Protein AF-0000000078045927 (afdb_homodimer)

Solvent-accessible surface area (backbone atoms only — not comparable to full-atom values): 31262 Å² total; per-residue (Å²): 107,65,64,59,51,49,50,52,53,60,64,44,26,64,60,21,37,66,56,42,66,52,75,86,30,68,62,50,56,26,46,53,54,46,50,53,52,40,49,77,38,45,27,32,46,50,64,66,86,56,64,80,40,42,83,54,37,43,76,54,88,94,39,67,27,42,44,60,66,47,24,52,45,35,38,50,48,52,22,22,35,54,62,57,42,87,56,40,56,23,29,37,33,38,30,35,46,70,49,44,28,41,15,46,46,44,38,17,61,74,67,44,32,33,60,45,66,45,52,77,77,48,89,67,52,59,64,55,50,38,60,78,35,92,42,40,64,63,34,40,37,35,53,35,44,67,76,34,38,66,47,45,54,49,28,55,33,82,30,52,45,33,51,25,36,30,34,28,30,29,76,35,68,65,79,77,47,40,39,64,26,56,33,19,56,86,38,43,55,16,42,6,43,52,39,40,53,35,44,50,49,29,36,32,75,71,63,76,41,69,82,64,70,70,55,88,90,62,61,55,69,69,17,31,45,65,76,83,69,60,80,69,74,74,69,75,66,75,67,69,73,70,67,73,68,68,70,74,73,77,63,65,77,70,75,71,60,73,85,67,86,80,86,84,80,78,84,72,79,72,96,71,70,92,75,75,71,95,67,93,120,108,65,64,59,51,49,50,53,52,59,64,44,26,65,59,22,38,65,58,42,63,56,78,85,32,70,62,50,54,24,48,53,54,47,50,52,50,39,49,76,37,44,27,32,48,49,64,66,85,55,66,80,40,42,82,53,37,44,76,54,88,93,39,65,27,41,44,61,67,48,24,51,44,35,36,50,48,50,24,21,36,56,62,58,43,87,57,41,56,23,28,37,32,39,30,35,47,71,51,44,28,41,15,45,45,43,36,18,62,74,68,45,31,34,59,46,66,45,51,78,79,47,89,67,51,59,63,54,50,38,59,77,35,92,43,38,66,63,34,38,36,34,53,34,44,68,77,34,38,65,48,46,53,49,27,56,33,81,30,52,46,33,51,25,36,28,34,30,30,28,77,36,67,64,78,76,48,40,38,64,25,55,34,19,57,85,39,44,54,17,42,6,44,51,40,42,53,36,42,50,49,30,36,32,75,70,62,77,42,69,83,62,71,69,55,89,89,60,60,56,69,69,17,32,45,65,75,84,68,59,80,70,76,76,70,76,65,76,67,72,74,70,65,74,66,68,69,73,74,77,65,67,76,68,75,71,59,72,87,65,86,78,86,85,79,81,86,71,79,70,94,72,69,88,72,72,70,96,72,86,124

pLDDT: mean 74.89, std 25.14, range [18.47, 98.38]

Organism: NCBI:txid267555

Structure (mmCIF, N/CA/C/O backbone):
data_AF-0000000078045927-model_v1
#
loop_
_entity.id
_entity.type
_entity.pdbx_description
1 polymer '40S ribosomal protein SA'
#
loop_
_atom_site.group_PDB
_atom_site.id
_atom_site.type_symbol
_atom_site.label_atom_id
_atom_site.label_alt_id
_atom_site.label_comp_id
_atom_site.label_asym_id
_atom_site.label_entity_id
_atom_site.label_seq_id
_atom_site.pdbx_PDB_ins_code
_atom_site.Cartn_x
_atom_site.Cartn_y
_atom_site.Cartn_z
_atom_site.occupancy
_atom_site.B_iso_or_equiv
_atom_site.auth_seq_id
_atom_site.auth_comp_id
_atom_site.auth_asym_id
_atom_site.auth_atom_id
_atom_site.pdbx_PDB_model_num
ATOM 1 N N . MET A 1 1 ? -1.939 -31.422 10.383 1 62.78 1 MET A N 1
ATOM 2 C CA . MET A 1 1 ? -1.007 -30.328 10.633 1 62.78 1 MET A CA 1
ATOM 3 C C . MET A 1 1 ? -1.599 -29 10.188 1 62.78 1 MET A C 1
ATOM 5 O O . MET A 1 1 ? -1.574 -28.016 10.938 1 62.78 1 MET A O 1
ATOM 9 N N . ALA A 1 2 ? -2.318 -29.141 9.047 1 69.94 2 ALA A N 1
ATOM 10 C CA . ALA A 1 2 ? -2.945 -27.906 8.562 1 69.94 2 ALA A CA 1
ATOM 11 C C . ALA A 1 2 ? -4.035 -27.438 9.523 1 69.94 2 ALA A C 1
ATOM 13 O O . ALA A 1 2 ? -4.086 -26.266 9.875 1 69.94 2 ALA A O 1
ATOM 14 N N . ASP A 1 3 ? -4.773 -28.344 9.992 1 70.81 3 ASP A N 1
ATOM 15 C CA . ASP A 1 3 ? -5.918 -27.984 10.828 1 70.81 3 ASP A CA 1
ATOM 16 C C . ASP A 1 3 ? -5.461 -27.422 12.172 1 70.81 3 ASP A C 1
ATOM 18 O O . ASP A 1 3 ? -6.066 -26.484 12.703 1 70.81 3 ASP A O 1
ATOM 22 N N . THR A 1 4 ? -4.391 -27.953 12.641 1 73.25 4 THR A N 1
ATOM 23 C CA . THR A 1 4 ? -3.861 -27.469 13.914 1 73.25 4 THR A CA 1
ATOM 24 C C . THR A 1 4 ? -3.332 -26.047 13.773 1 73.25 4 THR A C 1
ATOM 26 O O . THR A 1 4 ? -3.561 -25.203 14.648 1 73.25 4 THR A O 1
ATOM 29 N N . MET A 1 5 ? -2.734 -25.828 12.695 1 75.69 5 MET A N 1
ATOM 30 C CA . MET A 1 5 ? -2.191 -24.484 12.477 1 75.69 5 MET A CA 1
ATOM 31 C C . MET A 1 5 ? -3.312 -23.469 12.312 1 75.69 5 MET A C 1
ATOM 33 O O . MET A 1 5 ? -3.26 -22.375 12.891 1 75.69 5 MET A O 1
ATOM 37 N N . ILE A 1 6 ? -4.277 -23.906 11.602 1 76.12 6 ILE A N 1
ATOM 38 C CA . ILE A 1 6 ? -5.387 -23.016 11.312 1 76.12 6 ILE A CA 1
ATOM 39 C C . ILE A 1 6 ? -6.148 -22.703 12.602 1 76.12 6 ILE A C 1
ATOM 41 O O . ILE A 1 6 ? -6.535 -21.562 12.836 1 76.12 6 ILE A O 1
ATOM 45 N N . LEU A 1 7 ? -6.254 -23.703 13.367 1 73.94 7 LEU A N 1
ATOM 46 C CA . LEU A 1 7 ? -6.945 -23.516 14.641 1 73.94 7 LEU A CA 1
ATOM 47 C C . LEU A 1 7 ? -6.172 -22.562 15.547 1 73.94 7 LEU A C 1
ATOM 49 O O . LEU A 1 7 ? -6.766 -21.719 16.219 1 73.94 7 LEU A O 1
ATOM 53 N N . ARG A 1 8 ? -4.91 -22.703 15.508 1 76.38 8 ARG A N 1
ATOM 54 C CA . ARG A 1 8 ? -4.078 -21.828 16.328 1 76.38 8 ARG A CA 1
ATOM 55 C C . ARG A 1 8 ? -4.164 -20.391 15.836 1 76.38 8 ARG A C 1
ATOM 57 O O . ARG A 1 8 ? -4.246 -19.453 16.641 1 76.38 8 ARG A O 1
ATOM 64 N N . ILE A 1 9 ? -4.184 -20.281 14.586 1 76.69 9 ILE A N 1
ATOM 65 C CA . ILE A 1 9 ? -4.242 -18.953 13.984 1 76.69 9 ILE A CA 1
ATOM 66 C C . ILE A 1 9 ? -5.582 -18.297 14.312 1 76.69 9 ILE A C 1
ATOM 68 O O . ILE A 1 9 ? -5.625 -17.156 14.773 1 76.69 9 ILE A O 1
ATOM 72 N N . LEU A 1 10 ? -6.57 -19.047 14.102 1 75.75 10 LEU A N 1
ATOM 73 C CA . LEU A 1 10 ? -7.902 -18.5 14.328 1 75.75 10 LEU A CA 1
ATOM 74 C C . LEU A 1 10 ? -8.125 -18.219 15.805 1 75.75 10 LEU A C 1
ATOM 76 O O . LEU A 1 10 ? -8.789 -17.234 16.156 1 75.75 10 LEU A O 1
ATOM 80 N N . GLY A 1 11 ? -7.547 -19.047 16.609 1 74.12 11 GLY A N 1
ATOM 81 C CA . GLY A 1 11 ? -7.652 -18.828 18.047 1 74.12 11 GLY A CA 1
ATOM 82 C C . GLY A 1 11 ? -6.941 -17.578 18.516 1 74.12 11 GLY A C 1
ATOM 83 O O . GLY A 1 11 ? -7.301 -17 19.547 1 74.12 11 GLY A O 1
ATOM 84 N N . SER A 1 12 ? -5.988 -17.109 17.734 1 73.75 12 SER A N 1
ATOM 85 C CA . SER A 1 12 ? -5.215 -15.93 18.109 1 73.75 12 SER A CA 1
ATOM 86 C C . SER A 1 12 ? -5.922 -14.648 17.672 1 73.75 12 SER A C 1
ATOM 88 O O . SER A 1 12 ? -5.605 -13.57 18.172 1 73.75 12 SER A O 1
ATOM 90 N N . LEU A 1 13 ? -6.875 -14.766 16.812 1 71.38 13 LEU A N 1
ATOM 91 C CA . LEU A 1 13 ? -7.559 -13.594 16.281 1 71.38 13 LEU A CA 1
ATOM 92 C C . LEU A 1 13 ? -8.664 -13.125 17.219 1 71.38 13 LEU A C 1
ATOM 94 O O . LEU A 1 13 ? -9.75 -12.75 16.766 1 71.38 13 LEU A O 1
ATOM 98 N N . THR A 1 14 ? -8.43 -13.094 18.5 1 66.94 14 THR A N 1
ATOM 99 C CA . THR A 1 14 ? -9.477 -12.852 19.484 1 66.94 14 THR A CA 1
ATOM 100 C C . THR A 1 14 ? -9.625 -11.359 19.766 1 66.94 14 THR A C 1
ATOM 102 O O . THR A 1 14 ? -10.656 -10.914 20.281 1 66.94 14 THR A O 1
ATOM 105 N N . ARG A 1 15 ? -8.734 -10.578 19.359 1 68.88 15 ARG A N 1
ATOM 106 C CA . ARG A 1 15 ? -8.797 -9.172 19.766 1 68.88 15 ARG A CA 1
ATOM 107 C C . ARG A 1 15 ? -9.281 -8.297 18.625 1 68.88 15 ARG A C 1
ATOM 109 O O . ARG A 1 15 ? -9.609 -7.125 18.828 1 68.88 15 ARG A O 1
ATOM 116 N N . ASN A 1 16 ? -9.32 -8.812 17.516 1 69.5 16 ASN A N 1
ATOM 117 C CA . ASN A 1 16 ? -9.883 -8.078 16.391 1 69.5 16 ASN A CA 1
ATOM 118 C C . ASN A 1 16 ? -11.375 -8.352 16.234 1 69.5 16 ASN A C 1
ATOM 120 O O . ASN A 1 16 ? -11.773 -9.453 15.852 1 69.5 16 ASN A O 1
ATOM 124 N N . PRO A 1 17 ? -12.094 -7.324 16.547 1 72.62 17 PRO A N 1
ATOM 125 C CA . PRO A 1 17 ? -13.547 -7.523 16.484 1 72.62 17 PRO A CA 1
ATOM 126 C C . PRO A 1 17 ? -14.016 -7.957 15.094 1 72.62 17 PRO A C 1
ATOM 128 O O . PRO A 1 17 ? -15.102 -8.523 14.953 1 72.62 17 PRO A O 1
ATOM 131 N N . LYS A 1 18 ? -13.188 -7.676 14.164 1 72.38 18 LYS A N 1
ATOM 132 C CA . LYS A 1 18 ? -13.508 -8.117 12.812 1 72.38 18 LYS A CA 1
ATOM 133 C C . LYS A 1 18 ? -13.719 -9.633 12.758 1 72.38 18 LYS A C 1
ATOM 135 O O . LYS A 1 18 ? -14.531 -10.125 11.977 1 72.38 18 LYS A O 1
ATOM 140 N N . TYR A 1 19 ? -13.023 -10.297 13.68 1 69.62 19 TYR A N 1
ATOM 141 C CA . TYR A 1 19 ? -13.039 -11.758 13.617 1 69.62 19 TYR A CA 1
ATOM 142 C C . TYR A 1 19 ? -13.805 -12.344 14.797 1 69.62 19 TYR A C 1
ATOM 144 O O . TYR A 1 19 ? -14.055 -13.555 14.844 1 69.62 19 TYR A O 1
ATOM 152 N N . THR A 1 20 ? -14.008 -11.547 15.898 1 62.56 20 THR A N 1
ATOM 153 C CA . THR A 1 20 ? -14.633 -12.086 17.109 1 62.56 20 THR A CA 1
ATOM 154 C C . THR A 1 20 ? -16.156 -11.883 17.062 1 62.56 20 THR A C 1
ATOM 156 O O . THR A 1 20 ? -16.906 -12.703 17.578 1 62.56 20 THR A O 1
ATOM 159 N N . VAL A 1 21 ? -16.375 -10.656 16.984 1 51.62 21 VAL A N 1
ATOM 160 C CA . VAL A 1 21 ? -17.812 -10.414 17.156 1 51.62 21 VAL A CA 1
ATOM 161 C C . VAL A 1 21 ? -18.609 -11.391 16.297 1 51.62 21 VAL A C 1
ATOM 163 O O . VAL A 1 21 ? -19.609 -11.938 16.75 1 51.62 21 VAL A O 1
ATOM 166 N N . MET A 1 22 ? -18.656 -11.359 14.93 1 45.38 22 MET A N 1
ATOM 167 C CA . MET A 1 22 ? -19.734 -12.102 14.273 1 45.38 22 MET A CA 1
ATOM 168 C C . MET A 1 22 ? -19.312 -13.547 14.023 1 45.38 22 MET A C 1
ATOM 170 O O . MET A 1 22 ? -18.688 -13.852 13.008 1 45.38 22 MET A O 1
ATOM 174 N N . ALA A 1 23 ? -19.016 -14.359 15.031 1 44.5 23 ALA A N 1
ATOM 175 C CA . ALA A 1 23 ? -18.828 -15.812 14.984 1 44.5 23 ALA A CA 1
ATOM 176 C C . ALA A 1 23 ? -19.344 -16.391 13.672 1 44.5 23 ALA A C 1
ATOM 178 O O . ALA A 1 23 ? -18.734 -17.297 13.102 1 44.5 23 ALA A O 1
ATOM 179 N N . ASN A 1 24 ? -20.578 -16.016 13.344 1 49.47 24 ASN A N 1
ATOM 180 C CA . ASN A 1 24 ? -21.281 -16.609 12.219 1 49.47 24 ASN A CA 1
ATOM 181 C C . ASN A 1 24 ? -21.219 -15.719 10.977 1 49.47 24 ASN A C 1
ATOM 183 O O . ASN A 1 24 ? -22.156 -15.688 10.18 1 49.47 24 ASN A O 1
ATOM 187 N N . THR A 1 25 ? -19.984 -14.758 10.969 1 63.97 25 THR A N 1
ATOM 188 C CA . THR A 1 25 ? -20.062 -13.82 9.859 1 63.97 25 THR A CA 1
ATOM 189 C C . THR A 1 25 ? -19.422 -14.406 8.602 1 63.97 25 THR A C 1
ATOM 191 O O . THR A 1 25 ? -18.547 -15.273 8.695 1 63.97 25 THR A O 1
ATOM 194 N N . ARG A 1 26 ? -20.031 -14.305 7.602 1 73.88 26 ARG A N 1
ATOM 195 C CA . ARG A 1 26 ? -19.625 -14.719 6.266 1 73.88 26 ARG A CA 1
ATOM 196 C C . ARG A 1 26 ? -18.141 -14.469 6.051 1 73.88 26 ARG A C 1
ATOM 198 O O . ARG A 1 26 ? -17.453 -15.281 5.43 1 73.88 26 ARG A O 1
ATOM 205 N N . ILE A 1 27 ? -17.531 -13.531 6.809 1 76.19 27 ILE A N 1
ATOM 206 C CA . ILE A 1 27 ? -16.125 -13.188 6.605 1 76.19 27 ILE A CA 1
ATOM 207 C C . ILE A 1 27 ? -15.242 -14.219 7.293 1 76.19 27 ILE A C 1
ATOM 209 O O . ILE A 1 27 ? -14.219 -14.633 6.738 1 76.19 27 ILE A O 1
ATOM 213 N N . LEU A 1 28 ? -15.602 -14.625 8.477 1 79.19 28 LEU A N 1
ATOM 214 C CA . LEU A 1 28 ? -14.812 -15.602 9.219 1 79.19 28 LEU A CA 1
ATOM 215 C C . LEU A 1 28 ? -14.82 -16.953 8.523 1 79.19 28 LEU A C 1
ATOM 217 O O . LEU A 1 28 ? -13.805 -17.656 8.5 1 79.19 28 LEU A O 1
ATOM 221 N N . GLN A 1 29 ? -15.977 -17.281 7.992 1 81.19 29 GLN A N 1
ATOM 222 C CA . GLN A 1 29 ? -16.062 -18.547 7.27 1 81.19 29 GLN A CA 1
ATOM 223 C C . GLN A 1 29 ? -15.195 -18.531 6.016 1 81.19 29 GLN A C 1
ATOM 225 O O . GLN A 1 29 ? -14.531 -19.516 5.707 1 81.19 29 GLN A O 1
ATOM 230 N N . THR A 1 30 ? -15.258 -17.453 5.336 1 86.75 30 THR A N 1
ATOM 231 C CA . THR A 1 30 ? -14.445 -17.312 4.133 1 86.75 30 THR A CA 1
ATOM 232 C C . THR A 1 30 ? -12.961 -17.344 4.477 1 86.75 30 THR A C 1
ATOM 234 O O . THR A 1 30 ? -12.172 -18 3.793 1 86.75 30 THR A O 1
ATOM 237 N N . LEU A 1 31 ? -12.625 -16.672 5.508 1 87.38 31 LEU A N 1
ATOM 238 C CA . LEU A 1 31 ? -11.227 -16.625 5.941 1 87.38 31 LEU A CA 1
ATOM 239 C C . LEU A 1 31 ? -10.727 -18.016 6.32 1 87.38 31 LEU A C 1
ATOM 241 O O . LEU A 1 31 ? -9.633 -18.422 5.922 1 87.38 31 LEU A O 1
ATOM 245 N N . ARG A 1 32 ? -11.516 -18.75 7.043 1 85.31 32 ARG A N 1
ATOM 246 C CA . ARG A 1 32 ? -11.141 -20.094 7.457 1 85.31 32 ARG A CA 1
ATOM 247 C C . ARG A 1 32 ? -10.898 -20.984 6.246 1 85.31 32 ARG A C 1
ATOM 249 O O . ARG A 1 32 ? -9.914 -21.719 6.203 1 85.31 32 ARG A O 1
ATOM 256 N N . ALA A 1 33 ? -11.812 -20.906 5.32 1 88.94 33 ALA A N 1
ATOM 257 C CA . ALA A 1 33 ? -11.68 -21.719 4.113 1 88.94 33 ALA A CA 1
ATOM 258 C C . ALA A 1 33 ? -10.453 -21.312 3.311 1 88.94 33 ALA A C 1
ATOM 260 O O . ALA A 1 33 ? -9.727 -22.172 2.799 1 88.94 33 ALA A O 1
ATOM 261 N N . ASP A 1 34 ? -10.203 -20.047 3.219 1 92.38 34 ASP A N 1
ATOM 262 C CA . ASP A 1 34 ? -9.047 -19.547 2.488 1 92.38 34 ASP A CA 1
ATOM 263 C C . ASP A 1 34 ? -7.746 -19.953 3.178 1 92.38 34 ASP A C 1
ATOM 265 O O . ASP A 1 34 ? -6.781 -20.344 2.518 1 92.38 34 ASP A O 1
ATOM 269 N N . LEU A 1 35 ? -7.746 -19.859 4.48 1 91 35 LEU A N 1
ATOM 270 C CA . LEU A 1 35 ? -6.543 -20.203 5.234 1 91 35 LEU A CA 1
ATOM 271 C C . LEU A 1 35 ? -6.18 -21.672 5.039 1 91 35 LEU A C 1
ATOM 273 O O . LEU A 1 35 ? -5 -22 4.906 1 91 35 LEU A O 1
ATOM 277 N N . ARG A 1 36 ? -7.172 -22.484 5.059 1 89.25 36 ARG A N 1
ATOM 278 C CA . ARG A 1 36 ? -6.941 -23.906 4.832 1 89.25 36 ARG A CA 1
ATOM 279 C C . ARG A 1 36 ? -6.309 -24.141 3.463 1 89.25 36 ARG A C 1
ATOM 281 O O . ARG A 1 36 ? -5.32 -24.875 3.35 1 89.25 36 ARG A O 1
ATOM 288 N N . ARG A 1 37 ? -6.844 -23.5 2.471 1 92.12 37 ARG A N 1
ATOM 289 C CA . ARG A 1 37 ? -6.316 -23.672 1.119 1 92.12 37 ARG A CA 1
ATOM 290 C C . ARG A 1 37 ? -4.922 -23.062 0.995 1 92.12 37 ARG A C 1
ATOM 292 O O . ARG A 1 37 ? -4.066 -23.609 0.293 1 92.12 37 ARG A O 1
ATOM 299 N N . MET A 1 38 ? -4.719 -21.984 1.655 1 94.31 38 MET A N 1
ATOM 300 C CA . MET A 1 38 ? -3.404 -21.359 1.647 1 94.31 38 MET A CA 1
ATOM 301 C C . MET A 1 38 ? -2.352 -22.281 2.246 1 94.31 38 MET A C 1
ATOM 303 O O . MET A 1 38 ? -1.245 -22.406 1.716 1 94.31 38 MET A O 1
ATOM 307 N N . TYR A 1 39 ? -2.756 -22.891 3.291 1 91.06 39 TYR A N 1
ATOM 308 C CA . TYR A 1 39 ? -1.843 -23.828 3.939 1 91.06 39 TYR A CA 1
ATOM 309 C C . TYR A 1 39 ? -1.556 -25.016 3.037 1 91.06 39 TYR A C 1
ATOM 311 O O . TYR A 1 39 ? -0.402 -25.438 2.891 1 91.06 39 TYR A O 1
ATOM 319 N N . LEU A 1 40 ? -2.576 -25.562 2.418 1 91.69 40 LEU A N 1
ATOM 320 C CA . LEU A 1 40 ? -2.443 -26.734 1.558 1 91.69 40 LEU A CA 1
ATOM 321 C C . LEU A 1 40 ? -1.569 -26.422 0.348 1 91.69 40 LEU A C 1
ATOM 323 O O . LEU A 1 40 ? -0.875 -27.297 -0.166 1 91.69 40 LEU A O 1
ATOM 327 N N . ASN A 1 41 ? -1.556 -25.125 -0.064 1 93.69 41 ASN A N 1
ATOM 328 C CA . ASN A 1 41 ? -0.739 -24.719 -1.199 1 93.69 41 ASN A CA 1
ATOM 329 C C . ASN A 1 41 ? 0.622 -24.188 -0.749 1 93.69 41 ASN A C 1
ATOM 331 O O . ASN A 1 41 ? 1.35 -23.578 -1.536 1 93.69 41 ASN A O 1
ATOM 335 N N . LYS A 1 42 ? 0.972 -24.25 0.532 1 92.25 42 LYS A N 1
ATOM 336 C CA . LYS A 1 42 ? 2.297 -24.047 1.109 1 92.25 42 LYS A CA 1
ATOM 337 C C . LYS A 1 42 ? 2.686 -22.562 1.092 1 92.25 42 LYS A C 1
ATOM 339 O O . LYS A 1 42 ? 3.857 -22.234 0.913 1 92.25 42 LYS A O 1
ATOM 344 N N . LEU A 1 43 ? 1.769 -21.734 1.218 1 93.56 43 LEU A N 1
ATOM 345 C CA . LEU A 1 43 ? 2.055 -20.297 1.242 1 93.56 43 LEU A CA 1
ATOM 346 C C . LEU A 1 43 ? 2.867 -19.922 2.479 1 93.56 43 LEU A C 1
ATOM 348 O O . LEU A 1 43 ? 3.58 -18.922 2.479 1 93.56 43 LEU A O 1
ATOM 352 N N . HIS A 1 44 ? 2.789 -20.734 3.523 1 89.56 44 HIS A N 1
ATOM 353 C CA . HIS A 1 44 ? 3.381 -20.422 4.816 1 89.56 44 HIS A CA 1
ATOM 354 C C . HIS A 1 44 ? 4.875 -20.719 4.828 1 89.56 44 HIS A C 1
ATOM 356 O O . HIS A 1 44 ? 5.594 -20.297 5.738 1 89.56 44 HIS A O 1
ATOM 362 N N . LEU A 1 45 ? 5.352 -21.375 3.836 1 89.19 45 LEU A N 1
ATOM 363 C CA . LEU A 1 45 ? 6.738 -21.812 3.863 1 89.19 45 LEU A CA 1
ATOM 364 C C . LEU A 1 45 ? 7.688 -20.656 3.562 1 89.19 45 LEU A C 1
ATOM 366 O O . LEU A 1 45 ? 7.41 -19.828 2.691 1 89.19 45 LEU A O 1
ATOM 370 N N . VAL A 1 46 ? 8.664 -20.594 4.379 1 86.38 46 VAL A N 1
ATOM 371 C CA . VAL A 1 46 ? 9.695 -19.578 4.211 1 86.38 46 VAL A CA 1
ATOM 372 C C . VAL A 1 46 ? 10.945 -20.219 3.602 1 86.38 46 VAL A C 1
ATOM 374 O O . VAL A 1 46 ? 11.227 -21.391 3.83 1 86.38 46 VAL A O 1
ATOM 377 N N . ASN A 1 47 ? 11.453 -19.625 2.643 1 73.5 47 ASN A N 1
ATOM 378 C CA . ASN A 1 47 ? 12.688 -20.141 2.066 1 73.5 47 ASN A CA 1
ATOM 379 C C . ASN A 1 47 ? 13.852 -20.047 3.047 1 73.5 47 ASN A C 1
ATOM 381 O O . ASN A 1 47 ? 13.688 -19.531 4.16 1 73.5 47 ASN A O 1
ATOM 385 N N . ASN A 1 48 ? 15.094 -19.578 2.729 1 61.5 48 ASN A N 1
ATOM 386 C CA . ASN A 1 48 ? 16.328 -19.594 3.496 1 61.5 48 ASN A CA 1
ATOM 387 C C . ASN A 1 48 ? 16.234 -18.688 4.723 1 61.5 48 ASN A C 1
ATOM 389 O O . ASN A 1 48 ? 15.359 -17.828 4.805 1 61.5 48 ASN A O 1
ATOM 393 N N . GLU A 1 49 ? 17.094 -18.906 5.781 1 53.34 49 GLU A N 1
ATOM 394 C CA . GLU A 1 49 ? 17.375 -18.344 7.102 1 53.34 49 GLU A CA 1
ATOM 395 C C . GLU A 1 49 ? 17.484 -16.812 7.043 1 53.34 49 GLU A C 1
ATOM 397 O O . GLU A 1 49 ? 17.844 -16.188 8.031 1 53.34 49 GLU A O 1
ATOM 402 N N . ASP A 1 50 ? 17.531 -16.234 5.906 1 52.38 50 ASP A N 1
ATOM 403 C CA . ASP A 1 50 ? 17.922 -14.852 6.113 1 52.38 50 ASP A CA 1
ATOM 404 C C . ASP A 1 50 ? 16.75 -14.039 6.676 1 52.38 50 ASP A C 1
ATOM 406 O O . ASP A 1 50 ? 15.625 -14.148 6.195 1 52.38 50 ASP A O 1
ATOM 410 N N . ASP A 1 51 ? 16.703 -13.805 7.887 1 54.5 51 ASP A N 1
ATOM 411 C CA . ASP A 1 51 ? 15.789 -13.234 8.867 1 54.5 51 ASP A CA 1
ATOM 412 C C . ASP A 1 51 ? 15.281 -11.859 8.422 1 54.5 51 ASP A C 1
ATOM 414 O O . ASP A 1 51 ? 14.695 -11.125 9.219 1 54.5 51 ASP A O 1
ATOM 418 N N . ARG A 1 52 ? 15.555 -11.453 7.094 1 53.06 52 ARG A N 1
ATOM 419 C CA . ARG A 1 52 ? 15.273 -10.039 6.844 1 53.06 52 ARG A CA 1
ATOM 420 C C . ARG A 1 52 ? 13.781 -9.758 6.949 1 53.06 52 ARG A C 1
ATOM 422 O O . ARG A 1 52 ? 13.375 -8.703 7.453 1 53.06 52 ARG A O 1
ATOM 429 N N . ASN A 1 53 ? 13 -10.734 6.348 1 59 53 ASN A N 1
ATOM 430 C CA . ASN A 1 53 ? 11.578 -10.445 6.277 1 59 53 ASN A CA 1
ATOM 431 C C . ASN A 1 53 ? 10.789 -11.234 7.32 1 59 53 ASN A C 1
ATOM 433 O O . ASN A 1 53 ? 9.641 -11.609 7.09 1 59 53 ASN A O 1
ATOM 437 N N . LEU A 1 54 ? 11.5 -11.398 8.344 1 60.31 54 LEU A N 1
ATOM 438 C CA . LEU A 1 54 ? 10.906 -12.188 9.422 1 60.31 54 LEU A CA 1
ATOM 439 C C . LEU A 1 54 ? 9.859 -11.375 10.18 1 60.31 54 LEU A C 1
ATOM 441 O O . LEU A 1 54 ? 9.172 -11.906 11.055 1 60.31 54 LEU A O 1
ATOM 445 N N . ARG A 1 55 ? 9.75 -10.18 9.523 1 67.44 55 ARG A N 1
ATOM 446 C CA . ARG A 1 55 ? 8.734 -9.383 10.203 1 67.44 55 ARG A CA 1
ATOM 447 C C . ARG A 1 55 ? 7.348 -9.969 9.984 1 67.44 55 ARG A C 1
ATOM 449 O O . ARG A 1 55 ? 6.441 -9.75 10.797 1 67.44 55 ARG A O 1
ATOM 456 N N . TYR A 1 56 ? 7.254 -10.766 8.938 1 75 56 TYR A N 1
ATOM 457 C CA . TYR A 1 56 ? 5.953 -11.375 8.68 1 75 56 TYR A CA 1
ATOM 458 C C . TYR A 1 56 ? 5.945 -12.844 9.094 1 75 56 TYR A C 1
ATOM 460 O O . TYR A 1 56 ? 4.992 -13.57 8.805 1 75 56 TYR A O 1
ATOM 468 N N . ALA A 1 57 ? 7.055 -13.188 9.664 1 74.12 57 ALA A N 1
ATOM 469 C CA . ALA A 1 57 ? 7.172 -14.594 10.031 1 74.12 57 ALA A CA 1
ATOM 470 C C . ALA A 1 57 ? 6.961 -14.781 11.531 1 74.12 57 ALA A C 1
ATOM 472 O O . ALA A 1 57 ? 7.086 -13.836 12.312 1 74.12 57 ALA A O 1
ATOM 473 N N . PHE A 1 58 ? 6.418 -15.859 11.844 1 72.62 58 PHE A N 1
ATOM 474 C CA . PHE A 1 58 ? 6.344 -16.234 13.25 1 72.62 58 PHE A CA 1
ATOM 475 C C . PHE A 1 58 ? 6.812 -17.672 13.453 1 72.62 58 PHE A C 1
ATOM 477 O O . PHE A 1 58 ? 6.957 -18.422 12.492 1 72.62 58 PHE A O 1
ATOM 484 N N . TYR A 1 59 ? 7.098 -17.953 14.617 1 69.69 59 TYR A N 1
ATOM 485 C CA . TYR A 1 59 ? 7.578 -19.281 14.977 1 69.69 59 TYR A CA 1
ATOM 486 C C . TYR A 1 59 ? 6.414 -20.234 15.211 1 69.69 59 TYR A C 1
ATOM 488 O O . TYR A 1 59 ? 5.461 -19.906 15.914 1 69.69 59 TYR A O 1
ATOM 496 N N . PHE A 1 60 ? 6.434 -21.281 14.469 1 74.62 60 PHE A N 1
ATOM 497 C CA . PHE A 1 60 ? 5.512 -22.391 14.695 1 74.62 60 PHE A CA 1
ATOM 498 C C . PHE A 1 60 ? 6.27 -23.656 15.07 1 74.62 60 PHE A C 1
ATOM 500 O O . PHE A 1 60 ? 6.809 -24.344 14.195 1 74.62 60 PHE A O 1
ATOM 507 N N . GLY A 1 61 ? 6.184 -23.938 16.391 1 74.31 61 GLY A N 1
ATOM 508 C CA . GLY A 1 61 ? 7.09 -24.969 16.844 1 74.31 61 GLY A CA 1
ATOM 509 C C . GLY A 1 61 ? 8.547 -24.641 16.578 1 74.31 61 GLY A C 1
ATOM 510 O O . GLY A 1 61 ? 9.055 -23.609 17.031 1 74.31 61 GLY A O 1
ATOM 511 N N . ASP A 1 62 ? 9.219 -25.422 15.828 1 76.38 62 ASP A N 1
ATOM 512 C CA . ASP A 1 62 ? 10.617 -25.234 15.484 1 76.38 62 ASP A CA 1
ATOM 513 C C . ASP A 1 62 ? 10.758 -24.594 14.102 1 76.38 62 ASP A C 1
ATOM 515 O O . ASP A 1 62 ? 11.867 -24.25 13.68 1 76.38 62 ASP A O 1
ATOM 519 N N . ASP A 1 63 ? 9.562 -24.391 13.578 1 77.88 63 ASP A N 1
ATOM 520 C CA . ASP A 1 63 ? 9.602 -23.875 12.211 1 77.88 63 ASP A CA 1
ATOM 521 C C . ASP A 1 63 ? 9.203 -22.406 12.164 1 77.88 63 ASP A C 1
ATOM 523 O O . ASP A 1 63 ? 8.422 -21.938 13 1 77.88 63 ASP A O 1
ATOM 527 N N . VAL A 1 64 ? 9.891 -21.703 11.297 1 82.31 64 VAL A N 1
ATOM 528 C CA . VAL A 1 64 ? 9.5 -20.328 11 1 82.31 64 VAL A CA 1
ATOM 529 C C . VAL A 1 64 ? 8.578 -20.312 9.781 1 82.31 64 VAL A C 1
ATOM 531 O O . VAL A 1 64 ? 8.93 -20.844 8.719 1 82.31 64 VAL A O 1
ATOM 534 N N . VAL A 1 65 ? 7.359 -19.781 9.969 1 85.94 65 VAL A N 1
ATOM 535 C CA . VAL A 1 65 ? 6.383 -19.75 8.883 1 85.94 65 VAL A CA 1
ATOM 536 C C . VAL A 1 65 ? 5.805 -18.344 8.734 1 85.94 65 VAL A C 1
ATOM 538 O O . VAL A 1 65 ? 5.848 -17.547 9.672 1 85.94 65 VAL A O 1
ATOM 541 N N . PHE A 1 66 ? 5.344 -18.062 7.543 1 88.25 66 PHE A N 1
ATOM 542 C CA . PHE A 1 66 ? 4.625 -16.812 7.336 1 88.25 66 PHE A CA 1
ATOM 543 C C . PHE A 1 66 ? 3.27 -16.844 8.031 1 88.25 66 PHE A C 1
ATOM 545 O O . PHE A 1 66 ? 2.594 -17.875 8.039 1 88.25 66 PHE A O 1
ATOM 552 N N . ASN A 1 67 ? 2.896 -15.719 8.578 1 87.06 67 ASN A N 1
ATOM 553 C CA . ASN A 1 67 ? 1.535 -15.539 9.07 1 87.06 67 ASN A CA 1
ATOM 554 C C . ASN A 1 67 ? 0.532 -15.438 7.926 1 87.06 67 ASN A C 1
ATOM 556 O O . ASN A 1 67 ? 0.481 -14.422 7.23 1 87.06 67 ASN A O 1
ATOM 560 N N . LEU A 1 68 ? -0.267 -16.453 7.801 1 90.88 68 LEU A N 1
ATOM 561 C CA . LEU A 1 68 ? -1.174 -16.531 6.66 1 90.88 68 LEU A CA 1
ATOM 562 C C . LEU A 1 68 ? -2.275 -15.484 6.766 1 90.88 68 LEU A C 1
ATOM 564 O O . LEU A 1 68 ? -2.82 -15.047 5.75 1 90.88 68 LEU A O 1
ATOM 568 N N . VAL A 1 69 ? -2.643 -15.094 7.953 1 89.19 69 VAL A N 1
ATOM 569 C CA . VAL A 1 69 ? -3.648 -14.047 8.102 1 89.19 69 VAL A CA 1
ATOM 570 C C . VAL A 1 69 ? -3.104 -12.727 7.566 1 89.19 69 VAL A C 1
ATOM 572 O O . VAL A 1 69 ? -3.828 -11.969 6.91 1 89.19 69 VAL A O 1
ATOM 575 N N . ARG A 1 70 ? -1.877 -12.508 7.844 1 90.44 70 ARG A N 1
ATOM 576 C CA . ARG A 1 70 ? -1.24 -11.305 7.316 1 90.44 70 ARG A CA 1
ATOM 577 C C . ARG A 1 70 ? -1.183 -11.336 5.793 1 90.44 70 ARG A C 1
ATOM 579 O O . ARG A 1 70 ? -1.405 -10.312 5.137 1 90.44 70 ARG A O 1
ATOM 586 N N . THR A 1 71 ? -0.823 -12.477 5.301 1 93.88 71 THR A N 1
ATOM 587 C CA . THR A 1 71 ? -0.833 -12.633 3.852 1 93.88 71 THR A CA 1
ATOM 588 C C . THR A 1 71 ? -2.211 -12.305 3.283 1 93.88 71 THR A C 1
ATOM 590 O O . THR A 1 71 ? -2.324 -11.57 2.301 1 93.88 71 THR A O 1
ATOM 593 N N . TRP A 1 72 ? -3.217 -12.836 3.947 1 94.31 72 TRP A N 1
ATOM 594 C CA . TRP A 1 72 ? -4.594 -12.625 3.518 1 94.31 72 TRP A CA 1
ATOM 595 C C . TRP A 1 72 ? -4.961 -11.148 3.578 1 94.31 72 TRP A C 1
ATOM 597 O O . TRP A 1 72 ? -5.512 -10.594 2.621 1 94.31 72 TRP A O 1
ATOM 607 N N . GLU A 1 73 ? -4.633 -10.461 4.586 1 93 73 GLU A N 1
ATOM 608 C CA . GLU A 1 73 ? -4.965 -9.055 4.785 1 93 73 GLU A CA 1
ATOM 609 C C . GLU A 1 73 ? -4.211 -8.164 3.799 1 93 73 GLU A C 1
ATOM 611 O O . GLU A 1 73 ? -4.773 -7.207 3.266 1 93 73 GLU A O 1
ATOM 616 N N . LYS A 1 74 ? -2.98 -8.445 3.605 1 96 74 LYS A N 1
ATOM 617 C CA . LYS A 1 74 ? -2.178 -7.652 2.682 1 96 74 LYS A CA 1
ATOM 618 C C . LYS A 1 74 ? -2.635 -7.859 1.24 1 96 74 LYS A C 1
ATOM 620 O O . LYS A 1 74 ? -2.576 -6.938 0.425 1 96 74 LYS A O 1
ATOM 625 N N . THR A 1 75 ? -3.023 -9.086 0.944 1 97.75 75 THR A N 1
ATOM 626 C CA . THR A 1 75 ? -3.605 -9.328 -0.371 1 97.75 75 THR A CA 1
ATOM 627 C C . THR A 1 75 ? -4.895 -8.531 -0.547 1 97.75 75 THR A C 1
ATOM 629 O O . THR A 1 75 ? -5.141 -7.969 -1.615 1 97.75 75 THR A O 1
ATOM 632 N N . LEU A 1 76 ? -5.684 -8.508 0.505 1 96.12 76 LEU A N 1
ATOM 633 C CA . LEU A 1 76 ? -6.91 -7.715 0.486 1 96.12 76 LEU A CA 1
ATOM 634 C C . LEU A 1 76 ? -6.598 -6.234 0.303 1 96.12 76 LEU A C 1
ATOM 636 O O . LEU A 1 76 ? -7.258 -5.551 -0.485 1 96.12 76 LEU A O 1
ATOM 640 N N . LEU A 1 77 ? -5.625 -5.758 0.986 1 97.25 77 LEU A N 1
ATOM 641 C CA . LEU A 1 77 ? -5.191 -4.371 0.848 1 97.25 77 LEU A CA 1
ATOM 642 C C . LEU A 1 77 ? -4.773 -4.074 -0.588 1 97.25 77 LEU A C 1
ATOM 644 O O . LEU A 1 77 ? -5.16 -3.049 -1.151 1 97.25 77 LEU A O 1
ATOM 648 N N . ALA A 1 78 ? -4.023 -4.945 -1.144 1 98.38 78 ALA A N 1
ATOM 649 C CA . ALA A 1 78 ? -3.588 -4.805 -2.531 1 98.38 78 ALA A CA 1
ATOM 650 C C . ALA A 1 78 ? -4.781 -4.793 -3.48 1 98.38 78 ALA A C 1
ATOM 652 O O . ALA A 1 78 ? -4.836 -3.98 -4.41 1 98.38 78 ALA A O 1
ATOM 653 N N . ALA A 1 79 ? -5.703 -5.656 -3.242 1 98.25 79 ALA A N 1
ATOM 654 C CA . ALA A 1 79 ? -6.895 -5.727 -4.082 1 98.25 79 ALA A CA 1
ATOM 655 C C . ALA A 1 79 ? -7.676 -4.418 -4.039 1 98.25 79 ALA A C 1
ATOM 657 O O . ALA A 1 79 ? -8.18 -3.951 -5.062 1 98.25 79 ALA A O 1
ATOM 658 N N . ARG A 1 80 ? -7.734 -3.869 -2.904 1 96.69 80 ARG A N 1
ATOM 659 C CA . ARG A 1 80 ? -8.438 -2.6 -2.754 1 96.69 80 ARG A CA 1
ATOM 660 C C . ARG A 1 80 ? -7.77 -1.5 -3.57 1 96.69 80 ARG A C 1
ATOM 662 O O . ARG A 1 80 ? -8.445 -0.668 -4.176 1 96.69 80 ARG A O 1
ATOM 669 N N . ALA A 1 81 ? -6.484 -1.479 -3.574 1 96.94 81 ALA A N 1
ATOM 670 C CA . ALA A 1 81 ? -5.738 -0.493 -4.355 1 96.94 81 ALA A CA 1
ATOM 671 C C . ALA A 1 81 ? -5.977 -0.685 -5.852 1 96.94 81 ALA A C 1
ATOM 673 O O . ALA A 1 81 ? -6.023 0.288 -6.609 1 96.94 81 ALA A O 1
ATOM 674 N N . VAL A 1 82 ? -6.141 -1.878 -6.246 1 97.38 82 VAL A N 1
ATOM 675 C CA . VAL A 1 82 ? -6.289 -2.227 -7.656 1 97.38 82 VAL A CA 1
ATOM 676 C C . VAL A 1 82 ? -7.676 -1.824 -8.141 1 97.38 82 VAL A C 1
ATOM 678 O O . VAL A 1 82 ? -7.82 -1.253 -9.227 1 97.38 82 VAL A O 1
ATOM 681 N N . VAL A 1 83 ? -8.719 -2.082 -7.395 1 96.06 83 VAL A N 1
ATOM 682 C CA . VAL A 1 83 ? -10.102 -1.909 -7.812 1 96.06 83 VAL A CA 1
ATOM 683 C C . VAL A 1 83 ? -10.391 -0.428 -8.039 1 96.06 83 VAL A C 1
ATOM 685 O O . VAL A 1 83 ? -11.211 -0.074 -8.891 1 96.06 83 VAL A O 1
ATOM 688 N N . ALA A 1 84 ? -9.664 0.404 -7.34 1 93.69 84 ALA A N 1
ATOM 689 C CA . ALA A 1 84 ? -9.953 1.836 -7.375 1 93.69 84 ALA A CA 1
ATOM 690 C C . ALA A 1 84 ? -9.344 2.484 -8.617 1 93.69 84 ALA A C 1
ATOM 692 O O . ALA A 1 84 ? -9.57 3.668 -8.883 1 93.69 84 ALA A O 1
ATOM 693 N N . ILE A 1 85 ? -8.594 1.738 -9.375 1 93 85 ILE A N 1
ATOM 694 C CA . ILE A 1 85 ? -8.039 2.258 -10.617 1 93 85 ILE A CA 1
ATOM 695 C C . ILE A 1 85 ? -9.102 2.219 -11.711 1 93 85 ILE A C 1
ATOM 697 O O . ILE A 1 85 ? -9.719 1.175 -11.961 1 93 85 ILE A O 1
ATOM 701 N N . ASP A 1 86 ? -9.297 3.299 -12.352 1 88.81 86 ASP A N 1
ATOM 702 C CA . ASP A 1 86 ? -10.391 3.471 -13.305 1 88.81 86 ASP A CA 1
ATOM 703 C C . ASP A 1 86 ? -10.219 2.539 -14.5 1 88.81 86 ASP A C 1
ATOM 705 O O . ASP A 1 86 ? -11.156 1.842 -14.891 1 88.81 86 ASP A O 1
ATOM 709 N N . ASP A 1 87 ? -9.094 2.568 -15.117 1 91.5 87 ASP A N 1
ATOM 710 C CA . ASP A 1 87 ? -8.805 1.71 -16.266 1 91.5 87 ASP A CA 1
ATOM 711 C C . ASP A 1 87 ? -7.828 0.597 -15.883 1 91.5 87 ASP A C 1
ATOM 713 O O . ASP A 1 87 ? -6.637 0.846 -15.703 1 91.5 87 ASP A O 1
ATOM 717 N N . PRO A 1 88 ? -8.328 -0.614 -15.766 1 94.25 88 PRO A N 1
ATOM 718 C CA . PRO A 1 88 ? -7.457 -1.722 -15.359 1 94.25 88 PRO A CA 1
ATOM 719 C C . PRO A 1 88 ? -6.281 -1.932 -16.312 1 94.25 88 PRO A C 1
ATOM 721 O O . PRO A 1 88 ? -5.281 -2.543 -15.938 1 94.25 88 PRO A O 1
ATOM 724 N N . LYS A 1 89 ? -6.348 -1.438 -17.531 1 92.94 89 LYS A N 1
ATOM 725 C CA . LYS A 1 89 ? -5.254 -1.579 -18.484 1 92.94 89 LYS A CA 1
ATOM 726 C C . LYS A 1 89 ? -4.023 -0.801 -18.031 1 92.94 89 LYS A C 1
ATOM 728 O O . LYS A 1 89 ? -2.912 -1.051 -18.516 1 92.94 89 LYS A O 1
ATOM 733 N N . ASP A 1 90 ? -4.277 0.156 -17.188 1 91.94 90 ASP A N 1
ATOM 734 C CA . ASP A 1 90 ? -3.184 0.979 -16.672 1 91.94 90 ASP A CA 1
ATOM 735 C C . ASP A 1 90 ? -2.41 0.249 -15.578 1 91.94 90 ASP A C 1
ATOM 737 O O . ASP A 1 90 ? -1.408 0.761 -15.07 1 91.94 90 ASP A O 1
ATOM 741 N N . ILE A 1 91 ? -2.854 -0.961 -15.227 1 95.81 91 ILE A N 1
ATOM 742 C CA . ILE A 1 91 ? -2.143 -1.82 -14.289 1 95.81 91 ILE A CA 1
ATOM 743 C C . ILE A 1 91 ? -1.246 -2.791 -15.055 1 95.81 91 ILE A C 1
ATOM 745 O O . ILE A 1 91 ? -1.695 -3.451 -15.992 1 95.81 91 ILE A O 1
ATOM 749 N N . VAL A 1 92 ? 0.003 -2.818 -14.68 1 95.69 92 VAL A N 1
ATOM 750 C CA . VAL A 1 92 ? 0.938 -3.725 -15.336 1 95.69 92 VAL A CA 1
ATOM 751 C C . VAL A 1 92 ? 1.349 -4.836 -14.375 1 95.69 92 VAL A C 1
ATOM 753 O O . VAL A 1 92 ? 1.762 -4.562 -13.242 1 95.69 92 VAL A O 1
ATOM 756 N N . VAL A 1 93 ? 1.161 -6.016 -14.789 1 97.19 93 VAL A N 1
ATOM 757 C CA . VAL A 1 93 ? 1.587 -7.184 -14.031 1 97.19 93 VAL A CA 1
ATOM 758 C C . VAL A 1 93 ? 2.773 -7.848 -14.719 1 97.19 93 VAL A C 1
ATOM 760 O O . VAL A 1 93 ? 2.715 -8.148 -15.914 1 97.19 93 VAL A O 1
ATOM 763 N N . LEU A 1 94 ? 3.844 -8.047 -13.922 1 94.94 94 LEU A N 1
ATOM 764 C CA . LEU A 1 94 ? 5.094 -8.477 -14.531 1 94.94 94 LEU A CA 1
ATOM 765 C C . LEU A 1 94 ? 5.738 -9.602 -13.734 1 94.94 94 LEU A C 1
ATOM 767 O O . LEU A 1 94 ? 5.73 -9.578 -12.5 1 94.94 94 LEU A O 1
ATOM 771 N N . SER A 1 95 ? 6.277 -10.609 -14.453 1 94.31 95 SER A N 1
ATOM 772 C CA . SER A 1 95 ? 7.145 -11.617 -13.844 1 94.31 95 SER A CA 1
ATOM 773 C C . SER A 1 95 ? 8.211 -12.094 -14.82 1 94.31 95 SER A C 1
ATOM 775 O O . SER A 1 95 ? 7.918 -12.344 -15.992 1 94.31 95 SER A O 1
ATOM 777 N N . ALA A 1 96 ? 9.406 -12.141 -14.336 1 90.75 96 ALA A N 1
ATOM 778 C CA . ALA A 1 96 ? 10.5 -12.703 -15.133 1 90.75 96 ALA A CA 1
ATOM 779 C C . ALA A 1 96 ? 10.68 -14.188 -14.844 1 90.75 96 ALA A C 1
ATOM 781 O O . ALA A 1 96 ? 11.398 -14.883 -15.562 1 90.75 96 ALA A O 1
ATOM 782 N N . ARG A 1 97 ? 10.016 -14.664 -13.836 1 88.69 97 ARG A N 1
ATOM 783 C CA . ARG A 1 97 ? 10.117 -16.078 -13.469 1 88.69 97 ARG A CA 1
ATOM 784 C C . ARG A 1 97 ? 9.188 -16.922 -14.328 1 88.69 97 ARG A C 1
ATOM 786 O O . ARG A 1 97 ? 7.969 -16.734 -14.32 1 88.69 97 ARG A O 1
ATOM 793 N N . PRO A 1 98 ? 9.711 -17.953 -14.93 1 89.06 98 PRO A N 1
ATOM 794 C CA . PRO A 1 98 ? 8.906 -18.719 -15.875 1 89.06 98 PRO A CA 1
ATOM 795 C C . PRO A 1 98 ? 7.707 -19.406 -15.211 1 89.06 98 PRO A C 1
ATOM 797 O O . PRO A 1 98 ? 6.605 -19.406 -15.773 1 89.06 98 PRO A O 1
ATOM 800 N N . PHE A 1 99 ? 7.891 -19.969 -14.062 1 89.94 99 PHE A N 1
ATOM 801 C CA . PHE A 1 99 ? 6.789 -20.719 -13.484 1 89.94 99 PHE A CA 1
ATOM 802 C C . PHE A 1 99 ? 5.727 -19.781 -12.922 1 89.94 99 PHE A C 1
ATOM 804 O O . PHE A 1 99 ? 4.672 -20.234 -12.469 1 89.94 99 PHE A O 1
ATOM 811 N N . ALA A 1 100 ? 5.977 -18.484 -12.969 1 94.06 100 ALA A N 1
ATOM 812 C CA . ALA A 1 100 ? 4.977 -17.516 -12.539 1 94.06 100 ALA A CA 1
ATOM 813 C C . ALA A 1 100 ? 4.242 -16.922 -13.734 1 94.06 100 ALA A C 1
ATOM 815 O O . ALA A 1 100 ? 3.268 -16.188 -13.57 1 94.06 100 ALA A O 1
ATOM 816 N N . HIS A 1 101 ? 4.617 -17.219 -14.93 1 93.44 101 HIS A N 1
ATOM 817 C CA . HIS A 1 101 ? 4.055 -16.609 -16.141 1 93.44 101 HIS A CA 1
ATOM 818 C C . HIS A 1 101 ? 2.564 -16.906 -16.25 1 93.44 101 HIS A C 1
ATOM 820 O O . HIS A 1 101 ? 1.769 -16.016 -16.562 1 93.44 101 HIS A O 1
ATOM 826 N N . LYS A 1 102 ? 2.293 -18.125 -16.031 1 94.94 102 LYS A N 1
ATOM 827 C CA . LYS A 1 102 ? 0.889 -18.5 -16.156 1 94.94 102 LYS A CA 1
ATOM 828 C C . LYS A 1 102 ? 0.028 -17.766 -15.125 1 94.94 102 LYS A C 1
ATOM 830 O O . LYS A 1 102 ? -1.061 -17.297 -15.453 1 94.94 102 LYS A O 1
ATOM 835 N N . ALA A 1 103 ? 0.497 -17.688 -13.938 1 97.06 103 ALA A N 1
ATOM 836 C CA . ALA A 1 103 ? -0.238 -17.031 -12.859 1 97.06 103 ALA A CA 1
ATOM 837 C C . ALA A 1 103 ? -0.466 -15.555 -13.18 1 97.06 103 ALA A C 1
ATOM 839 O O . ALA A 1 103 ? -1.594 -15.062 -13.102 1 97.06 103 ALA A O 1
ATOM 840 N N . VAL A 1 104 ? 0.55 -14.852 -13.594 1 96.94 104 VAL A N 1
ATOM 841 C CA . VAL A 1 104 ? 0.466 -13.422 -13.867 1 96.94 104 VAL A CA 1
ATOM 842 C C . VAL A 1 104 ? -0.382 -13.172 -15.109 1 96.94 104 VAL A C 1
ATOM 844 O O . VAL A 1 104 ? -1.152 -12.211 -15.164 1 96.94 104 VAL A O 1
ATOM 847 N N . SER A 1 105 ? -0.265 -14.016 -16.094 1 96.31 105 SER A N 1
ATOM 848 C CA . SER A 1 105 ? -1.048 -13.867 -17.312 1 96.31 105 SER A CA 1
ATOM 849 C C . SER A 1 105 ? -2.535 -14.078 -17.047 1 96.31 105 SER A C 1
ATOM 851 O O . SER A 1 105 ? -3.369 -13.297 -17.516 1 96.31 105 SER A O 1
ATOM 853 N N . LYS A 1 106 ? -2.82 -15.102 -16.328 1 96.94 106 LYS A N 1
ATOM 854 C CA . LYS A 1 106 ? -4.223 -15.359 -16 1 96.94 106 LYS A CA 1
ATOM 855 C C . LYS A 1 106 ? -4.805 -14.25 -15.141 1 96.94 106 LYS A C 1
ATOM 857 O O . LYS A 1 106 ? -5.953 -13.844 -15.344 1 96.94 106 LYS A O 1
ATOM 862 N N . PHE A 1 107 ? -4.082 -13.797 -14.18 1 97.75 107 PHE A N 1
ATOM 863 C CA . PHE A 1 107 ? -4.504 -12.68 -13.344 1 97.75 107 PHE A CA 1
ATOM 864 C C . PHE A 1 107 ? -4.84 -11.461 -14.195 1 97.75 107 PHE A C 1
ATOM 866 O O . PHE A 1 107 ? -5.906 -10.867 -14.039 1 97.75 107 PHE A O 1
ATOM 873 N N . ALA A 1 108 ? -3.938 -11.109 -15.07 1 97.62 108 ALA A N 1
ATOM 874 C CA . ALA A 1 108 ? -4.129 -9.961 -15.953 1 97.62 108 ALA A CA 1
ATOM 875 C C . ALA A 1 108 ? -5.363 -10.141 -16.828 1 97.62 108 ALA A C 1
ATOM 877 O O . ALA A 1 108 ? -6.125 -9.195 -17.047 1 97.62 108 ALA A O 1
ATOM 878 N N . GLU A 1 109 ? -5.5 -11.289 -17.281 1 96.88 109 GLU A N 1
ATOM 879 C CA . GLU A 1 109 ? -6.656 -11.602 -18.125 1 96.88 109 GLU A CA 1
ATOM 880 C C . GLU A 1 109 ? -7.961 -11.414 -17.359 1 96.88 109 GLU A C 1
ATOM 882 O O . GLU A 1 109 ? -8.906 -10.82 -17.875 1 96.88 109 GLU A O 1
ATOM 887 N N . VAL A 1 110 ? -8.016 -11.883 -16.188 1 95.81 110 VAL A N 1
ATOM 888 C CA . VAL A 1 110 ? -9.234 -11.906 -15.391 1 95.81 110 VAL A CA 1
ATOM 889 C C . VAL A 1 110 ? -9.602 -10.484 -14.977 1 95.81 110 VAL A C 1
ATOM 891 O O . VAL A 1 110 ? -10.773 -10.102 -15.008 1 95.81 110 VAL A O 1
ATOM 894 N N . ILE A 1 111 ? -8.648 -9.664 -14.617 1 96.12 111 ILE A N 1
ATOM 895 C CA . ILE A 1 111 ? -8.961 -8.336 -14.086 1 96.12 111 ILE A CA 1
ATOM 896 C C . ILE A 1 111 ? -8.898 -7.305 -15.203 1 96.12 111 ILE A C 1
ATOM 898 O O . ILE A 1 111 ? -9.336 -6.164 -15.039 1 96.12 111 ILE A O 1
ATOM 902 N N . GLY A 1 112 ? -8.289 -7.656 -16.344 1 95.94 112 GLY A N 1
ATOM 903 C CA . GLY A 1 112 ? -8.188 -6.75 -17.484 1 95.94 112 GLY A CA 1
ATOM 904 C C . GLY A 1 112 ? -6.922 -5.914 -17.469 1 95.94 112 GLY A C 1
ATOM 905 O O . GLY A 1 112 ? -6.895 -4.812 -18.031 1 95.94 112 GLY A O 1
ATOM 906 N N . ALA A 1 113 ? -5.941 -6.355 -16.797 1 96.75 113 ALA A N 1
ATOM 907 C CA . ALA A 1 113 ? -4.684 -5.621 -16.703 1 96.75 113 ALA A CA 1
ATOM 908 C C . ALA A 1 113 ? -3.748 -5.961 -17.859 1 96.75 113 ALA A C 1
ATOM 910 O O . ALA A 1 113 ? -4.051 -6.84 -18.672 1 96.75 113 ALA A O 1
ATOM 911 N N . THR A 1 114 ? -2.689 -5.203 -17.984 1 94.5 114 THR A N 1
ATOM 912 C CA . THR A 1 114 ? -1.64 -5.469 -18.969 1 94.5 114 THR A CA 1
ATOM 913 C C . THR A 1 114 ? -0.572 -6.387 -18.375 1 94.5 114 THR A C 1
ATOM 915 O O . THR A 1 114 ? -0.15 -6.203 -17.234 1 94.5 114 THR A O 1
ATOM 918 N N . VAL A 1 115 ? -0.172 -7.383 -19.141 1 94.69 115 VAL A N 1
ATOM 919 C CA . VAL A 1 115 ? 0.768 -8.367 -18.625 1 94.69 115 VAL A CA 1
ATOM 920 C C . VAL A 1 115 ? 2.082 -8.297 -19.391 1 94.69 115 VAL A C 1
ATOM 922 O O . VAL A 1 115 ? 2.082 -8.07 -20.609 1 94.69 115 VAL A O 1
ATOM 925 N N . ILE A 1 116 ? 3.137 -8.383 -18.688 1 90.81 116 ILE A N 1
ATOM 926 C CA . ILE A 1 116 ? 4.477 -8.57 -19.219 1 90.81 116 ILE A CA 1
ATOM 927 C C . ILE A 1 116 ? 5.098 -9.844 -18.641 1 90.81 116 ILE A C 1
ATOM 929 O O . ILE A 1 116 ? 5.656 -9.812 -17.547 1 90.81 116 ILE A O 1
ATOM 933 N N . ALA A 1 117 ? 4.879 -10.898 -19.266 1 86.88 117 ALA A N 1
ATOM 934 C CA . ALA A 1 117 ? 5.387 -12.188 -18.828 1 86.88 117 ALA A CA 1
ATOM 935 C C . ALA A 1 117 ? 6.504 -12.688 -19.75 1 86.88 117 ALA A C 1
ATOM 937 O O . ALA A 1 117 ? 6.293 -13.594 -20.547 1 86.88 117 ALA A O 1
ATOM 938 N N . ASP A 1 118 ? 7.562 -11.891 -19.734 1 77 118 ASP A N 1
ATOM 939 C CA . ASP A 1 118 ? 8.68 -12.328 -20.578 1 77 118 ASP A CA 1
ATOM 940 C C . ASP A 1 118 ? 9.867 -12.758 -19.719 1 77 118 ASP A C 1
ATOM 942 O O . ASP A 1 118 ? 10.031 -12.297 -18.594 1 77 118 ASP A O 1
ATOM 946 N N . GLY A 1 119 ? 10.406 -13.883 -20.062 1 67.12 119 GLY A N 1
ATOM 947 C CA . GLY A 1 119 ? 11.57 -14.406 -19.359 1 67.12 119 GLY A CA 1
ATOM 948 C C . GLY A 1 119 ? 12.688 -13.383 -19.219 1 67.12 119 GLY A C 1
ATOM 949 O O . GLY A 1 119 ? 12.562 -12.25 -19.688 1 67.12 119 GLY A O 1
ATOM 950 N N . ARG A 1 120 ? 13.641 -13.633 -18.516 1 63.16 120 ARG A N 1
ATOM 951 C CA . ARG A 1 120 ? 14.812 -12.805 -18.266 1 63.16 120 ARG A CA 1
ATOM 952 C C . ARG A 1 120 ? 15.5 -12.406 -19.562 1 63.16 120 ARG A C 1
ATOM 954 O O . ARG A 1 120 ? 16.188 -11.383 -19.625 1 63.16 120 ARG A O 1
ATOM 961 N N . ARG A 1 121 ? 15.172 -13.164 -20.516 1 65.88 121 ARG A N 1
ATOM 962 C CA . ARG A 1 121 ? 15.93 -12.984 -21.75 1 65.88 121 ARG A CA 1
ATOM 963 C C . ARG A 1 121 ? 15.266 -11.938 -22.641 1 65.88 121 ARG A C 1
ATOM 965 O O . ARG A 1 121 ? 15.711 -11.711 -23.766 1 65.88 121 ARG A O 1
ATOM 972 N N . SER A 1 122 ? 14.336 -11.352 -22.016 1 66.81 122 SER A N 1
ATOM 973 C CA . SER A 1 122 ? 13.68 -10.352 -22.844 1 66.81 122 SER A CA 1
ATOM 974 C C . SER A 1 122 ? 14.602 -9.172 -23.141 1 66.81 122 SER A C 1
ATOM 976 O O . SER A 1 122 ? 15.258 -8.656 -22.219 1 66.81 122 SER A O 1
ATOM 978 N N . PRO A 1 123 ? 14.695 -8.797 -24.297 1 68.81 123 PRO A N 1
ATOM 979 C CA . PRO A 1 123 ? 15.594 -7.707 -24.688 1 68.81 123 PRO A CA 1
ATOM 980 C C . PRO A 1 123 ? 15.125 -6.348 -24.188 1 68.81 123 PRO A C 1
ATOM 982 O O . PRO A 1 123 ? 15.938 -5.426 -24.047 1 68.81 123 PRO A O 1
ATOM 985 N N . LYS A 1 124 ? 13.789 -6.203 -23.906 1 78 124 LYS A N 1
ATOM 986 C CA . LYS A 1 124 ? 13.328 -4.879 -23.5 1 78 124 LYS A CA 1
ATOM 987 C C . LYS A 1 124 ? 13.078 -4.824 -22 1 78 124 LYS A C 1
ATOM 989 O O . LYS A 1 124 ? 12.508 -5.754 -21.422 1 78 124 LYS A O 1
ATOM 994 N N . THR A 1 125 ? 13.477 -3.723 -21.453 1 80.31 125 THR A N 1
ATOM 995 C CA . THR A 1 125 ? 13.25 -3.469 -20.031 1 80.31 125 THR A CA 1
ATOM 996 C C . THR A 1 125 ? 11.836 -2.947 -19.797 1 80.31 125 THR A C 1
ATOM 998 O O . THR A 1 125 ? 11.109 -2.645 -20.75 1 80.31 125 THR A O 1
ATOM 1001 N N . PHE A 1 126 ? 11.43 -2.914 -18.641 1 86.56 126 PHE A N 1
ATOM 1002 C CA . PHE A 1 126 ? 10.117 -2.412 -18.25 1 86.56 126 PHE A CA 1
ATOM 1003 C C . PHE A 1 126 ? 9.922 -0.976 -18.719 1 86.56 126 PHE A C 1
ATOM 1005 O O . PHE A 1 126 ? 8.906 -0.653 -19.344 1 86.56 126 PHE A O 1
ATOM 1012 N N . ALA A 1 127 ? 10.891 -0.188 -18.469 1 83.62 127 ALA A N 1
ATOM 1013 C CA . ALA A 1 127 ? 10.797 1.222 -18.844 1 83.62 127 ALA A CA 1
ATOM 1014 C C . ALA A 1 127 ? 10.711 1.381 -20.359 1 83.62 127 ALA A C 1
ATOM 1016 O O . ALA A 1 127 ? 9.953 2.219 -20.844 1 83.62 127 ALA A O 1
ATOM 1017 N N . GLN A 1 128 ? 11.453 0.552 -21.047 1 82.56 128 GLN A N 1
ATOM 1018 C CA . GLN A 1 128 ? 11.445 0.609 -22.516 1 82.56 128 GLN A CA 1
ATOM 1019 C C . GLN A 1 128 ? 10.086 0.192 -23.062 1 82.56 128 GLN A C 1
ATOM 1021 O O . GLN A 1 128 ? 9.594 0.784 -24.031 1 82.56 128 GLN A O 1
ATOM 1026 N N . ARG A 1 129 ? 9.508 -0.734 -22.438 1 82.75 129 ARG A N 1
ATOM 1027 C CA . ARG A 1 129 ? 8.195 -1.205 -22.875 1 82.75 129 ARG A CA 1
ATOM 1028 C C . ARG A 1 129 ? 7.133 -0.133 -22.656 1 82.75 129 ARG A C 1
ATOM 1030 O O . ARG A 1 129 ? 6.23 0.026 -23.484 1 82.75 129 ARG A O 1
ATOM 1037 N N . LEU A 1 130 ? 7.227 0.569 -21.578 1 82.19 130 LEU A N 1
ATOM 1038 C CA . LEU A 1 130 ? 6.281 1.645 -21.297 1 82.19 130 LEU A CA 1
ATOM 1039 C C . LEU A 1 130 ? 6.422 2.77 -22.312 1 82.19 130 LEU A C 1
ATOM 1041 O O . LEU A 1 130 ? 5.422 3.342 -22.75 1 82.19 130 LEU A O 1
ATOM 1045 N N . HIS A 1 131 ? 7.605 3.016 -22.625 1 77.38 131 HIS A N 1
ATOM 1046 C CA . HIS A 1 131 ? 7.871 4.086 -23.578 1 77.38 131 HIS A CA 1
ATOM 1047 C C . HIS A 1 131 ? 7.301 3.756 -24.953 1 77.38 131 HIS A C 1
ATOM 1049 O O . HIS A 1 131 ? 6.801 4.641 -25.656 1 77.38 131 HIS A O 1
ATOM 1055 N N . ASP A 1 132 ? 7.371 2.477 -25.297 1 77 132 ASP A N 1
ATOM 1056 C CA . ASP A 1 132 ? 6.93 2.035 -26.609 1 77 132 ASP A CA 1
ATOM 1057 C C . ASP A 1 132 ? 5.41 1.896 -26.672 1 77 132 ASP A C 1
ATOM 1059 O O . ASP A 1 132 ? 4.828 1.76 -27.75 1 77 132 ASP A O 1
ATOM 1063 N N . SER A 1 133 ? 4.891 2.021 -25.406 1 75.75 133 SER A N 1
ATOM 1064 C CA . SER A 1 133 ? 3.449 1.803 -25.344 1 75.75 133 SER A CA 1
ATOM 1065 C C . SER A 1 133 ? 2.715 3.074 -24.938 1 75.75 133 SER A C 1
ATOM 1067 O O . SER A 1 133 ? 3.342 4.059 -24.531 1 75.75 133 SER A O 1
ATOM 1069 N N . SER A 1 134 ? 1.495 3.166 -25.312 1 75.62 134 SER A N 1
ATOM 1070 C CA . SER A 1 134 ? 0.636 4.266 -24.875 1 75.62 134 SER A CA 1
ATOM 1071 C C . SER A 1 134 ? -0.001 3.967 -23.516 1 75.62 134 SER A C 1
ATOM 1073 O O . SER A 1 134 ? -1.046 4.527 -23.188 1 75.62 134 SER A O 1
ATOM 1075 N N . LEU A 1 135 ? 0.757 3.096 -22.875 1 76.94 135 LEU A N 1
ATOM 1076 C CA . LEU A 1 135 ? 0.22 2.703 -21.578 1 76.94 135 LEU A CA 1
ATOM 1077 C C . LEU A 1 135 ? 0.508 3.77 -20.531 1 76.94 135 LEU A C 1
ATOM 1079 O O . LEU A 1 135 ? 1.59 4.363 -20.516 1 76.94 135 LEU A O 1
ATOM 1083 N N . LYS A 1 136 ? -0.507 4.117 -19.734 1 79.88 136 LYS A N 1
ATOM 1084 C CA . LYS A 1 136 ? -0.367 5.008 -18.578 1 79.88 136 LYS A CA 1
ATOM 1085 C C . LYS A 1 136 ? -0.27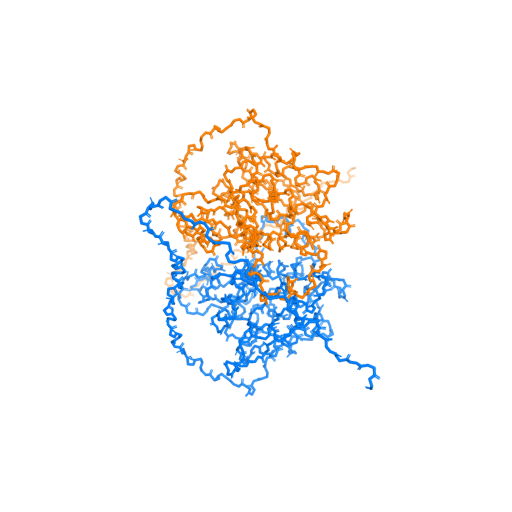6 4.215 -17.281 1 79.88 136 LYS A C 1
ATOM 1087 O O . LYS A 1 136 ? -1.25 4.129 -16.531 1 79.88 136 LYS A O 1
ATOM 1092 N N . PRO A 1 137 ? 0.888 3.689 -17.078 1 86.25 137 PRO A N 1
ATOM 1093 C CA . PRO A 1 137 ? 0.951 2.795 -15.922 1 86.25 137 PRO A CA 1
ATOM 1094 C C . PRO A 1 137 ? 0.734 3.523 -14.602 1 86.25 137 PRO A C 1
ATOM 1096 O O . PRO A 1 137 ? 1.363 4.555 -14.352 1 86.25 137 PRO A O 1
ATOM 1099 N N . CYS A 1 138 ? -0.152 3.021 -13.836 1 89.19 138 CYS A N 1
ATOM 1100 C CA . CYS A 1 138 ? -0.451 3.613 -12.539 1 89.19 138 CYS A CA 1
ATOM 1101 C C . CYS A 1 138 ? -0.049 2.676 -11.406 1 89.19 138 CYS A C 1
ATOM 1103 O O . CYS A 1 138 ? 0.034 3.092 -10.25 1 89.19 138 CYS A O 1
ATOM 1105 N N . LEU A 1 139 ? 0.221 1.441 -11.773 1 96.19 139 LEU A N 1
ATOM 1106 C CA . LEU A 1 139 ? 0.532 0.451 -10.75 1 96.19 139 LEU A CA 1
ATOM 1107 C C . LEU A 1 139 ? 1.288 -0.731 -11.352 1 96.19 139 LEU A C 1
ATOM 1109 O O . LEU A 1 139 ? 0.944 -1.208 -12.43 1 96.19 139 LEU A O 1
ATOM 1113 N N . LEU A 1 140 ? 2.354 -1.13 -10.711 1 97.06 140 LEU A N 1
ATOM 1114 C CA . LEU A 1 140 ? 3.131 -2.295 -11.117 1 97.06 140 LEU A CA 1
ATOM 1115 C C . LEU A 1 140 ? 2.994 -3.422 -10.102 1 97.06 140 LEU A C 1
ATOM 1117 O O . LEU A 1 140 ? 3.176 -3.203 -8.898 1 97.06 140 LEU A O 1
ATOM 1121 N N . ILE A 1 141 ? 2.582 -4.594 -10.539 1 98.25 141 ILE A N 1
ATOM 1122 C CA . ILE A 1 141 ? 2.479 -5.781 -9.695 1 98.25 141 ILE A CA 1
ATOM 1123 C C . ILE A 1 141 ? 3.508 -6.82 -10.141 1 98.25 141 ILE A C 1
ATOM 1125 O O . ILE A 1 141 ? 3.553 -7.195 -11.312 1 98.25 141 ILE A O 1
ATOM 1129 N N . VAL A 1 142 ? 4.363 -7.301 -9.219 1 97 142 VAL A N 1
ATOM 1130 C CA . VAL A 1 142 ? 5.414 -8.25 -9.578 1 97 142 VAL A CA 1
ATOM 1131 C C . VAL A 1 142 ? 5.277 -9.508 -8.727 1 97 142 VAL A C 1
ATOM 1133 O O . VAL A 1 142 ? 4.84 -9.445 -7.574 1 97 142 VAL A O 1
ATOM 1136 N N . ALA A 1 143 ? 5.699 -10.688 -9.234 1 95.38 143 ALA A N 1
ATOM 1137 C CA . ALA A 1 143 ? 5.566 -11.969 -8.555 1 95.38 143 ALA A CA 1
ATOM 1138 C C . ALA A 1 143 ? 6.785 -12.258 -7.684 1 95.38 143 ALA A C 1
ATOM 1140 O O . ALA A 1 143 ? 6.703 -13.031 -6.73 1 95.38 143 ALA A O 1
ATOM 1141 N N . ASP A 1 144 ? 7.867 -11.648 -8.008 1 92.69 144 ASP A N 1
ATOM 1142 C CA . ASP A 1 144 ? 9.094 -11.883 -7.258 1 92.69 144 ASP A CA 1
ATOM 1143 C C . ASP A 1 144 ? 10.023 -10.672 -7.336 1 92.69 144 ASP A C 1
ATOM 1145 O O . ASP A 1 144 ? 10.641 -10.422 -8.375 1 92.69 144 ASP A O 1
ATOM 1149 N N . PRO A 1 145 ? 10.227 -10.039 -6.227 1 93.12 145 PRO A N 1
ATOM 1150 C CA . PRO A 1 145 ? 11.07 -8.844 -6.238 1 93.12 145 PRO A CA 1
ATOM 1151 C C . PRO A 1 145 ? 12.523 -9.148 -6.582 1 93.12 145 PRO A C 1
ATOM 1153 O O . PRO A 1 145 ? 13.234 -8.281 -7.09 1 93.12 145 PRO A O 1
ATOM 1156 N N . THR A 1 146 ? 12.945 -10.328 -6.301 1 90.38 146 THR A N 1
ATOM 1157 C CA . THR A 1 146 ? 14.344 -10.656 -6.555 1 90.38 146 THR A CA 1
ATOM 1158 C C . THR A 1 146 ? 14.602 -10.812 -8.047 1 90.38 146 THR A C 1
ATOM 1160 O O . THR A 1 146 ? 15.516 -10.203 -8.594 1 90.38 146 THR A O 1
ATOM 1163 N N . THR A 1 147 ? 13.812 -11.586 -8.711 1 90.44 147 THR A N 1
ATOM 1164 C CA . THR A 1 147 ? 13.984 -11.828 -10.141 1 90.44 147 THR A CA 1
ATOM 1165 C C . THR A 1 147 ? 13.562 -10.602 -10.945 1 90.44 147 THR A C 1
ATOM 1167 O O . THR A 1 147 ? 14.117 -10.336 -12.016 1 90.44 147 THR A O 1
ATOM 1170 N N . ASP A 1 148 ? 12.664 -9.82 -10.391 1 92.62 148 ASP A N 1
ATOM 1171 C CA . ASP A 1 148 ? 12.109 -8.664 -11.102 1 92.62 148 ASP A CA 1
ATOM 1172 C C . ASP A 1 148 ? 12.68 -7.359 -10.555 1 92.62 148 ASP A C 1
ATOM 1174 O O . ASP A 1 148 ? 12.031 -6.316 -10.617 1 92.62 148 ASP A O 1
ATOM 1178 N N . ARG A 1 149 ? 13.797 -7.359 -10.016 1 91.94 149 ARG A N 1
ATOM 1179 C CA . ARG A 1 149 ? 14.414 -6.23 -9.328 1 91.94 149 ARG A CA 1
ATOM 1180 C C . ARG A 1 149 ? 14.562 -5.035 -10.266 1 91.94 149 ARG A C 1
ATOM 1182 O O . ARG A 1 149 ? 14.336 -3.893 -9.859 1 91.94 149 ARG A O 1
ATOM 1189 N N . LEU A 1 150 ? 14.93 -5.262 -11.477 1 90.19 150 LEU A N 1
ATOM 1190 C CA . LEU A 1 150 ? 15.156 -4.18 -12.43 1 90.19 150 LEU A CA 1
ATOM 1191 C C . LEU A 1 150 ? 13.875 -3.402 -12.688 1 90.19 150 LEU A C 1
ATOM 1193 O O . LEU A 1 150 ? 13.883 -2.17 -12.711 1 90.19 150 LEU A O 1
ATOM 1197 N N . ALA A 1 151 ? 12.844 -4.109 -12.883 1 92.81 151 ALA A N 1
ATOM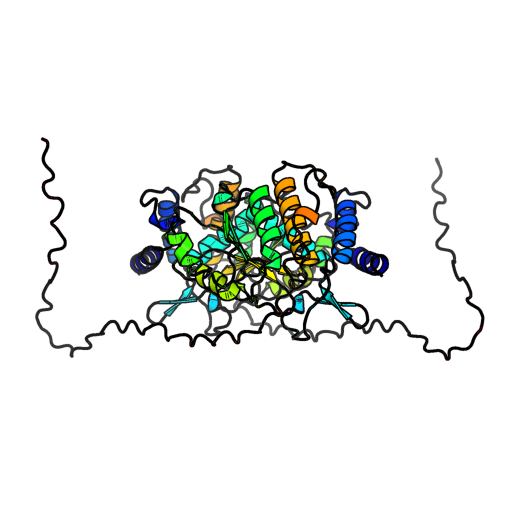 1198 C CA . ALA A 1 151 ? 11.562 -3.459 -13.125 1 92.81 151 ALA A CA 1
ATOM 1199 C C . ALA A 1 151 ? 11.148 -2.598 -11.93 1 92.81 151 ALA A C 1
ATOM 1201 O O . ALA A 1 151 ? 10.633 -1.49 -12.109 1 92.81 151 ALA A O 1
ATOM 1202 N N . ILE A 1 152 ? 11.367 -3.061 -10.742 1 94.25 152 ILE A N 1
ATOM 1203 C CA . ILE A 1 152 ? 11.039 -2.328 -9.531 1 94.25 152 ILE A CA 1
ATOM 1204 C C . ILE A 1 152 ? 11.883 -1.059 -9.438 1 94.25 152 ILE A C 1
ATOM 1206 O O . ILE A 1 152 ? 11.367 0.016 -9.117 1 94.25 152 ILE A O 1
ATOM 1210 N N . GLN A 1 153 ? 13.102 -1.192 -9.773 1 92.38 153 GLN A N 1
ATOM 1211 C CA . GLN A 1 153 ? 14 -0.042 -9.734 1 92.38 153 GLN A CA 1
ATOM 1212 C C . GLN A 1 153 ? 13.578 1.011 -10.758 1 92.38 153 GLN A C 1
ATOM 1214 O O . GLN A 1 153 ? 13.586 2.207 -10.461 1 92.38 153 GLN A O 1
ATOM 1219 N N . GLU A 1 154 ? 13.227 0.535 -11.875 1 90.38 154 GLU A N 1
ATOM 1220 C CA . GLU A 1 154 ? 12.781 1.449 -12.922 1 90.38 154 GLU A CA 1
ATOM 1221 C C . GLU A 1 154 ? 11.492 2.168 -12.516 1 90.38 154 GLU A C 1
ATOM 1223 O O . GLU A 1 154 ? 11.352 3.373 -12.734 1 90.38 154 GLU A O 1
ATOM 1228 N N . ALA A 1 155 ? 10.594 1.463 -11.922 1 92.06 155 ALA A N 1
ATOM 1229 C CA . ALA A 1 155 ? 9.32 2.039 -11.484 1 92.06 155 ALA A CA 1
ATOM 1230 C C . ALA A 1 155 ? 9.547 3.143 -10.461 1 92.06 155 ALA A C 1
ATOM 1232 O O . ALA A 1 155 ? 8.773 4.105 -10.391 1 92.06 155 ALA A O 1
ATOM 1233 N N . PHE A 1 156 ? 10.602 2.982 -9.727 1 88.62 156 PHE A N 1
ATOM 1234 C CA . PHE A 1 156 ? 10.891 3.904 -8.633 1 88.62 156 PHE A CA 1
ATOM 1235 C C . PHE A 1 156 ? 11.547 5.18 -9.156 1 88.62 156 PHE A C 1
ATOM 1237 O O . PHE A 1 156 ? 11.523 6.215 -8.484 1 88.62 156 PHE A O 1
ATOM 1244 N N . LEU A 1 157 ? 12.078 5.141 -10.266 1 83.88 157 LEU A N 1
ATOM 1245 C CA . LEU A 1 157 ? 12.797 6.297 -10.789 1 83.88 157 LEU A CA 1
ATOM 1246 C C . LEU A 1 157 ? 11.891 7.523 -10.836 1 83.88 157 LEU A C 1
ATOM 1248 O O . LEU A 1 157 ? 10.672 7.395 -11.023 1 83.88 157 LEU A O 1
ATOM 1252 N N . ALA A 1 158 ? 12.484 8.656 -10.742 1 75.62 158 ALA A N 1
ATOM 1253 C CA . ALA A 1 158 ? 11.789 9.938 -10.625 1 75.62 158 ALA A CA 1
ATOM 1254 C C . ALA A 1 158 ? 10.953 10.219 -11.875 1 75.62 158 ALA A C 1
ATOM 1256 O O . ALA A 1 158 ? 9.938 10.914 -11.805 1 75.62 158 ALA A O 1
ATOM 1257 N N . ASP A 1 159 ? 11.336 9.648 -12.914 1 81.19 159 ASP A N 1
ATOM 1258 C CA . ASP A 1 159 ? 10.625 9.945 -14.148 1 81.19 159 ASP A CA 1
ATOM 1259 C C . ASP A 1 159 ? 9.398 9.055 -14.312 1 81.19 159 ASP A C 1
ATOM 1261 O O . ASP A 1 159 ? 8.508 9.359 -15.109 1 81.19 159 ASP A O 1
ATOM 1265 N N . LEU A 1 160 ? 9.266 7.973 -13.602 1 85.38 160 LEU A N 1
ATOM 1266 C CA . LEU A 1 160 ? 8.102 7.098 -13.711 1 85.38 160 LEU A CA 1
ATOM 1267 C C . LEU A 1 160 ? 7.246 7.18 -12.453 1 85.38 160 LEU A C 1
ATOM 1269 O O . LEU A 1 160 ? 6.043 7.445 -12.531 1 85.38 160 LEU A O 1
ATOM 1273 N N . ASN A 1 161 ? 7.891 7.059 -11.25 1 87.94 161 ASN A N 1
ATOM 1274 C CA . ASN A 1 161 ? 7.215 7.184 -9.961 1 87.94 161 ASN A CA 1
ATOM 1275 C C . ASN A 1 161 ? 5.973 6.301 -9.891 1 87.94 161 ASN A C 1
ATOM 1277 O O . ASN A 1 161 ? 4.895 6.77 -9.516 1 87.94 161 ASN A O 1
ATOM 1281 N N . ILE A 1 162 ? 6.07 5.051 -10.211 1 92.56 162 ILE A N 1
ATOM 1282 C CA . ILE A 1 162 ? 4.961 4.098 -10.227 1 92.56 162 ILE A CA 1
ATOM 1283 C C . ILE A 1 162 ? 4.973 3.275 -8.938 1 92.56 162 ILE A C 1
ATOM 1285 O O . ILE A 1 162 ? 5.984 2.658 -8.602 1 92.56 162 ILE A O 1
ATOM 1289 N N . PRO A 1 163 ? 3.885 3.289 -8.234 1 95.5 163 PRO A N 1
ATOM 1290 C CA . PRO A 1 163 ? 3.824 2.422 -7.059 1 95.5 163 PRO A CA 1
ATOM 1291 C C . PRO A 1 163 ? 3.924 0.939 -7.41 1 95.5 163 PRO A C 1
ATOM 1293 O O . PRO A 1 163 ? 3.504 0.53 -8.5 1 95.5 163 PRO A O 1
ATOM 1296 N N . VAL A 1 164 ? 4.438 0.159 -6.441 1 97.19 164 VAL A N 1
ATOM 1297 C CA . VAL A 1 164 ? 4.727 -1.24 -6.738 1 97.19 164 VAL A CA 1
ATOM 1298 C C . VAL A 1 164 ? 4.094 -2.135 -5.676 1 97.19 164 VAL A C 1
ATOM 1300 O O . VAL A 1 164 ? 4.215 -1.866 -4.477 1 97.19 164 VAL A O 1
ATOM 1303 N N . ILE A 1 165 ? 3.348 -3.145 -6.07 1 98.12 165 ILE A N 1
ATOM 1304 C CA . ILE A 1 165 ? 2.891 -4.254 -5.242 1 98.12 165 ILE A CA 1
ATOM 1305 C C . ILE A 1 165 ? 3.688 -5.512 -5.578 1 98.12 165 ILE A C 1
ATOM 1307 O O . ILE A 1 165 ? 3.895 -5.828 -6.754 1 98.12 165 ILE A O 1
ATOM 1311 N N . ALA A 1 166 ? 4.184 -6.199 -4.574 1 97.25 166 ALA A N 1
ATOM 1312 C CA . ALA A 1 166 ? 5.016 -7.363 -4.867 1 97.25 166 ALA A CA 1
ATOM 1313 C C . ALA A 1 166 ? 4.703 -8.516 -3.916 1 97.25 166 ALA A C 1
ATOM 1315 O O . ALA A 1 166 ? 4.375 -8.289 -2.748 1 97.25 166 ALA A O 1
ATOM 1316 N N . LEU A 1 167 ? 4.746 -9.734 -4.465 1 96.19 167 LEU A N 1
ATOM 1317 C CA . LEU A 1 167 ? 4.785 -10.93 -3.635 1 96.19 167 LEU A CA 1
ATOM 1318 C C . LEU A 1 167 ? 6.176 -11.148 -3.055 1 96.19 167 LEU A C 1
ATOM 1320 O O . LEU A 1 167 ? 7.137 -11.375 -3.795 1 96.19 167 LEU A O 1
ATOM 1324 N N . CYS A 1 168 ? 6.266 -11.078 -1.746 1 93.19 168 CYS A N 1
ATOM 1325 C CA . CYS A 1 168 ? 7.578 -11.078 -1.108 1 93.19 168 CYS A CA 1
ATOM 1326 C C . CYS A 1 168 ? 7.781 -12.336 -0.275 1 93.19 168 CYS A C 1
ATOM 1328 O O . CYS A 1 168 ? 7.031 -12.594 0.668 1 93.19 168 CYS A O 1
ATOM 1330 N N . GLY A 1 169 ? 8.797 -13.102 -0.661 1 90.12 169 GLY A N 1
ATOM 1331 C CA . GLY A 1 169 ? 9.219 -14.227 0.16 1 90.12 169 GLY A CA 1
ATOM 1332 C C . GLY A 1 169 ? 10.141 -13.82 1.298 1 90.12 169 GLY A C 1
ATOM 1333 O O . GLY A 1 169 ? 10.305 -12.633 1.576 1 90.12 169 GLY A O 1
ATOM 1334 N N . SER A 1 170 ? 10.641 -14.742 1.993 1 85.62 170 SER A N 1
ATOM 1335 C CA . SER A 1 170 ? 11.477 -14.477 3.16 1 85.62 170 SER A CA 1
ATOM 1336 C C . SER A 1 170 ? 12.82 -13.883 2.756 1 85.62 170 SER A C 1
ATOM 1338 O O . SER A 1 170 ? 13.492 -13.25 3.568 1 85.62 170 SER A O 1
ATOM 1340 N N . ASP A 1 171 ? 13.219 -14.062 1.519 1 83.5 171 ASP A N 1
ATOM 1341 C CA . ASP A 1 171 ? 14.516 -13.562 1.061 1 83.5 171 ASP A CA 1
ATOM 1342 C C . ASP A 1 171 ? 14.344 -12.336 0.163 1 83.5 171 ASP A C 1
ATOM 1344 O O . ASP A 1 171 ? 15.32 -11.812 -0.373 1 83.5 171 ASP A O 1
ATOM 1348 N N . SER A 1 172 ? 13.156 -11.852 0.032 1 87.19 172 SER A N 1
ATOM 1349 C CA . SER A 1 172 ? 12.875 -10.742 -0.879 1 87.19 172 SER A CA 1
ATOM 1350 C C . SER A 1 172 ? 13.25 -9.406 -0.253 1 87.19 172 SER A C 1
ATOM 1352 O O . SER A 1 172 ? 13.164 -9.234 0.965 1 87.19 172 SER A O 1
ATOM 1354 N N . SER A 1 173 ? 13.703 -8.531 -1.078 1 85 173 SER A N 1
ATOM 1355 C CA . SER A 1 173 ? 13.914 -7.152 -0.652 1 85 173 SER A CA 1
ATOM 1356 C C . SER A 1 173 ? 12.609 -6.359 -0.674 1 85 173 SER A C 1
ATOM 1358 O O . SER A 1 173 ? 11.797 -6.516 -1.587 1 85 173 SER A O 1
ATOM 1360 N N . PHE A 1 174 ? 12.469 -5.477 0.293 1 84.69 174 PHE A N 1
ATOM 1361 C CA . PHE A 1 174 ? 11.305 -4.609 0.364 1 84.69 174 PHE A CA 1
ATOM 1362 C C . PHE A 1 174 ? 11.609 -3.234 -0.217 1 84.69 174 PHE A C 1
ATOM 1364 O O . PHE A 1 174 ? 10.758 -2.346 -0.21 1 84.69 174 PHE A O 1
ATOM 1371 N N . ARG A 1 175 ? 12.766 -3.176 -0.781 1 85 175 ARG A N 1
ATOM 1372 C CA . ARG A 1 175 ? 13.172 -1.867 -1.283 1 85 175 ARG A CA 1
ATOM 1373 C C . ARG A 1 175 ? 12.297 -1.431 -2.451 1 85 175 ARG A C 1
ATOM 1375 O O . ARG A 1 175 ? 12.117 -2.18 -3.416 1 85 175 ARG A O 1
ATOM 1382 N N . HIS A 1 176 ? 11.648 -0.296 -2.342 1 89.69 176 HIS A N 1
ATOM 1383 C CA . HIS A 1 176 ? 10.828 0.351 -3.363 1 89.69 176 HIS A CA 1
ATOM 1384 C C . HIS A 1 176 ? 9.516 -0.394 -3.572 1 89.69 176 HIS A C 1
ATOM 1386 O O . HIS A 1 176 ? 8.883 -0.258 -4.617 1 89.69 176 HIS A O 1
ATOM 1392 N N . VAL A 1 177 ? 9.203 -1.293 -2.605 1 92.81 177 VAL A N 1
ATOM 1393 C CA . VAL A 1 177 ? 7.902 -1.955 -2.631 1 92.81 177 VAL A CA 1
ATOM 1394 C C . VAL A 1 177 ? 6.918 -1.19 -1.752 1 92.81 177 VAL A C 1
ATOM 1396 O O . VAL A 1 177 ? 7.215 -0.882 -0.596 1 92.81 177 VAL A O 1
ATOM 1399 N N . ASP A 1 178 ? 5.832 -0.876 -2.297 1 94.69 178 ASP A N 1
ATOM 1400 C CA . ASP A 1 178 ? 4.863 -0.07 -1.563 1 94.69 178 ASP A CA 1
ATOM 1401 C C . ASP A 1 178 ? 3.877 -0.954 -0.802 1 94.69 178 ASP A C 1
ATOM 1403 O O . ASP A 1 178 ? 3.477 -0.625 0.317 1 94.69 178 ASP A O 1
ATOM 1407 N N . ILE A 1 179 ? 3.4 -1.997 -1.371 1 96.62 179 ILE A N 1
ATOM 1408 C CA . ILE A 1 179 ? 2.584 -3.006 -0.704 1 96.62 179 ILE A CA 1
ATOM 1409 C C . ILE A 1 179 ? 3.219 -4.383 -0.882 1 96.62 179 ILE A C 1
ATOM 1411 O O . ILE A 1 179 ? 3.299 -4.898 -2.002 1 96.62 179 ILE A O 1
ATOM 1415 N N . ALA A 1 180 ? 3.65 -4.898 0.152 1 95.12 180 ALA A N 1
ATOM 1416 C CA . ALA A 1 180 ? 4.258 -6.227 0.127 1 95.12 180 ALA A CA 1
ATOM 1417 C C . ALA A 1 180 ? 3.266 -7.293 0.581 1 95.12 180 ALA A C 1
ATOM 1419 O O . ALA A 1 180 ? 2.613 -7.141 1.616 1 95.12 180 ALA A O 1
ATOM 1420 N N . ILE A 1 181 ? 3.109 -8.266 -0.217 1 96.44 181 ILE A N 1
ATOM 1421 C CA . ILE A 1 181 ? 2.328 -9.438 0.154 1 96.44 181 ILE A CA 1
ATOM 1422 C C . ILE A 1 181 ? 3.266 -10.578 0.559 1 96.44 181 ILE A C 1
ATOM 1424 O O . ILE A 1 181 ? 3.928 -11.18 -0.292 1 96.44 181 ILE A O 1
ATOM 1428 N N . PRO A 1 182 ? 3.301 -10.875 1.793 1 93.56 182 PRO A N 1
ATOM 1429 C CA . PRO A 1 182 ? 4.219 -11.922 2.25 1 93.56 182 PRO A CA 1
ATOM 1430 C C . PRO A 1 182 ? 3.703 -13.328 1.948 1 93.56 182 PRO A C 1
ATOM 1432 O O . PRO A 1 182 ? 2.59 -13.68 2.348 1 93.56 182 PRO A O 1
ATOM 1435 N N . ALA A 1 183 ? 4.465 -14.148 1.272 1 93.75 183 ALA A N 1
ATOM 1436 C CA . ALA A 1 183 ? 4.129 -15.539 0.956 1 93.75 183 ALA A CA 1
ATOM 1437 C C . ALA A 1 183 ? 5.316 -16.266 0.333 1 93.75 183 ALA A C 1
ATOM 1439 O O . ALA A 1 183 ? 6.316 -15.633 -0.028 1 93.75 183 ALA A O 1
ATOM 1440 N N . ASN A 1 184 ? 5.152 -17.531 0.301 1 92.38 184 ASN A N 1
ATOM 1441 C CA . ASN A 1 184 ? 6.125 -18.359 -0.411 1 92.38 184 ASN A CA 1
ATOM 1442 C C . ASN A 1 184 ? 6.137 -18.047 -1.904 1 92.38 184 ASN A C 1
ATOM 1444 O O . ASN A 1 184 ? 5.148 -18.281 -2.602 1 92.38 184 ASN A O 1
ATOM 1448 N N . ASN A 1 185 ? 7.238 -17.469 -2.396 1 91.69 185 ASN A N 1
ATOM 1449 C CA . ASN A 1 185 ? 7.305 -17.109 -3.809 1 91.69 185 ASN A CA 1
ATOM 1450 C C . ASN A 1 185 ? 8.242 -18.031 -4.578 1 91.69 185 ASN A C 1
ATOM 1452 O O . ASN A 1 185 ? 8.703 -17.688 -5.668 1 91.69 185 ASN A O 1
ATOM 1456 N N . LYS A 1 186 ? 8.547 -19.188 -4.027 1 90.06 186 LYS A N 1
ATOM 1457 C CA . LYS A 1 186 ? 9.43 -20.141 -4.688 1 90.06 186 LYS A CA 1
ATOM 1458 C C . LYS A 1 186 ? 8.656 -21.375 -5.141 1 90.06 186 LYS A C 1
ATOM 1460 O O . LYS A 1 186 ? 9.227 -22.297 -5.734 1 90.06 186 LYS A O 1
ATOM 1465 N N . SER A 1 187 ? 7.461 -21.438 -4.84 1 92.06 187 SER A N 1
ATOM 1466 C CA . SER A 1 187 ? 6.609 -22.562 -5.223 1 92.06 187 SER A CA 1
ATOM 1467 C C . SER A 1 187 ? 5.578 -22.141 -6.266 1 92.06 187 SER A C 1
ATOM 1469 O O . SER A 1 187 ? 4.871 -21.141 -6.086 1 92.06 187 SER A O 1
ATOM 1471 N N . LYS A 1 188 ? 5.504 -22.891 -7.348 1 93.75 188 LYS A N 1
ATOM 1472 C CA . LYS A 1 188 ? 4.527 -22.609 -8.391 1 93.75 188 LYS A CA 1
ATOM 1473 C C . LYS A 1 188 ? 3.105 -22.641 -7.844 1 93.75 188 LYS A C 1
ATOM 1475 O O . LYS A 1 188 ? 2.252 -21.859 -8.258 1 93.75 188 LYS A O 1
ATOM 1480 N N . GLN A 1 189 ? 2.871 -23.609 -6.918 1 94.75 189 GLN A N 1
ATOM 1481 C CA . GLN A 1 189 ? 1.546 -23.734 -6.316 1 94.75 189 GLN A CA 1
ATOM 1482 C C . GLN A 1 189 ? 1.207 -22.5 -5.484 1 94.75 189 GLN A C 1
ATOM 1484 O O . GLN A 1 189 ? 0.089 -21.984 -5.555 1 94.75 189 GLN A O 1
ATOM 1489 N N . SER A 1 190 ? 2.172 -22.094 -4.727 1 96.06 190 SER A N 1
ATOM 1490 C CA . SER A 1 190 ? 1.973 -20.938 -3.867 1 96.06 190 SER A CA 1
ATOM 1491 C C . SER A 1 190 ? 1.727 -19.672 -4.691 1 96.06 190 SER A C 1
ATOM 1493 O O . SER A 1 190 ? 0.767 -18.938 -4.441 1 96.06 190 SER A O 1
ATOM 1495 N N . ILE A 1 191 ? 2.52 -19.438 -5.672 1 96.75 191 ILE A N 1
ATOM 1496 C CA . ILE A 1 191 ? 2.383 -18.25 -6.52 1 96.75 191 ILE A CA 1
ATOM 1497 C C . ILE A 1 191 ? 1.029 -18.281 -7.227 1 96.75 191 ILE A C 1
ATOM 1499 O O . ILE A 1 191 ? 0.309 -17.281 -7.242 1 96.75 191 ILE A O 1
ATOM 1503 N N . GLY A 1 192 ? 0.743 -19.422 -7.766 1 97.12 192 GLY A N 1
ATOM 1504 C CA . GLY A 1 192 ? -0.541 -19.562 -8.438 1 97.12 192 GLY A CA 1
ATOM 1505 C C . GLY A 1 192 ? -1.722 -19.281 -7.527 1 97.12 192 GLY A C 1
ATOM 1506 O O . GLY A 1 192 ? -2.646 -18.562 -7.918 1 97.12 192 GLY A O 1
ATOM 1507 N N . TYR A 1 193 ? -1.679 -19.797 -6.332 1 96.94 193 TYR A N 1
ATOM 1508 C CA . TYR A 1 193 ? -2.801 -19.594 -5.418 1 96.94 193 TYR A CA 1
ATOM 1509 C C . TYR A 1 193 ? -2.91 -18.141 -4.996 1 96.94 193 TYR A C 1
ATOM 1511 O O . TYR A 1 193 ? -4.016 -17.594 -4.879 1 96.94 193 TYR A O 1
ATOM 1519 N N . VAL A 1 194 ? -1.829 -17.484 -4.715 1 97.81 194 VAL A N 1
ATOM 1520 C CA . VAL A 1 194 ? -1.873 -16.094 -4.27 1 97.81 194 VAL A CA 1
ATOM 1521 C C . VAL A 1 194 ? -2.508 -15.227 -5.355 1 97.81 194 VAL A C 1
ATOM 1523 O O . VAL A 1 194 ? -3.377 -14.398 -5.066 1 97.81 194 VAL A O 1
ATOM 1526 N N . PHE A 1 195 ? -2.09 -15.391 -6.574 1 98.12 195 PHE A N 1
ATOM 1527 C CA . PHE A 1 195 ? -2.639 -14.586 -7.656 1 98.12 195 PHE A CA 1
ATOM 1528 C C . PHE A 1 195 ? -4.102 -14.93 -7.906 1 98.12 195 PHE A C 1
ATOM 1530 O O . PHE A 1 195 ? -4.895 -14.07 -8.281 1 98.12 195 PHE A O 1
ATOM 1537 N N . TRP A 1 196 ? -4.422 -16.188 -7.711 1 97.69 196 TRP A N 1
ATOM 1538 C CA . TRP A 1 196 ? -5.824 -16.594 -7.785 1 97.69 196 TRP A CA 1
ATOM 1539 C C . TRP A 1 196 ? -6.645 -15.883 -6.711 1 97.69 196 TRP A C 1
ATOM 1541 O O . TRP A 1 196 ? -7.684 -15.289 -7 1 97.69 196 TRP A O 1
ATOM 1551 N N . LEU A 1 197 ? -6.219 -15.984 -5.473 1 97.31 197 LEU A N 1
ATOM 1552 C CA . LEU A 1 197 ? -6.871 -15.32 -4.352 1 97.31 197 LEU A CA 1
ATOM 1553 C C . LEU A 1 197 ? -6.98 -13.82 -4.605 1 97.31 197 LEU A C 1
ATOM 1555 O O . LEU A 1 197 ? -8.031 -13.219 -4.359 1 97.31 197 LEU A O 1
ATOM 1559 N N . PHE A 1 198 ? -5.902 -13.234 -5.078 1 98.25 198 PHE A N 1
ATOM 1560 C CA . PHE A 1 198 ? -5.82 -11.812 -5.402 1 98.25 198 PHE A CA 1
ATOM 1561 C C . PHE A 1 198 ? -6.871 -11.43 -6.438 1 98.25 198 PHE A C 1
ATOM 1563 O O . PHE A 1 198 ? -7.637 -10.484 -6.234 1 98.25 198 PHE A O 1
ATOM 1570 N N . ALA A 1 199 ? -6.957 -12.18 -7.484 1 97.94 199 ALA A N 1
ATOM 1571 C CA . ALA A 1 199 ? -7.941 -11.938 -8.531 1 97.94 199 ALA A CA 1
ATOM 1572 C C . ALA A 1 199 ? -9.367 -12.078 -7.996 1 97.94 199 ALA A C 1
ATOM 1574 O O . ALA A 1 199 ? -10.234 -11.25 -8.297 1 97.94 199 ALA A O 1
ATOM 1575 N N . ARG A 1 200 ? -9.602 -13.07 -7.242 1 96.69 200 ARG A N 1
ATOM 1576 C CA . ARG A 1 200 ? -10.922 -13.281 -6.664 1 96.69 200 ARG A CA 1
ATOM 1577 C C . ARG A 1 200 ? -11.336 -12.086 -5.809 1 96.69 200 ARG A C 1
ATOM 1579 O O . ARG A 1 200 ? -12.469 -11.609 -5.91 1 96.69 200 ARG A O 1
ATOM 1586 N N . MET A 1 201 ? -10.445 -11.625 -4.992 1 96.31 201 MET A N 1
ATOM 1587 C CA . MET A 1 201 ? -10.734 -10.492 -4.117 1 96.31 201 MET A CA 1
ATOM 1588 C C . MET A 1 201 ? -11.039 -9.242 -4.934 1 96.31 201 MET A C 1
ATOM 1590 O O . MET A 1 201 ? -11.945 -8.477 -4.594 1 96.31 201 MET A O 1
ATOM 1594 N N . VAL A 1 202 ? -10.266 -9.031 -5.973 1 97.19 202 VAL A N 1
ATOM 1595 C CA . VAL A 1 202 ? -10.5 -7.883 -6.844 1 97.19 202 VAL A CA 1
ATOM 1596 C C . VAL A 1 202 ? -11.906 -7.961 -7.438 1 97.19 202 VAL A C 1
ATOM 1598 O O . VAL A 1 202 ? -12.672 -6.996 -7.375 1 97.19 202 VAL A O 1
ATOM 1601 N N . LEU A 1 203 ? -12.258 -9.109 -7.996 1 96.19 203 LEU A N 1
ATOM 1602 C CA . LEU A 1 203 ? -13.555 -9.281 -8.633 1 96.19 203 LEU A CA 1
ATOM 1603 C C . LEU A 1 203 ? -14.68 -9.172 -7.613 1 96.19 203 LEU A C 1
ATOM 1605 O O . LEU A 1 203 ? -15.766 -8.672 -7.93 1 96.19 203 LEU A O 1
ATOM 1609 N N . GLN A 1 204 ? -14.438 -9.641 -6.418 1 94.12 204 GLN A N 1
ATOM 1610 C CA . GLN A 1 204 ? -15.445 -9.562 -5.367 1 94.12 204 GLN A CA 1
ATOM 1611 C C . GLN A 1 204 ? -15.688 -8.109 -4.957 1 94.12 204 GLN A C 1
ATOM 1613 O O . GLN A 1 204 ? -16.844 -7.703 -4.77 1 94.12 204 GLN A O 1
ATOM 1618 N N . ILE A 1 205 ? -14.641 -7.344 -4.801 1 93.94 205 ILE A N 1
ATOM 1619 C CA . ILE A 1 205 ? -14.781 -5.941 -4.422 1 93.94 205 ILE A CA 1
ATOM 1620 C C . ILE A 1 205 ? -15.484 -5.176 -5.539 1 93.94 205 ILE A C 1
ATOM 1622 O O . ILE A 1 205 ? -16.281 -4.273 -5.277 1 93.94 205 ILE A O 1
ATOM 1626 N N . ARG A 1 206 ? -15.219 -5.59 -6.809 1 93.06 206 ARG A N 1
ATOM 1627 C CA . ARG A 1 206 ? -15.875 -4.965 -7.957 1 93.06 206 ARG A CA 1
ATOM 1628 C C . ARG A 1 206 ? -17.344 -5.371 -8.039 1 93.06 206 ARG A C 1
ATOM 1630 O O . ARG A 1 206 ? -18.109 -4.773 -8.797 1 93.06 206 ARG A O 1
ATOM 1637 N N . GLY A 1 207 ? -17.719 -6.402 -7.387 1 91.56 207 GLY A N 1
ATOM 1638 C CA . GLY A 1 207 ? -19.094 -6.887 -7.414 1 91.56 207 GLY A CA 1
ATOM 1639 C C . GLY A 1 207 ? -19.391 -7.789 -8.602 1 91.56 207 GLY A C 1
ATOM 1640 O O . GLY A 1 207 ? -20.547 -8.008 -8.945 1 91.56 207 GLY A O 1
ATOM 1641 N N . GLU A 1 208 ? -18.312 -8.258 -9.203 1 92.44 208 GLU A N 1
ATOM 1642 C CA . GLU A 1 208 ? -18.5 -9.109 -10.375 1 92.44 208 GLU A CA 1
ATOM 1643 C C . GLU A 1 208 ? -18.781 -10.555 -9.969 1 92.44 208 GLU A C 1
ATOM 1645 O O . GLU A 1 208 ? -19.391 -11.312 -10.734 1 92.44 208 GLU A O 1
ATOM 1650 N N . ILE A 1 209 ? -18.25 -10.992 -8.797 1 92.19 209 ILE A N 1
ATOM 1651 C CA . ILE A 1 209 ? -18.531 -12.312 -8.234 1 92.19 209 ILE A CA 1
ATOM 1652 C C . ILE A 1 209 ? -19 -12.164 -6.789 1 92.19 209 ILE A C 1
ATOM 1654 O O . ILE A 1 209 ? -18.672 -11.188 -6.117 1 92.19 209 ILE A O 1
ATOM 1658 N N . PRO A 1 210 ? -19.797 -13.078 -6.348 1 88.88 210 PRO A N 1
ATOM 1659 C CA . PRO A 1 210 ? -20.281 -12.992 -4.973 1 88.88 210 PRO A CA 1
ATOM 1660 C C . PRO A 1 210 ? -19.172 -13.172 -3.939 1 88.88 210 PRO A C 1
ATOM 1662 O O . PRO A 1 210 ? -18.156 -13.797 -4.23 1 88.88 210 PRO A O 1
ATOM 1665 N N . GLN A 1 211 ? -19.484 -12.586 -2.832 1 86.19 211 GLN A N 1
ATOM 1666 C CA . GLN A 1 211 ? -18.547 -12.766 -1.729 1 86.19 211 GLN A CA 1
ATOM 1667 C C . GLN A 1 211 ? -18.5 -14.219 -1.268 1 86.19 211 GLN A C 1
ATOM 1669 O O . GLN A 1 211 ? -19.469 -14.961 -1.439 1 86.19 211 GLN A O 1
ATOM 1674 N N . GLY A 1 212 ? -17.281 -14.641 -0.768 1 83.5 212 GLY A N 1
ATOM 1675 C CA . GLY A 1 212 ? -17.156 -16.016 -0.301 1 83.5 212 GLY A CA 1
ATOM 1676 C C . GLY A 1 212 ? -15.883 -16.688 -0.794 1 83.5 212 GLY A C 1
ATOM 1677 O O . GLY A 1 212 ? -15.078 -16.078 -1.495 1 83.5 212 GLY A O 1
ATOM 1678 N N . HIS A 1 213 ? -15.781 -17.953 -0.456 1 80.62 213 HIS A N 1
ATOM 1679 C CA . HIS A 1 213 ? -14.562 -18.688 -0.739 1 80.62 213 HIS A CA 1
ATOM 1680 C C . HIS A 1 213 ? -14.594 -19.297 -2.139 1 80.62 213 HIS A C 1
ATOM 1682 O O . HIS A 1 213 ? -13.555 -19.453 -2.777 1 80.62 213 HIS A O 1
ATOM 1688 N N . MET A 1 214 ? -15.742 -19.469 -2.621 1 76.69 214 MET A N 1
ATOM 1689 C CA . MET A 1 214 ? -15.852 -20.203 -3.879 1 76.69 214 MET A CA 1
ATOM 1690 C C . MET A 1 214 ? -15.828 -19.25 -5.07 1 76.69 214 MET A C 1
ATOM 1692 O O . MET A 1 214 ? -16.422 -18.156 -5.016 1 76.69 214 MET A O 1
ATOM 1696 N N . TRP A 1 215 ? -14.984 -19.609 -6.027 1 84.5 215 TRP A N 1
ATOM 1697 C CA . TRP A 1 215 ? -14.938 -18.969 -7.336 1 84.5 215 TRP A CA 1
ATOM 1698 C C . TRP A 1 215 ? -15.227 -19.969 -8.445 1 84.5 215 TRP A C 1
ATOM 1700 O O . TRP A 1 215 ? -14.305 -20.5 -9.07 1 84.5 215 TRP A O 1
ATOM 1710 N N . PRO A 1 216 ? -16.469 -20.281 -8.633 1 76.44 216 PRO A N 1
ATOM 1711 C CA . PRO A 1 216 ? -16.859 -21.438 -9.445 1 76.44 216 PRO A CA 1
ATOM 1712 C C . PRO A 1 216 ? -16.344 -21.344 -10.883 1 76.44 216 PRO A C 1
ATOM 1714 O O . PRO A 1 216 ? -15.992 -22.359 -11.484 1 76.44 216 PRO A O 1
ATOM 1717 N N . ASP A 1 217 ? -16.156 -20.312 -11.438 1 80.81 217 ASP A N 1
ATOM 1718 C CA . ASP A 1 217 ? -15.906 -20.188 -12.867 1 80.81 217 ASP A CA 1
ATOM 1719 C C . ASP A 1 217 ? -14.406 -20.297 -13.172 1 80.81 217 ASP A C 1
ATOM 1721 O O . ASP A 1 217 ? -14.023 -20.625 -14.289 1 80.81 217 ASP A O 1
ATOM 1725 N N . VAL A 1 218 ? -13.586 -20.047 -12.141 1 89.38 218 VAL A N 1
ATOM 1726 C CA . VAL A 1 218 ? -12.156 -20.047 -12.422 1 89.38 218 VAL A CA 1
ATOM 1727 C C . VAL A 1 218 ? -11.414 -20.828 -11.352 1 89.38 218 VAL A C 1
ATOM 1729 O O . VAL A 1 218 ? -11.102 -20.297 -10.281 1 89.38 218 VAL A O 1
ATOM 1732 N N . PRO A 1 219 ? -11.086 -22.047 -11.625 1 92.25 219 PRO A N 1
ATOM 1733 C CA . PRO A 1 219 ? -10.352 -22.859 -10.656 1 92.25 219 PRO A CA 1
ATOM 1734 C C . PRO A 1 219 ? -8.898 -22.422 -10.484 1 92.25 219 PRO A C 1
ATOM 1736 O O . PRO A 1 219 ? -8.336 -21.781 -11.383 1 92.25 219 PRO A O 1
ATOM 1739 N N . VAL A 1 220 ? -8.266 -22.719 -9.398 1 93.62 220 VAL A N 1
ATOM 1740 C CA . VAL A 1 220 ? -6.906 -22.328 -9.047 1 93.62 220 VAL A CA 1
ATOM 1741 C C . VAL A 1 220 ? -5.922 -22.922 -10.047 1 93.62 220 VAL A C 1
ATOM 1743 O O . VAL A 1 220 ? -4.879 -22.328 -10.336 1 93.62 220 VAL A O 1
ATOM 1746 N N . GL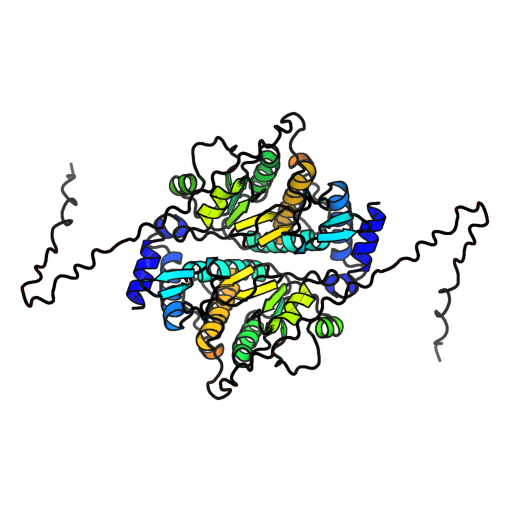U A 1 221 ? -6.18 -24.047 -10.633 1 92.94 221 GLU A N 1
ATOM 1747 C CA . GLU A 1 221 ? -5.305 -24.766 -11.555 1 92.94 221 GLU A CA 1
ATOM 1748 C C . GLU A 1 221 ? -4.992 -23.922 -12.789 1 92.94 221 GLU A C 1
ATOM 1750 O O . GLU A 1 221 ? -3.963 -24.125 -13.438 1 92.94 221 GLU A O 1
ATOM 1755 N N . GLN A 1 222 ? -5.867 -23.047 -13.133 1 94.94 222 GLN A N 1
ATOM 1756 C CA . GLN A 1 222 ? -5.656 -22.188 -14.289 1 94.94 222 GLN A CA 1
ATOM 1757 C C . GLN A 1 222 ? -4.551 -21.172 -14.023 1 94.94 222 GLN A C 1
ATOM 1759 O O . GLN A 1 222 ? -4.039 -20.547 -14.961 1 94.94 222 GLN A O 1
ATOM 1764 N N . PHE A 1 223 ? -4.223 -21.016 -12.75 1 96.56 223 PHE A N 1
ATOM 1765 C CA . PHE A 1 223 ? -3.182 -20.078 -12.367 1 96.56 223 PHE A CA 1
ATOM 1766 C C . PHE A 1 223 ? -1.854 -20.781 -12.156 1 96.56 223 PHE A C 1
ATOM 1768 O O . PHE A 1 223 ? -0.801 -20.141 -12.102 1 96.56 223 PHE A O 1
ATOM 1775 N N . VAL A 1 224 ? -1.847 -22.047 -12.008 1 94.88 224 VAL A N 1
ATOM 1776 C CA . VAL A 1 224 ? -0.655 -22.797 -11.617 1 94.88 224 VAL A CA 1
ATOM 1777 C C . VAL A 1 224 ? 0.045 -23.328 -12.867 1 94.88 224 VAL A C 1
ATOM 1779 O O . VAL A 1 224 ? -0.594 -23.938 -13.734 1 94.88 224 VAL A O 1
ATOM 1782 N N . CYS A 1 225 ? 1.317 -23.062 -12.93 1 88.5 225 CYS A N 1
ATOM 1783 C CA . CYS A 1 225 ? 2.139 -23.5 -14.055 1 88.5 225 CYS A CA 1
ATOM 1784 C C . CYS A 1 225 ? 2.141 -25.016 -14.164 1 88.5 225 CYS A C 1
ATOM 1786 O O . CYS A 1 225 ? 2.166 -25.719 -13.148 1 88.5 225 CYS A O 1
ATOM 1788 N N . ASP A 1 226 ? 1.974 -25.453 -15.5 1 79.62 226 ASP A N 1
ATOM 1789 C CA . ASP A 1 226 ? 1.984 -26.891 -15.758 1 79.62 226 ASP A CA 1
ATOM 1790 C C . ASP A 1 226 ? 3.377 -27.469 -15.539 1 79.62 226 ASP A C 1
ATOM 1792 O O . ASP A 1 226 ? 4.379 -26.766 -15.664 1 79.62 226 ASP A O 1
ATOM 1796 N N . ASP A 1 227 ? 3.533 -28.531 -14.836 1 63 227 ASP A N 1
ATOM 1797 C CA . ASP A 1 227 ? 4.727 -29.266 -14.422 1 63 227 ASP A CA 1
ATOM 1798 C C . ASP A 1 227 ? 5.77 -29.281 -15.539 1 63 227 ASP A C 1
ATOM 1800 O O . ASP A 1 227 ? 6.973 -29.375 -15.266 1 63 227 ASP A O 1
ATOM 1804 N N . ARG A 1 228 ? 5.516 -29.328 -16.891 1 56.25 228 ARG A N 1
ATOM 1805 C CA . ARG A 1 228 ? 6.535 -29.531 -17.906 1 56.25 228 ARG A CA 1
ATOM 1806 C C . ARG A 1 228 ? 7.523 -28.359 -17.938 1 56.25 228 ARG A C 1
ATOM 1808 O O . ARG A 1 228 ? 8.562 -28.438 -18.594 1 56.25 228 ARG A O 1
ATOM 1815 N N . LEU A 1 229 ? 7.168 -27.25 -17.719 1 53.19 229 LEU A N 1
ATOM 1816 C CA . LEU A 1 229 ? 8.07 -26.094 -17.75 1 53.19 229 LEU A CA 1
ATOM 1817 C C . LEU A 1 229 ? 8.93 -26.047 -16.484 1 53.19 229 LEU A C 1
ATOM 1819 O O . LEU A 1 229 ? 8.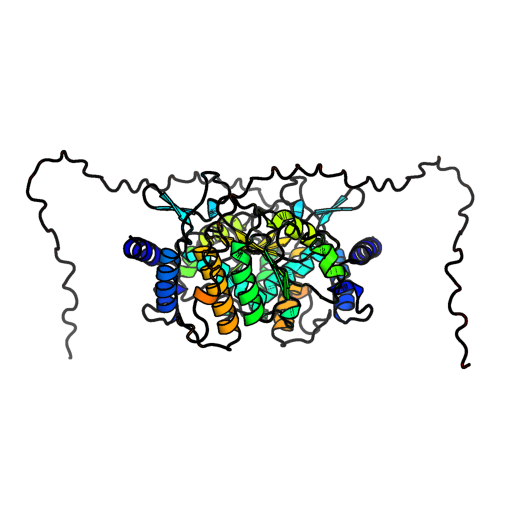469 -25.609 -15.438 1 53.19 229 LEU A O 1
ATOM 1823 N N . GLU A 1 230 ? 9.562 -27.203 -16.234 1 46.16 230 GLU A N 1
ATOM 1824 C CA . GLU A 1 230 ? 10.352 -27.547 -15.055 1 46.16 230 GLU A CA 1
ATOM 1825 C C . GLU A 1 230 ? 11.211 -26.359 -14.609 1 46.16 230 GLU A C 1
ATOM 1827 O O . GLU A 1 230 ? 11.469 -25.438 -15.398 1 46.16 230 GLU A O 1
ATOM 1832 N N . GLU A 1 231 ? 11.797 -26.484 -13.305 1 46.59 231 GLU A N 1
ATOM 1833 C CA . GLU A 1 231 ? 12.719 -25.844 -12.375 1 46.59 231 GLU A CA 1
ATOM 1834 C C . GLU A 1 231 ? 14.016 -25.438 -13.07 1 46.59 231 GLU A C 1
ATOM 1836 O O . GLU A 1 231 ? 14.875 -26.297 -13.344 1 46.59 231 GLU A O 1
ATOM 1841 N N . GLN A 1 232 ? 14.125 -24.875 -14.156 1 43.56 232 GLN A N 1
ATOM 1842 C CA . GLN A 1 232 ? 15.539 -24.562 -14.297 1 43.56 232 GLN A CA 1
ATOM 1843 C C . GLN A 1 232 ? 16.109 -23.969 -13 1 43.56 232 GLN A C 1
ATOM 1845 O O . GLN A 1 232 ? 15.523 -23.062 -12.422 1 43.56 232 GLN A O 1
ATOM 1850 N N . PRO A 1 233 ? 16.922 -24.703 -12.258 1 42.84 233 PRO A N 1
ATOM 1851 C CA . PRO A 1 233 ? 17.578 -24.172 -11.07 1 42.84 233 PRO A CA 1
ATOM 1852 C C . PRO A 1 233 ? 18 -22.703 -11.227 1 42.84 233 PRO A C 1
ATOM 1854 O O . PRO A 1 233 ? 18.438 -22.297 -12.305 1 42.84 233 PRO A O 1
ATOM 1857 N N . GLU A 1 234 ? 17.375 -21.797 -10.508 1 44.69 234 GLU A N 1
ATOM 1858 C CA . GLU A 1 234 ? 17.797 -20.406 -10.391 1 44.69 234 GLU A CA 1
ATOM 1859 C C . GLU A 1 234 ? 19.312 -20.281 -10.406 1 44.69 234 GLU A C 1
ATOM 1861 O O . GLU A 1 234 ? 19.984 -20.719 -9.469 1 44.69 234 GLU A O 1
ATOM 1866 N N . GLU A 1 235 ? 20.078 -20.516 -11.406 1 38.12 235 GLU A N 1
ATOM 1867 C CA . GLU A 1 235 ? 21.438 -19.984 -11.266 1 38.12 235 GLU A CA 1
ATOM 1868 C C . GLU A 1 235 ? 21.406 -18.609 -10.602 1 38.12 235 GLU A C 1
ATOM 1870 O O . GLU A 1 235 ? 20.703 -17.703 -11.047 1 38.12 235 GLU A O 1
ATOM 1875 N N . GLU A 1 236 ? 21.531 -18.516 -9.281 1 39.5 236 GLU A N 1
ATOM 1876 C CA . GLU A 1 236 ? 21.844 -17.266 -8.602 1 39.5 236 GLU A CA 1
ATOM 1877 C C . GLU A 1 236 ? 22.641 -16.328 -9.492 1 39.5 236 GLU A C 1
ATOM 1879 O O . GLU A 1 236 ? 23.859 -16.5 -9.641 1 39.5 236 GLU A O 1
ATOM 1884 N N . GLU A 1 237 ? 22.297 -16.078 -10.648 1 37.78 237 GLU A N 1
ATOM 1885 C CA . GLU A 1 237 ? 23.172 -15.086 -11.273 1 37.78 237 GLU A CA 1
ATOM 1886 C C . GLU A 1 237 ? 23.469 -13.93 -10.32 1 37.78 237 GLU A C 1
ATOM 1888 O O . GLU A 1 237 ? 22.547 -13.344 -9.75 1 37.78 237 GLU A O 1
ATOM 1893 N N . LYS A 1 238 ? 24.609 -13.93 -9.719 1 36.62 238 LYS A N 1
ATOM 1894 C CA . LYS A 1 238 ? 25.188 -12.766 -9.039 1 36.62 238 LYS A CA 1
ATOM 1895 C C . LYS A 1 238 ? 24.812 -11.477 -9.758 1 36.62 238 LYS A C 1
ATOM 1897 O O . LYS A 1 238 ? 25.188 -11.266 -10.914 1 36.62 238 LYS A O 1
ATOM 1902 N N . VAL A 1 239 ? 23.734 -10.984 -9.586 1 35.53 239 VAL A N 1
ATOM 1903 C CA . VAL A 1 239 ? 23.406 -9.648 -10.055 1 35.53 239 VAL A CA 1
ATOM 1904 C C . VAL A 1 239 ? 24.625 -8.734 -9.906 1 35.53 239 VAL A C 1
ATOM 1906 O O . VAL A 1 239 ? 25.188 -8.609 -8.812 1 35.53 239 VAL A O 1
ATOM 1909 N N . PRO A 1 240 ? 25.438 -8.547 -10.922 1 34.09 240 PRO A N 1
ATOM 1910 C CA . PRO A 1 240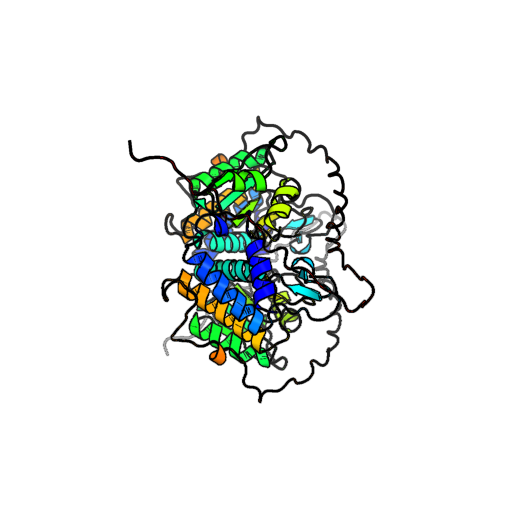 ? 26.484 -7.543 -10.727 1 34.09 240 PRO A CA 1
ATOM 1911 C C . PRO A 1 240 ? 26 -6.34 -9.914 1 34.09 240 PRO A C 1
ATOM 1913 O O . PRO A 1 240 ? 24.859 -5.906 -10.07 1 34.09 240 PRO A O 1
ATOM 1916 N N . GLU A 1 241 ? 26.438 -6.215 -8.688 1 32.16 241 GLU A N 1
ATOM 1917 C CA . GLU A 1 241 ? 26.25 -4.934 -8.008 1 32.16 241 GLU A CA 1
ATOM 1918 C C . GLU A 1 241 ? 26.25 -3.777 -9 1 32.16 241 GLU A C 1
ATOM 1920 O O . GLU A 1 241 ? 27.234 -3.529 -9.68 1 32.16 241 GLU A O 1
ATOM 1925 N N . LEU A 1 242 ? 25.312 -3.684 -9.789 1 32.12 242 LEU A N 1
ATOM 1926 C CA . LEU A 1 242 ? 25.406 -2.422 -10.523 1 32.12 242 LEU A CA 1
ATOM 1927 C C . LEU A 1 242 ? 26.031 -1.336 -9.656 1 32.12 242 LEU A C 1
ATOM 1929 O O . LEU A 1 242 ? 25.547 -1.046 -8.562 1 32.12 242 LEU A O 1
ATOM 1933 N N . GLU A 1 243 ? 27.297 -1.149 -9.734 1 30.22 243 GLU A N 1
ATOM 1934 C CA . GLU A 1 243 ? 27.906 0.079 -9.25 1 30.22 243 GLU A CA 1
ATOM 1935 C C . GLU A 1 243 ? 26.969 1.271 -9.406 1 30.22 243 GLU A C 1
ATOM 1937 O O . GLU A 1 243 ? 26.391 1.47 -10.477 1 30.22 243 GLU A O 1
ATOM 1942 N N . LEU A 1 244 ? 26.297 1.562 -8.43 1 29.27 244 LEU A N 1
ATOM 1943 C CA . LEU A 1 244 ? 25.672 2.875 -8.484 1 29.27 244 LEU A CA 1
ATOM 1944 C C . LEU A 1 244 ? 26.391 3.797 -9.453 1 29.27 244 LEU A C 1
ATOM 1946 O O . LEU A 1 244 ? 27.531 4.203 -9.195 1 29.27 244 LEU A O 1
ATOM 1950 N N . LEU A 1 245 ? 26.328 3.598 -10.711 1 29.58 245 LEU A N 1
ATOM 1951 C CA . LEU A 1 245 ? 26.938 4.695 -11.461 1 29.58 245 LEU A CA 1
ATOM 1952 C C . LEU A 1 245 ? 26.672 6.031 -10.781 1 29.58 245 LEU A C 1
ATOM 1954 O O . LEU A 1 245 ? 25.562 6.273 -10.289 1 29.58 245 LEU A O 1
ATOM 1958 N N . PRO A 1 246 ? 27.703 6.66 -10.266 1 28.98 246 PRO A N 1
ATOM 1959 C CA . PRO A 1 246 ? 27.5 8 -9.703 1 28.98 246 PRO A CA 1
ATOM 1960 C C . PRO A 1 246 ? 26.484 8.82 -10.492 1 28.98 246 PRO A C 1
ATOM 1962 O O . PRO A 1 246 ? 26.359 8.664 -11.711 1 28.98 246 PRO A O 1
ATOM 1965 N N . VAL A 1 247 ? 25.359 9.016 -9.977 1 29.44 247 VAL A N 1
ATOM 1966 C CA . VAL A 1 247 ? 24.531 10.031 -10.641 1 29.44 247 VAL A CA 1
ATOM 1967 C C . VAL A 1 247 ? 25.438 11.031 -11.352 1 29.44 247 VAL A C 1
ATOM 1969 O O . VAL A 1 247 ? 26.422 11.508 -10.781 1 29.44 247 VAL A O 1
ATOM 1972 N N . PRO A 1 248 ? 25.656 10.906 -12.57 1 29.91 248 PRO A N 1
ATOM 1973 C CA . PRO A 1 248 ? 26.469 11.977 -13.133 1 29.91 248 PRO A CA 1
ATOM 1974 C C . PRO A 1 248 ? 26.328 13.297 -12.375 1 29.91 248 PRO A C 1
ATOM 1976 O O . PRO A 1 248 ? 25.234 13.617 -11.891 1 29.91 248 PRO A O 1
ATOM 1979 N N . ASP A 1 249 ? 27.375 13.742 -11.727 1 27.12 249 ASP A N 1
ATOM 1980 C CA . ASP A 1 249 ? 27.562 15.109 -11.25 1 27.12 249 ASP A CA 1
ATOM 1981 C C . ASP A 1 249 ? 27.016 16.125 -12.258 1 27.12 249 ASP A C 1
ATOM 1983 O O . ASP A 1 249 ? 27.594 16.312 -13.328 1 27.12 249 ASP A O 1
ATOM 1987 N N . LEU A 1 250 ? 25.797 16.094 -12.656 1 28.27 250 LEU A N 1
ATOM 1988 C CA . LEU A 1 250 ? 25.484 17.297 -13.406 1 28.27 250 LEU A CA 1
ATOM 1989 C C . LEU A 1 250 ? 26.25 18.5 -12.844 1 28.27 250 LEU A C 1
ATOM 1991 O O . LEU A 1 250 ? 25.859 19.062 -11.82 1 28.27 250 LEU A O 1
ATOM 1995 N N . GLN A 1 251 ? 27.531 18.344 -12.898 1 26.89 251 GLN A N 1
ATOM 1996 C CA . GLN A 1 251 ? 28.391 19.531 -12.859 1 26.89 251 GLN A CA 1
ATOM 1997 C C . GLN A 1 251 ? 27.812 20.672 -13.695 1 26.89 251 GLN A C 1
ATOM 1999 O O . GLN A 1 251 ? 27.891 20.641 -14.922 1 26.89 251 GLN A O 1
ATOM 2004 N N . LEU A 1 252 ? 26.609 21.125 -13.375 1 28.09 252 LEU A N 1
ATOM 2005 C CA . LEU A 1 252 ? 26.453 22.438 -13.992 1 28.09 252 LEU A CA 1
ATOM 2006 C C . LEU A 1 252 ? 27.75 23.25 -13.875 1 28.09 252 LEU A C 1
ATOM 2008 O O . LEU A 1 252 ? 28.375 23.266 -12.812 1 28.09 252 LEU A O 1
ATOM 2012 N N . PRO A 1 253 ? 28.547 23.281 -14.922 1 29.61 253 PRO A N 1
ATOM 2013 C CA . PRO A 1 253 ? 29.703 24.188 -14.883 1 29.61 253 PRO A CA 1
ATOM 2014 C C . PRO A 1 253 ? 29.406 25.469 -14.094 1 29.61 253 PRO A C 1
ATOM 2016 O O . PRO A 1 253 ? 28.453 26.188 -14.406 1 29.61 253 PRO A O 1
ATOM 2019 N N . TRP A 1 254 ? 29.578 25.328 -12.867 1 26.81 254 TRP A N 1
ATOM 2020 C CA . TRP A 1 254 ? 29.641 26.594 -12.125 1 26.81 254 TRP A CA 1
ATOM 2021 C C . TRP A 1 254 ? 30.719 27.5 -12.68 1 26.81 254 TRP A C 1
ATOM 2023 O O . TRP A 1 254 ? 31.922 27.203 -12.555 1 26.81 254 TRP A O 1
ATOM 2033 N N . PRO A 1 255 ? 30.516 28.156 -13.961 1 30.16 255 PRO A N 1
ATOM 2034 C CA . PRO A 1 255 ? 31.562 29.141 -14.227 1 30.16 255 PRO A CA 1
ATOM 2035 C C . PRO A 1 255 ? 31.891 30 -13 1 30.16 255 PRO A C 1
ATOM 2037 O O . PRO A 1 255 ? 31.016 30.703 -12.477 1 30.16 255 PRO A O 1
ATOM 2040 N N . CYS A 1 256 ? 32.5 29.422 -12.125 1 27.8 256 CYS A N 1
ATOM 2041 C CA . CYS A 1 256 ? 33.062 30.281 -11.078 1 27.8 256 CYS A CA 1
ATOM 2042 C C . CYS A 1 256 ? 33.906 31.391 -11.672 1 27.8 256 CYS A C 1
ATOM 2044 O O . CYS A 1 256 ? 35.156 31.312 -11.594 1 27.8 256 CYS A O 1
ATOM 2046 N N . GLY A 1 257 ? 33.625 31.703 -13.039 1 27.22 257 GLY A N 1
ATOM 2047 C CA . GLY A 1 257 ? 34.562 32.781 -13.359 1 27.22 257 GLY A CA 1
ATOM 2048 C C . GLY A 1 257 ? 34.562 33.875 -12.32 1 27.22 257 GLY A C 1
ATOM 2049 O O . GLY A 1 257 ? 33.656 34 -11.5 1 27.22 257 GLY A O 1
ATOM 2050 N N . PRO A 1 258 ? 35.781 34.344 -12.023 1 29.27 258 PRO A N 1
ATOM 2051 C CA . PRO A 1 258 ? 35.875 35.594 -11.242 1 29.27 258 PRO A CA 1
ATOM 2052 C C . PRO A 1 258 ? 34.781 36.594 -11.578 1 29.27 258 PRO A C 1
ATOM 2054 O O . PRO A 1 258 ? 34.25 36.562 -12.68 1 29.27 258 PRO A O 1
ATOM 2057 N N . ARG A 1 259 ? 34.031 37 -10.648 1 27.64 259 ARG A N 1
ATOM 2058 C CA . ARG A 1 259 ? 33.031 38.062 -10.656 1 27.64 259 ARG A CA 1
ATOM 2059 C C . ARG A 1 259 ? 33.469 39.25 -11.539 1 27.64 259 ARG A C 1
ATOM 2061 O O . ARG A 1 259 ? 33.812 40.312 -11.023 1 27.64 259 ARG A O 1
ATOM 2068 N N . ASP A 1 260 ? 34.281 38.844 -12.633 1 24.48 260 ASP A N 1
ATOM 2069 C CA . ASP A 1 260 ? 34.438 40.125 -13.305 1 24.48 260 ASP A CA 1
ATOM 2070 C C . ASP A 1 260 ? 33.094 40.688 -13.781 1 24.48 260 ASP A C 1
ATOM 2072 O O . ASP A 1 260 ? 32.156 39.906 -14 1 24.48 260 ASP A O 1
ATOM 2076 N N . ASN A 1 261 ? 32.781 42 -13.828 1 23.52 261 ASN A N 1
ATOM 2077 C CA . ASN A 1 261 ? 31.703 42.938 -14.07 1 23.52 261 ASN A CA 1
ATOM 2078 C C . ASN A 1 261 ? 30.953 42.656 -15.367 1 23.52 261 ASN A C 1
ATOM 2080 O O . ASN A 1 261 ? 29.875 43.188 -15.602 1 23.52 261 ASN A O 1
ATOM 2084 N N . GLY A 1 262 ? 31.609 42.094 -16.547 1 21.17 262 GLY A N 1
ATOM 2085 C CA . GLY A 1 262 ? 31.094 42.656 -17.781 1 21.17 262 GLY A CA 1
ATOM 2086 C C . GLY A 1 262 ? 29.797 41.969 -18.25 1 21.17 262 GLY A C 1
ATOM 2087 O O . GLY A 1 262 ? 29.344 41.031 -17.625 1 21.17 262 GLY A O 1
ATOM 2088 N N . GLY A 1 263 ? 29.531 41.656 -19.688 1 19.67 263 GLY A N 1
ATOM 2089 C CA . GLY A 1 263 ? 28.469 41.75 -20.672 1 19.67 263 GLY A CA 1
ATOM 2090 C C . GLY A 1 263 ? 27.625 40.5 -20.75 1 19.67 263 GLY A C 1
ATOM 2091 O O . GLY A 1 263 ? 28.156 39.375 -20.797 1 19.67 263 GLY A O 1
ATOM 2092 N N . ILE A 1 264 ? 26.391 40.344 -20.203 1 23.34 264 ILE A N 1
ATOM 2093 C CA . ILE A 1 264 ? 25.234 39.469 -20.125 1 23.34 264 ILE A CA 1
ATOM 2094 C C . ILE A 1 264 ? 24.797 39.031 -21.531 1 23.34 264 ILE A C 1
ATOM 2096 O O . ILE A 1 264 ? 24.156 39.812 -22.234 1 23.34 264 ILE A O 1
ATOM 2100 N N . PHE A 1 265 ? 25.672 38.438 -22.516 1 18.88 265 PHE A N 1
ATOM 2101 C CA . PHE A 1 265 ? 25.156 38.25 -23.859 1 18.88 265 PHE A CA 1
ATOM 2102 C C . PHE A 1 265 ? 24.062 37.188 -23.891 1 18.88 265 PHE A C 1
ATOM 2104 O O . PHE A 1 265 ? 24.156 36.188 -23.188 1 18.88 265 PHE A O 1
ATOM 2111 N N . PHE A 1 266 ? 22.734 37.469 -24.438 1 20.7 266 PHE A N 1
ATOM 2112 C CA . PHE A 1 266 ? 21.359 37.094 -24.703 1 20.7 266 PHE A CA 1
ATOM 2113 C C . PHE A 1 266 ? 21.297 35.938 -25.688 1 20.7 266 PHE A C 1
ATOM 2115 O O . PHE A 1 266 ? 21.094 36.125 -26.891 1 20.7 266 PHE A O 1
ATOM 2122 N N . PHE A 1 267 ? 22.141 34.812 -25.703 1 18.47 267 PHE A N 1
ATOM 2123 C CA . PHE A 1 267 ? 21.938 34.062 -26.922 1 18.47 267 PHE A CA 1
ATOM 2124 C C . PHE A 1 267 ? 20.609 33.312 -26.875 1 18.47 267 PHE A C 1
ATOM 2126 O O . PHE A 1 267 ? 20.438 32.375 -26.109 1 18.47 267 PHE A O 1
ATOM 2133 N N . VAL A 1 268 ? 19.375 33.969 -27.141 1 21.22 268 VAL A N 1
ATOM 2134 C CA . VAL A 1 268 ? 18 33.531 -27.391 1 21.22 268 VAL A CA 1
ATOM 2135 C C . VAL A 1 268 ? 17.938 32.688 -28.641 1 21.22 268 VAL A C 1
ATOM 2137 O O . VAL A 1 268 ? 16.859 32.344 -29.125 1 21.22 268 VAL A O 1
ATOM 2140 N N . MET A 1 269 ? 18.984 32.031 -29.188 1 18.61 269 MET A N 1
ATOM 2141 C CA . MET A 1 269 ? 18.781 31.828 -30.609 1 18.61 269 MET A CA 1
ATOM 2142 C C . MET A 1 269 ? 17.484 31.047 -30.875 1 18.61 269 MET A C 1
ATOM 2144 O O . MET A 1 269 ? 16.891 30.516 -29.938 1 18.61 269 MET A O 1
ATOM 2148 N N . ALA A 1 270 ? 17.469 30.094 -32.062 1 19.14 270 ALA A N 1
ATOM 2149 C CA . ALA A 1 270 ? 16.859 29.828 -33.375 1 19.14 270 ALA A CA 1
ATOM 2150 C C . ALA A 1 270 ? 15.844 28.703 -33.281 1 19.14 270 ALA A C 1
ATOM 2152 O O . ALA A 1 270 ? 15.234 28.328 -34.281 1 19.14 270 ALA A O 1
ATOM 2153 N N . CYS A 1 271 ? 15.453 28.047 -32.219 1 20 271 CYS A N 1
ATOM 2154 C CA . CYS A 1 271 ? 14.742 26.828 -32.625 1 20 271 CY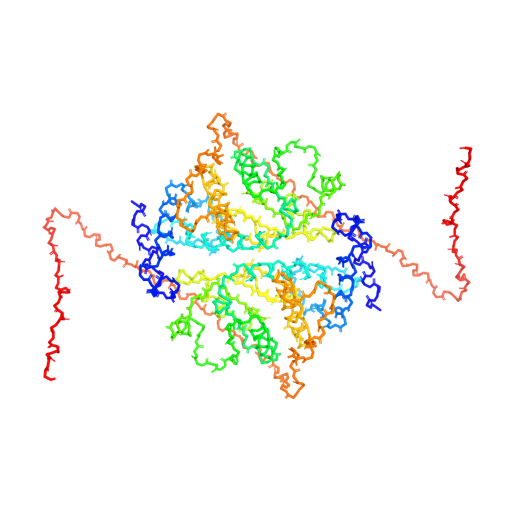S A CA 1
ATOM 2155 C C . CYS A 1 271 ? 13.445 27.156 -33.344 1 20 271 CYS A C 1
ATOM 2157 O O . CYS A 1 271 ? 12.398 27.312 -32.719 1 20 271 CYS A O 1
ATOM 2159 N N . VAL A 1 272 ? 13.359 28.266 -34.25 1 20.8 272 VAL A N 1
ATOM 2160 C CA . VAL A 1 272 ? 12.188 28.781 -34.969 1 20.8 272 VAL A CA 1
ATOM 2161 C C . VAL A 1 272 ? 11.578 27.672 -35.812 1 20.8 272 VAL A C 1
ATOM 2163 O O . VAL A 1 272 ? 10.367 27.438 -35.781 1 20.8 272 VAL A O 1
ATOM 2166 N N . ASP A 1 273 ? 12.109 27.188 -37 1 19.92 273 ASP A N 1
ATOM 2167 C CA . ASP A 1 273 ? 11.539 27.406 -38.312 1 19.92 273 ASP A CA 1
ATOM 2168 C C . ASP A 1 273 ? 10.664 26.234 -38.75 1 19.92 273 ASP A C 1
ATOM 2170 O O . ASP A 1 273 ? 9.836 26.375 -39.656 1 19.92 273 ASP A O 1
ATOM 2174 N N . TYR A 1 274 ? 10.852 24.859 -38.562 1 19.92 274 TYR A N 1
ATOM 2175 C CA . TYR A 1 274 ? 10.555 24.016 -39.719 1 19.92 274 TYR A CA 1
ATOM 2176 C C . TYR A 1 274 ? 9.055 23.812 -39.875 1 19.92 274 TYR A C 1
ATOM 2178 O O . TYR A 1 274 ? 8.469 22.922 -39.25 1 19.92 274 TYR A O 1
ATOM 2186 N N . PHE A 1 275 ? 8.133 24.828 -39.75 1 21.98 275 PHE A N 1
ATOM 2187 C CA . PHE A 1 275 ? 6.727 24.703 -40.094 1 21.98 275 PHE A CA 1
ATOM 2188 C C . PHE A 1 275 ? 6.562 24.438 -41.594 1 21.98 275 PHE A C 1
ATOM 2190 O O . PHE A 1 275 ? 5.449 24.5 -42.125 1 21.98 275 PHE A O 1
ATOM 2197 N N . GLN A 1 276 ? 7.602 24.312 -42.5 1 19.23 276 GLN A N 1
ATOM 2198 C CA . GLN A 1 276 ? 7.281 24.703 -43.875 1 19.23 276 GLN A CA 1
ATOM 2199 C C . GLN A 1 276 ? 6.211 23.797 -44.469 1 19.23 276 GLN A C 1
ATOM 2201 O O . GLN A 1 276 ? 5.207 24.266 -45 1 19.23 276 GLN A O 1
ATOM 2206 N N . SER A 1 277 ? 6.473 22.844 -45.5 1 20.56 277 SER A N 1
ATOM 2207 C CA . SER A 1 277 ? 6.215 22.906 -46.938 1 20.56 277 SER A CA 1
ATOM 2208 C C . SER A 1 277 ? 4.969 22.094 -47.312 1 20.56 277 SER A C 1
ATOM 2210 O O . SER A 1 277 ? 4.379 22.312 -48.375 1 20.56 277 SER A O 1
ATOM 2212 N N . PHE A 1 278 ? 4.578 20.906 -46.812 1 22.73 278 PHE A N 1
ATOM 2213 C CA . PHE A 1 278 ? 3.998 20 -47.781 1 22.73 278 PHE A CA 1
ATOM 2214 C C . PHE A 1 278 ? 2.633 20.5 -48.25 1 22.73 278 PHE A C 1
ATOM 2216 O O . PHE A 1 278 ? 1.751 20.75 -47.438 1 22.73 278 PHE A O 1
ATOM 2223 N N . SER A 1 279 ? 2.596 21.188 -49.531 1 19.78 279 SER A N 1
ATOM 2224 C CA . SER A 1 279 ? 1.624 21.688 -50.5 1 19.78 279 SER A CA 1
ATOM 2225 C C . SER A 1 279 ? 0.585 20.609 -50.812 1 19.78 279 SER A C 1
ATOM 2227 O O . SER A 1 279 ? 0.839 19.422 -50.656 1 19.78 279 SER A O 1
ATOM 2229 N N . CYS A 1 280 ? -0.705 21.094 -51.312 1 24.66 280 CYS A N 1
ATOM 2230 C CA . CYS A 1 280 ? -1.899 20.625 -52.031 1 24.66 280 CYS A CA 1
ATOM 2231 C C . CYS A 1 280 ? -1.528 19.844 -53.281 1 24.66 280 CYS A C 1
ATOM 2233 O O . CYS A 1 280 ? -2.4 19.281 -53.938 1 24.66 280 CYS A O 1
ATOM 2235 N N . ASN A 1 281 ? -0.201 19.703 -53.781 1 19.84 281 ASN A N 1
ATOM 2236 C CA . ASN A 1 281 ? -0.284 18.875 -55 1 19.84 281 ASN A CA 1
ATOM 2237 C C . ASN A 1 281 ? -0.533 17.422 -54.656 1 19.84 281 ASN A C 1
ATOM 2239 O O . ASN A 1 281 ? 0.081 16.875 -53.719 1 19.84 281 ASN A O 1
ATOM 2243 N N . MET B 1 1 ? 11.523 30.078 -6.363 1 62.81 1 MET B N 1
ATOM 2244 C CA . MET B 1 1 ? 12.156 28.812 -5.98 1 62.81 1 MET B CA 1
ATOM 2245 C C . MET B 1 1 ? 11.188 27.641 -6.168 1 62.81 1 MET B C 1
ATOM 2247 O O . MET B 1 1 ? 11.539 26.625 -6.766 1 62.81 1 MET B O 1
ATOM 2251 N N . ALA B 1 2 ? 9.922 28.016 -5.84 1 69.81 2 ALA B N 1
ATOM 2252 C CA . ALA B 1 2 ? 8.922 26.969 -6.02 1 69.81 2 ALA B CA 1
ATOM 2253 C C . ALA B 1 2 ? 8.734 26.625 -7.496 1 69.81 2 ALA B C 1
ATOM 2255 O O . ALA B 1 2 ? 8.734 25.453 -7.879 1 69.81 2 ALA B O 1
ATOM 2256 N N . ASP B 1 3 ? 8.719 27.609 -8.273 1 71.12 3 ASP B N 1
ATOM 2257 C CA . ASP B 1 3 ? 8.43 27.406 -9.695 1 71.12 3 ASP B CA 1
ATOM 2258 C C . ASP B 1 3 ? 9.578 26.672 -10.383 1 71.12 3 ASP B C 1
ATOM 2260 O O . ASP B 1 3 ? 9.344 25.828 -11.25 1 71.12 3 ASP B O 1
ATOM 2264 N N . THR B 1 4 ? 10.742 26.953 -9.945 1 73.31 4 THR B N 1
ATOM 2265 C CA . THR B 1 4 ? 11.898 26.297 -10.531 1 73.31 4 THR B CA 1
ATOM 2266 C C . THR B 1 4 ? 11.914 24.812 -10.172 1 73.31 4 THR B C 1
ATOM 2268 O O . THR B 1 4 ? 12.195 23.953 -11.016 1 73.31 4 THR B O 1
ATOM 2271 N N . MET B 1 5 ? 11.547 24.562 -9.008 1 75.88 5 MET B N 1
ATOM 2272 C CA . MET B 1 5 ? 11.523 23.172 -8.562 1 75.88 5 MET B CA 1
ATOM 2273 C C . MET B 1 5 ? 10.438 22.391 -9.297 1 75.88 5 MET B C 1
ATOM 2275 O O . MET B 1 5 ? 10.68 21.266 -9.758 1 75.88 5 MET B O 1
ATOM 2279 N N . ILE B 1 6 ? 9.359 23.047 -9.406 1 76.25 6 ILE B N 1
ATOM 2280 C CA . ILE B 1 6 ? 8.219 22.391 -10.039 1 76.25 6 ILE B CA 1
ATOM 2281 C C . ILE B 1 6 ? 8.516 22.141 -11.508 1 76.25 6 ILE B C 1
ATOM 2283 O O . ILE B 1 6 ? 8.203 21.062 -12.031 1 76.25 6 ILE B O 1
ATOM 2287 N N . LEU B 1 7 ? 9.156 23.078 -12.07 1 74.19 7 LEU B N 1
ATOM 2288 C CA . LEU B 1 7 ? 9.508 22.922 -13.477 1 74.19 7 LEU B CA 1
ATOM 2289 C C . LEU B 1 7 ? 10.5 21.781 -13.672 1 74.19 7 LEU B C 1
ATOM 2291 O O . LEU B 1 7 ? 10.383 21 -14.625 1 74.19 7 LEU B O 1
ATOM 2295 N N . ARG B 1 8 ? 11.375 21.703 -12.758 1 76.44 8 ARG B N 1
ATOM 2296 C CA . ARG B 1 8 ? 12.359 20.625 -12.836 1 76.44 8 ARG B CA 1
ATOM 2297 C C . ARG B 1 8 ? 11.695 19.266 -12.648 1 76.44 8 ARG B C 1
ATOM 2299 O O . ARG B 1 8 ? 12.023 18.312 -13.359 1 76.44 8 ARG B O 1
ATOM 2306 N N . ILE B 1 9 ? 10.812 19.266 -11.773 1 76.75 9 ILE B N 1
ATOM 2307 C CA . ILE B 1 9 ? 10.109 18.016 -11.477 1 76.75 9 ILE B CA 1
ATOM 2308 C C . ILE B 1 9 ? 9.273 17.594 -12.688 1 76.75 9 ILE B C 1
ATOM 2310 O O . ILE B 1 9 ? 9.352 16.453 -13.133 1 76.75 9 ILE B O 1
ATOM 2314 N N . LEU B 1 10 ? 8.578 18.531 -13.156 1 76.12 10 LEU B N 1
ATOM 2315 C CA . LEU B 1 10 ? 7.699 18.234 -14.281 1 76.12 10 LEU B CA 1
ATOM 2316 C C . LEU B 1 10 ? 8.508 17.875 -15.523 1 76.12 10 LEU B C 1
ATOM 2318 O O . LEU B 1 10 ? 8.109 17.016 -16.312 1 76.12 10 LEU B O 1
ATOM 2322 N N . GLY B 1 11 ? 9.609 18.516 -15.641 1 74.12 11 GLY B N 1
ATOM 2323 C CA . GLY B 1 11 ? 10.484 18.234 -16.766 1 74.12 11 GLY B CA 1
ATOM 2324 C C . GLY B 1 11 ? 11.078 16.844 -16.719 1 74.12 11 GLY B C 1
ATOM 2325 O O . GLY B 1 11 ? 11.43 16.266 -17.75 1 74.12 11 GLY B O 1
ATOM 2326 N N . SER B 1 12 ? 11.125 16.266 -15.531 1 74 12 SER B N 1
ATOM 2327 C CA . SER B 1 12 ? 11.703 14.938 -15.352 1 74 12 SER B CA 1
ATOM 2328 C C . SER B 1 12 ? 10.68 13.844 -15.633 1 74 12 SER B C 1
ATOM 2330 O O . SER B 1 12 ? 11.039 12.688 -15.859 1 74 12 SER B O 1
ATOM 2332 N N . LEU B 1 13 ? 9.445 14.203 -15.664 1 71.75 13 LEU B N 1
ATOM 2333 C CA . LEU B 1 13 ? 8.375 13.227 -15.844 1 71.75 13 LEU B CA 1
ATOM 2334 C C . LEU B 1 13 ? 8.164 12.906 -17.328 1 71.75 13 LEU B C 1
ATOM 2336 O O . LEU B 1 13 ? 7.031 12.867 -17.797 1 71.75 13 LEU B O 1
ATOM 2340 N N . THR B 1 14 ? 9.219 12.672 -18.062 1 66.75 14 THR B N 1
ATOM 2341 C CA . THR B 1 14 ? 9.133 12.555 -19.516 1 66.75 14 THR B CA 1
ATOM 2342 C C . THR B 1 14 ? 8.938 11.102 -19.938 1 66.75 14 THR B C 1
ATOM 2344 O O . THR B 1 14 ? 8.492 10.812 -21.047 1 66.75 14 THR B O 1
ATOM 2347 N N . ARG B 1 15 ? 9.117 10.203 -19.094 1 69.19 15 ARG B N 1
ATOM 2348 C CA . ARG B 1 15 ? 9.094 8.812 -19.531 1 69.19 15 ARG B CA 1
ATOM 2349 C C . ARG B 1 15 ? 7.793 8.125 -19.109 1 69.19 15 ARG B C 1
ATOM 2351 O O . ARG B 1 15 ? 7.484 7.031 -19.578 1 69.19 15 ARG B O 1
ATOM 2358 N N . ASN B 1 16 ? 7.113 8.719 -18.297 1 69.38 16 ASN B N 1
ATOM 2359 C CA . ASN B 1 16 ? 5.801 8.188 -17.938 1 69.38 16 ASN B CA 1
ATOM 2360 C C . ASN B 1 16 ? 4.703 8.758 -18.828 1 69.38 16 ASN B C 1
ATOM 2362 O O . ASN B 1 16 ? 4.371 9.938 -18.734 1 69.38 16 ASN B O 1
ATOM 2366 N N . PRO B 1 17 ? 4.223 7.871 -19.625 1 72.88 17 PRO B N 1
ATOM 2367 C CA . PRO B 1 17 ? 3.201 8.344 -20.562 1 72.88 17 PRO B CA 1
ATOM 2368 C C . PRO B 1 17 ? 1.995 8.961 -19.859 1 72.88 17 PRO B C 1
ATOM 2370 O O . PRO B 1 17 ? 1.248 9.734 -20.453 1 72.88 17 PRO B O 1
ATOM 2373 N N . LYS B 1 18 ? 1.887 8.594 -18.625 1 72.81 18 LYS B N 1
ATOM 2374 C CA . LYS B 1 18 ? 0.812 9.188 -17.844 1 72.81 18 LYS B CA 1
ATOM 2375 C C . LYS B 1 18 ? 0.917 10.711 -17.828 1 72.81 18 LYS B C 1
ATOM 2377 O O . LYS B 1 18 ? -0.098 11.414 -17.797 1 72.81 18 LYS B O 1
ATOM 2382 N N . TYR B 1 19 ? 2.154 11.164 -17.969 1 70 19 TYR B N 1
ATOM 2383 C CA . TYR B 1 19 ? 2.383 12.602 -17.812 1 70 19 TYR B CA 1
ATOM 2384 C C . TYR B 1 19 ? 2.766 13.234 -19.141 1 70 19 TYR B C 1
ATOM 2386 O O . TYR B 1 19 ? 2.838 14.453 -19.266 1 70 19 TYR B O 1
ATOM 2394 N N . THR B 1 20 ? 3.244 12.398 -20.156 1 63.06 20 THR B N 1
ATOM 2395 C CA . THR B 1 20 ? 3.729 12.945 -21.406 1 63.06 20 THR B CA 1
ATOM 2396 C C . THR B 1 20 ? 2.6 13.039 -22.438 1 63.06 20 THR B C 1
ATOM 2398 O O . THR B 1 20 ? 2.6 13.922 -23.297 1 63.06 20 THR B O 1
ATOM 2401 N N . VAL B 1 21 ? 2.135 11.883 -22.609 1 52.12 21 VAL B N 1
ATOM 2402 C CA . VAL B 1 21 ? 1.21 11.914 -23.734 1 52.12 21 VAL B CA 1
ATOM 2403 C C . VAL B 1 21 ? 0.299 13.133 -23.625 1 52.12 21 VAL B C 1
ATOM 2405 O O . VAL B 1 21 ? 0.114 13.867 -24.594 1 52.12 21 VAL B O 1
ATOM 2408 N N . MET B 1 22 ? -0.848 13.203 -22.859 1 45 22 MET B N 1
ATOM 2409 C CA . MET B 1 22 ? -1.848 14.219 -23.156 1 45 22 MET B CA 1
ATOM 2410 C C . MET B 1 22 ? -1.483 15.555 -22.516 1 45 22 MET B C 1
ATOM 2412 O O . MET B 1 22 ? -1.727 15.758 -21.328 1 45 22 MET B O 1
ATOM 2416 N N . ALA B 1 23 ? -0.4 16.266 -22.938 1 44.34 23 ALA B N 1
ATOM 2417 C CA . ALA B 1 23 ? -0.048 17.656 -22.625 1 44.34 23 ALA B CA 1
ATOM 2418 C C . ALA B 1 23 ? -1.205 18.375 -21.953 1 44.34 23 ALA B C 1
ATOM 2420 O O . ALA B 1 23 ? -0.994 19.172 -21.031 1 44.34 23 ALA B O 1
ATOM 2421 N N . ASN B 1 24 ? -2.363 18.281 -22.547 1 49.69 24 ASN B N 1
ATOM 2422 C CA . ASN B 1 24 ? -3.521 19.062 -22.141 1 49.69 24 ASN B CA 1
ATOM 2423 C C . ASN B 1 24 ? -4.465 18.266 -21.25 1 49.69 24 ASN B C 1
ATOM 2425 O O . ASN B 1 24 ? -5.684 18.438 -21.312 1 49.69 24 ASN B O 1
ATOM 2429 N N . THR B 1 25 ? -3.777 17.094 -20.5 1 64.06 25 THR B N 1
ATOM 2430 C CA . THR B 1 25 ? -4.754 16.25 -19.812 1 64.06 25 THR B CA 1
ATOM 2431 C C . THR B 1 25 ? -5.055 16.797 -18.422 1 64.06 25 THR B C 1
ATOM 2433 O O . THR B 1 25 ? -4.227 17.5 -17.828 1 64.06 25 THR B O 1
ATOM 2436 N N . ARG B 1 26 ? -6.199 16.875 -18.125 1 74.06 26 ARG B N 1
ATOM 2437 C CA . ARG B 1 26 ? -6.754 17.312 -16.844 1 74.06 26 ARG B CA 1
ATOM 2438 C C . ARG B 1 26 ? -5.902 16.812 -15.68 1 74.06 26 ARG B C 1
ATOM 2440 O O . ARG B 1 26 ? -5.703 17.516 -14.695 1 74.06 26 ARG B O 1
ATOM 2447 N N . ILE B 1 27 ? -5.133 15.711 -15.891 1 76.25 27 ILE B N 1
ATOM 2448 C CA . ILE B 1 27 ? -4.355 15.133 -14.805 1 76.25 27 ILE B CA 1
ATOM 2449 C C . ILE B 1 27 ? -3.064 15.922 -14.609 1 76.25 27 ILE B C 1
ATOM 2451 O O . ILE B 1 27 ? -2.654 16.188 -13.477 1 76.25 27 ILE B O 1
ATOM 2455 N N . LEU B 1 28 ? -2.434 16.312 -15.68 1 79.12 28 LEU B N 1
ATOM 2456 C CA . LEU B 1 28 ? -1.185 17.062 -15.586 1 79.12 28 LEU B CA 1
ATOM 2457 C C . LEU B 1 28 ? -1.421 18.438 -14.984 1 79.12 28 LEU B C 1
ATOM 2459 O O . LEU B 1 28 ? -0.592 18.938 -14.227 1 79.12 28 LEU B O 1
ATOM 2463 N N . GLN B 1 29 ? -2.535 19.016 -15.367 1 81.31 29 GLN B N 1
ATOM 2464 C CA . GLN B 1 29 ? -2.867 20.328 -14.812 1 81.31 29 GLN B CA 1
ATOM 2465 C C . GLN B 1 29 ? -3.121 20.234 -13.312 1 81.31 29 GLN B C 1
ATOM 2467 O O . GLN B 1 29 ? -2.686 21.109 -12.555 1 81.31 29 GLN B O 1
ATOM 2472 N N . THR B 1 30 ? -3.836 19.234 -12.953 1 86.75 30 THR B N 1
ATOM 2473 C CA . THR B 1 30 ? -4.121 19.031 -11.539 1 86.75 30 THR B CA 1
ATOM 2474 C C . THR B 1 30 ? -2.836 18.766 -10.758 1 86.75 30 THR B C 1
ATOM 2476 O O . THR B 1 30 ? -2.631 19.312 -9.672 1 86.75 30 THR B O 1
ATOM 2479 N N . LEU B 1 31 ? -2.012 17.969 -11.328 1 87.38 31 LEU B N 1
ATOM 2480 C CA . LEU B 1 31 ? -0.746 17.641 -10.68 1 87.38 31 LEU B CA 1
ATOM 2481 C C . LEU B 1 31 ? 0.122 18.875 -10.508 1 87.38 31 LEU B C 1
ATOM 2483 O O . LEU B 1 31 ? 0.69 19.094 -9.43 1 87.38 31 LEU B O 1
ATOM 2487 N N . ARG B 1 32 ? 0.2 19.688 -11.508 1 85.25 32 ARG B N 1
ATOM 2488 C CA . ARG B 1 32 ? 0.999 20.906 -11.438 1 85.25 32 ARG B CA 1
ATOM 2489 C C . ARG B 1 32 ? 0.5 21.828 -10.336 1 85.25 32 ARG B C 1
ATOM 2491 O O . ARG B 1 32 ? 1.296 22.359 -9.562 1 85.25 32 ARG B O 1
ATOM 2498 N N . ALA B 1 33 ? -0.79 21.984 -10.312 1 88.94 33 ALA B N 1
ATOM 2499 C CA . ALA B 1 33 ? -1.384 22.844 -9.289 1 88.94 33 ALA B CA 1
ATOM 2500 C C . ALA B 1 33 ? -1.148 22.281 -7.891 1 88.94 33 ALA B C 1
ATOM 2502 O O . ALA B 1 33 ? -0.833 23.016 -6.957 1 88.94 33 ALA B O 1
ATOM 2503 N N . ASP B 1 34 ? -1.27 21 -7.75 1 92.44 34 ASP B N 1
ATOM 2504 C CA . ASP B 1 34 ? -1.057 20.344 -6.461 1 92.44 34 ASP B CA 1
ATOM 2505 C C . ASP B 1 34 ? 0.406 20.438 -6.035 1 92.44 34 ASP B C 1
ATOM 2507 O O . ASP B 1 34 ? 0.699 20.688 -4.863 1 92.44 34 ASP B O 1
ATOM 2511 N N . LEU B 1 35 ? 1.281 20.25 -6.98 1 90.94 35 LEU B N 1
ATOM 2512 C CA . LEU B 1 35 ? 2.705 20.297 -6.668 1 90.94 35 LEU B CA 1
ATOM 2513 C C . LEU B 1 35 ? 3.102 21.688 -6.164 1 90.94 35 LEU B C 1
ATOM 2515 O O . LEU B 1 35 ? 3.9 21.812 -5.234 1 90.94 35 LEU B O 1
ATOM 2519 N N . ARG B 1 36 ? 2.574 22.672 -6.805 1 89.25 36 ARG B N 1
ATOM 2520 C CA . ARG B 1 36 ? 2.844 24.031 -6.371 1 89.25 36 ARG B CA 1
ATOM 2521 C C . ARG B 1 36 ? 2.391 24.25 -4.93 1 89.25 36 ARG B C 1
ATOM 2523 O O . ARG B 1 36 ? 3.139 24.781 -4.113 1 89.25 36 ARG B O 1
ATOM 2530 N N . ARG B 1 37 ? 1.213 23.812 -4.637 1 92.12 37 ARG B N 1
ATOM 2531 C CA . ARG B 1 37 ? 0.678 23.969 -3.289 1 92.12 37 ARG B CA 1
ATOM 2532 C C . ARG B 1 37 ? 1.456 23.125 -2.285 1 92.12 37 ARG B C 1
ATOM 2534 O O . ARG B 1 37 ? 1.674 23.547 -1.147 1 92.12 37 ARG B O 1
ATOM 2541 N N . MET B 1 38 ? 1.849 21.984 -2.703 1 94.31 38 MET B N 1
ATOM 2542 C CA . MET B 1 38 ? 2.648 21.125 -1.837 1 94.31 38 MET B CA 1
ATOM 2543 C C . MET B 1 38 ? 3.971 21.781 -1.474 1 94.31 38 MET B C 1
ATOM 2545 O O . MET B 1 38 ? 4.402 21.734 -0.321 1 94.31 38 MET B O 1
ATOM 2549 N N . TYR B 1 39 ? 4.52 22.375 -2.461 1 90.94 39 TYR B N 1
ATOM 2550 C CA . TYR B 1 39 ? 5.777 23.078 -2.229 1 90.94 39 TYR B CA 1
ATOM 2551 C C . TYR B 1 39 ? 5.582 24.25 -1.288 1 90.94 39 TYR B C 1
ATOM 2553 O O . TYR B 1 39 ? 6.363 24.453 -0.356 1 90.94 39 TYR B O 1
ATOM 2561 N N . LEU B 1 40 ? 4.547 25.031 -1.502 1 91.69 40 LEU B N 1
ATOM 2562 C CA . LEU B 1 40 ? 4.266 26.219 -0.702 1 91.69 40 LEU B CA 1
ATOM 2563 C C . LEU B 1 40 ? 3.982 25.844 0.749 1 91.69 40 LEU B C 1
ATOM 2565 O O . LEU B 1 40 ? 4.281 26.609 1.664 1 91.69 40 LEU B O 1
ATOM 2569 N N . ASN B 1 41 ? 3.461 24.609 0.955 1 93.62 41 ASN B N 1
ATOM 2570 C CA . ASN B 1 41 ? 3.172 24.125 2.305 1 93.62 41 ASN B CA 1
ATOM 2571 C C . ASN B 1 41 ? 4.336 23.328 2.879 1 93.62 41 ASN B C 1
ATOM 2573 O O . ASN B 1 41 ? 4.188 22.656 3.902 1 93.62 41 ASN B O 1
ATOM 2577 N N . LYS B 1 42 ? 5.477 23.219 2.207 1 92.19 42 LYS B N 1
ATOM 2578 C CA . LYS B 1 42 ? 6.766 22.734 2.689 1 92.19 42 LYS B CA 1
ATOM 2579 C C . LYS B 1 42 ? 6.746 21.219 2.857 1 92.19 42 LYS B C 1
ATOM 2581 O O . LYS B 1 42 ? 7.387 20.672 3.764 1 92.19 42 LYS B O 1
ATOM 2586 N N . LEU B 1 43 ? 6.039 20.562 2.072 1 93.5 43 LEU B N 1
ATOM 2587 C CA . LEU B 1 43 ? 5.992 19.109 2.143 1 93.5 43 LEU B CA 1
ATOM 2588 C C . LEU B 1 43 ? 7.344 18.5 1.783 1 93.5 43 LEU B C 1
ATOM 2590 O O . LEU B 1 43 ? 7.66 17.375 2.203 1 93.5 43 LEU B O 1
ATOM 2594 N N . HIS B 1 44 ? 8.156 19.219 1.035 1 89.69 44 HIS B N 1
ATOM 2595 C CA . HIS B 1 44 ? 9.406 18.703 0.486 1 89.69 44 HIS B CA 1
ATOM 2596 C C . HIS B 1 44 ? 10.516 18.734 1.529 1 89.69 44 HIS B C 1
ATOM 2598 O O . HIS B 1 44 ? 11.57 18.109 1.335 1 89.69 44 HIS B O 1
ATOM 2604 N N . LEU B 1 45 ? 10.281 19.344 2.623 1 89.19 45 LEU B N 1
ATOM 2605 C CA . LEU B 1 45 ? 11.359 19.531 3.592 1 89.19 45 LEU B CA 1
ATOM 2606 C C . LEU B 1 45 ? 11.602 18.25 4.379 1 89.19 45 LEU B C 1
ATOM 2608 O O . LEU B 1 45 ? 10.648 17.547 4.75 1 89.19 45 LEU B O 1
ATOM 2612 N N . VAL B 1 46 ? 12.836 17.922 4.453 1 86.5 46 VAL B N 1
ATOM 2613 C CA . VAL B 1 46 ? 13.258 16.766 5.215 1 86.5 46 VAL B CA 1
ATOM 2614 C C . VAL B 1 46 ? 13.828 17.188 6.566 1 86.5 46 VAL B C 1
ATOM 2616 O O . VAL B 1 46 ? 14.391 18.281 6.688 1 86.5 46 VAL B O 1
ATOM 2619 N N . ASN B 1 47 ? 13.391 16.594 7.559 1 73.31 47 ASN B N 1
ATOM 2620 C CA . ASN B 1 47 ? 13.945 16.922 8.867 1 73.31 47 ASN B CA 1
ATOM 2621 C C . ASN B 1 47 ? 15.422 16.547 8.969 1 73.31 47 ASN B C 1
ATOM 2623 O O . ASN B 1 47 ? 15.992 16.016 8.016 1 73.31 47 ASN B O 1
ATOM 2627 N N . ASN B 1 48 ? 15.969 15.828 9.992 1 61.34 48 ASN B N 1
ATOM 2628 C CA . ASN B 1 48 ? 17.375 15.555 10.312 1 61.34 48 ASN B CA 1
ATOM 2629 C C . ASN B 1 48 ? 18 14.625 9.281 1 61.34 48 ASN B C 1
ATOM 2631 O O . ASN B 1 48 ? 17.297 13.953 8.523 1 61.34 48 ASN B O 1
ATOM 2635 N N . GLU B 1 49 ? 19.375 14.617 9.148 1 53.31 49 GLU B N 1
ATOM 2636 C CA . GLU B 1 49 ? 20.406 13.938 8.367 1 53.31 49 GLU B CA 1
ATOM 2637 C C . GLU B 1 49 ? 20.172 12.43 8.336 1 53.31 49 GLU B C 1
ATOM 2639 O O . GLU B 1 49 ? 21.016 11.68 7.816 1 53.31 49 GLU B O 1
ATOM 2644 N N . ASP B 1 50 ? 19.312 11.906 9.133 1 52.41 50 ASP B N 1
ATOM 2645 C CA . ASP B 1 50 ? 19.484 10.461 9.133 1 52.41 50 ASP B CA 1
ATOM 2646 C C . ASP B 1 50 ? 18.891 9.844 7.871 1 52.41 50 ASP B C 1
ATOM 2648 O O . ASP B 1 50 ? 17.781 10.195 7.465 1 52.41 50 ASP B O 1
ATOM 2652 N N . ASP B 1 51 ? 19.625 9.531 6.938 1 54.62 51 ASP B N 1
ATOM 2653 C CA . ASP B 1 51 ? 19.531 9.078 5.551 1 54.62 51 ASP B CA 1
ATOM 2654 C C . ASP B 1 51 ? 18.625 7.855 5.434 1 54.62 51 ASP B C 1
ATOM 2656 O O . ASP B 1 51 ? 18.625 7.172 4.41 1 54.62 51 ASP B O 1
ATOM 2660 N N . ARG B 1 52 ? 17.812 7.512 6.543 1 53.22 52 ARG B N 1
ATOM 2661 C CA . ARG B 1 52 ? 17.172 6.203 6.43 1 53.22 52 ARG B CA 1
ATOM 2662 C C . ARG B 1 52 ? 16.156 6.188 5.297 1 53.22 52 ARG B C 1
ATOM 2664 O O . ARG B 1 52 ? 16.016 5.188 4.586 1 53.22 52 ARG B O 1
ATOM 2671 N N . ASN B 1 53 ? 15.375 7.344 5.25 1 59.31 53 ASN B N 1
ATOM 2672 C CA . ASN B 1 53 ? 14.281 7.332 4.289 1 59.31 53 ASN B CA 1
ATOM 2673 C C . ASN B 1 53 ? 14.602 8.172 3.055 1 59.31 53 ASN B C 1
ATOM 2675 O O . ASN B 1 53 ? 13.711 8.773 2.457 1 59.31 53 ASN B O 1
ATOM 2679 N N . LEU B 1 54 ? 15.844 8.125 2.828 1 60.16 54 LEU B N 1
ATOM 2680 C CA . LEU B 1 54 ? 16.328 8.922 1.704 1 60.16 54 LEU B CA 1
ATOM 2681 C C . LEU B 1 54 ? 15.961 8.258 0.378 1 60.16 54 LEU B C 1
ATOM 2683 O O . LEU B 1 54 ? 16.188 8.836 -0.689 1 60.16 54 LEU B O 1
ATOM 2687 N N . ARG B 1 55 ? 15.203 7.145 0.699 1 67.44 55 ARG B N 1
ATOM 2688 C CA . ARG B 1 55 ? 14.812 6.5 -0.55 1 67.44 55 ARG B CA 1
ATOM 2689 C C . ARG B 1 55 ? 13.805 7.348 -1.312 1 67.44 55 ARG B C 1
ATOM 2691 O O . ARG B 1 55 ? 13.695 7.242 -2.535 1 67.44 55 ARG B O 1
ATOM 2698 N N . TYR B 1 56 ? 13.172 8.227 -0.548 1 74.88 56 TYR B N 1
ATOM 2699 C CA . TYR B 1 56 ? 12.195 9.086 -1.215 1 74.88 56 TYR B CA 1
ATOM 2700 C C . TYR B 1 56 ? 12.75 10.492 -1.406 1 74.88 56 TYR B C 1
ATOM 2702 O O . TYR B 1 56 ? 12.016 11.406 -1.794 1 74.88 56 TYR B O 1
ATOM 2710 N N . ALA B 1 57 ? 13.984 10.586 -1.031 1 74.12 57 ALA B N 1
ATOM 2711 C CA . ALA B 1 57 ? 14.594 11.914 -1.112 1 74.12 57 ALA B CA 1
ATOM 2712 C C . ALA B 1 57 ? 15.508 12.023 -2.328 1 74.12 57 ALA B C 1
ATOM 2714 O O . ALA B 1 57 ? 15.945 11.008 -2.875 1 74.12 57 ALA B O 1
ATOM 2715 N N . PHE B 1 58 ? 15.547 13.148 -2.828 1 72.62 58 PHE B N 1
ATOM 2716 C CA . PHE B 1 58 ? 16.531 13.422 -3.873 1 72.62 58 PHE B CA 1
ATOM 2717 C C . PHE B 1 58 ? 17.266 14.727 -3.594 1 72.62 58 PHE B C 1
ATOM 2719 O O . PHE B 1 58 ? 16.844 15.516 -2.744 1 72.62 58 PHE B O 1
ATOM 2726 N N . TYR B 1 59 ? 18.328 14.867 -4.215 1 70.06 59 TYR B N 1
ATOM 2727 C CA . TYR B 1 59 ? 19.156 16.062 -4.043 1 70.06 59 TYR B CA 1
ATOM 2728 C C . TYR B 1 59 ? 18.672 17.188 -4.938 1 70.06 59 TYR B C 1
ATOM 2730 O O . TYR B 1 59 ? 18.422 16.984 -6.133 1 70.06 59 TYR B O 1
ATOM 2738 N N . PHE B 1 60 ? 18.359 18.266 -4.312 1 74.75 60 PHE B N 1
ATOM 2739 C CA . PHE B 1 60 ? 18.062 19.5 -5.027 1 74.75 60 PHE B CA 1
ATOM 2740 C C . PHE B 1 60 ? 19.078 20.578 -4.68 1 74.75 60 PHE B C 1
ATOM 2742 O O . PHE B 1 60 ? 18.984 21.219 -3.631 1 74.75 60 PHE B O 1
ATOM 2749 N N . GLY B 1 61 ? 19.984 20.766 -5.66 1 74.44 61 GLY B N 1
ATOM 2750 C CA . GLY B 1 61 ? 21.125 21.578 -5.285 1 74.44 61 GLY B CA 1
ATOM 2751 C C . GLY B 1 61 ? 21.906 21.016 -4.117 1 74.44 61 GLY B C 1
ATOM 2752 O O . GLY B 1 61 ? 22.375 19.875 -4.168 1 74.44 61 GLY B O 1
ATOM 2753 N N . ASP B 1 62 ? 22 21.703 -3.062 1 76.56 62 ASP B N 1
ATOM 2754 C CA . ASP B 1 62 ? 22.703 21.281 -1.858 1 76.56 62 ASP B CA 1
ATOM 2755 C C . ASP B 1 62 ? 21.734 20.734 -0.816 1 76.56 62 ASP B C 1
ATOM 2757 O O . ASP B 1 62 ? 22.156 20.219 0.227 1 76.56 62 ASP B O 1
ATOM 2761 N N . ASP B 1 63 ? 20.5 20.797 -1.281 1 77.88 63 ASP B N 1
ATOM 2762 C CA . ASP B 1 63 ? 19.5 20.391 -0.305 1 77.88 63 ASP B CA 1
ATOM 2763 C C . ASP B 1 63 ? 18.906 19.031 -0.653 1 77.88 63 ASP B C 1
ATOM 2765 O O . ASP B 1 63 ? 18.844 18.656 -1.826 1 77.88 63 ASP B O 1
ATOM 2769 N N . VAL B 1 64 ? 18.672 18.281 0.394 1 82.5 64 VAL B N 1
ATOM 2770 C CA . VAL B 1 64 ? 17.938 17.031 0.236 1 82.5 64 VAL B CA 1
ATOM 2771 C C . VAL B 1 64 ? 16.453 17.266 0.481 1 82.5 64 VAL B C 1
ATOM 2773 O O . VAL B 1 64 ? 16.062 17.797 1.522 1 82.5 64 VAL B O 1
ATOM 2776 N N . VAL B 1 65 ? 15.633 16.953 -0.536 1 86 65 VAL B N 1
ATOM 2777 C CA . VAL B 1 65 ? 14.195 17.203 -0.429 1 86 65 VAL B CA 1
ATOM 2778 C C . VAL B 1 65 ? 13.43 15.938 -0.826 1 86 65 VAL B C 1
ATOM 2780 O O . VAL B 1 65 ? 13.953 15.078 -1.534 1 86 65 VAL B O 1
ATOM 2783 N N . PHE B 1 66 ? 12.227 15.836 -0.318 1 88.31 66 PHE B N 1
ATOM 2784 C CA . PHE B 1 66 ? 11.344 14.758 -0.754 1 88.31 66 PHE B CA 1
ATOM 2785 C C . PHE B 1 66 ? 10.883 14.984 -2.188 1 88.31 66 PHE B C 1
ATOM 2787 O O . PHE B 1 66 ? 10.609 16.125 -2.584 1 88.31 66 PHE B O 1
ATOM 2794 N N . ASN B 1 67 ? 10.781 13.914 -2.918 1 87.06 67 ASN B N 1
ATOM 2795 C CA . ASN B 1 67 ? 10.141 13.953 -4.227 1 87.06 67 ASN B CA 1
ATOM 2796 C C . ASN B 1 67 ? 8.625 14.125 -4.098 1 87.06 67 ASN B C 1
ATOM 2798 O O . ASN B 1 67 ? 7.922 13.195 -3.705 1 87.06 67 ASN B O 1
ATOM 2802 N N . LEU B 1 68 ? 8.164 15.273 -4.477 1 90.88 68 LEU B N 1
ATOM 2803 C CA . LEU B 1 68 ? 6.758 15.609 -4.273 1 90.88 68 LEU B CA 1
ATOM 2804 C C . LEU B 1 68 ? 5.863 14.781 -5.188 1 90.88 68 LEU B C 1
ATOM 2806 O O . LEU B 1 68 ? 4.703 14.531 -4.867 1 90.88 68 LEU B O 1
ATOM 2810 N N . VAL B 1 69 ? 6.363 14.375 -6.332 1 89.25 69 VAL B N 1
ATOM 2811 C CA . VAL B 1 69 ? 5.57 13.523 -7.215 1 89.25 69 VAL B CA 1
ATOM 2812 C C . VAL B 1 69 ? 5.336 12.172 -6.551 1 89.25 69 VAL B C 1
ATOM 2814 O O . VAL B 1 69 ? 4.238 11.617 -6.637 1 89.25 69 VAL B O 1
ATOM 2817 N N . ARG B 1 70 ? 6.336 11.711 -5.926 1 90.44 70 ARG B N 1
ATOM 2818 C CA . ARG B 1 70 ? 6.199 10.453 -5.195 1 90.44 70 ARG B CA 1
ATOM 2819 C C . ARG B 1 70 ? 5.195 10.586 -4.055 1 90.44 70 ARG B C 1
ATOM 2821 O O . ARG B 1 70 ? 4.395 9.68 -3.814 1 90.44 70 ARG B O 1
ATOM 2828 N N . THR B 1 71 ? 5.328 11.672 -3.365 1 93.88 71 THR B N 1
ATOM 2829 C CA . THR B 1 71 ? 4.352 11.938 -2.312 1 93.88 71 THR B CA 1
ATOM 2830 C C . THR B 1 71 ? 2.932 11.922 -2.875 1 93.88 71 THR B C 1
ATOM 2832 O O . THR B 1 71 ? 2.039 11.289 -2.301 1 93.88 71 THR B O 1
ATOM 2835 N N . TRP B 1 72 ? 2.785 12.578 -4.004 1 94.31 72 TRP B N 1
ATOM 2836 C CA . TRP B 1 72 ? 1.483 12.664 -4.66 1 94.31 72 TRP B CA 1
ATOM 2837 C C . TRP B 1 72 ? 0.993 11.273 -5.07 1 94.31 72 TRP B C 1
ATOM 2839 O O . TRP B 1 72 ? -0.155 10.914 -4.805 1 94.31 72 TRP B O 1
ATOM 2849 N N . GLU B 1 73 ? 1.788 10.469 -5.629 1 93.06 73 GLU B N 1
ATOM 2850 C CA . GLU B 1 73 ? 1.429 9.133 -6.105 1 93.06 73 GLU B CA 1
ATOM 2851 C C . GLU B 1 73 ? 1.114 8.195 -4.941 1 93.06 73 GLU B C 1
ATOM 2853 O O . GLU B 1 73 ? 0.175 7.402 -5.016 1 93.06 73 GLU B O 1
ATOM 2858 N N . LYS B 1 74 ? 1.896 8.258 -3.928 1 96 74 LYS B N 1
ATOM 2859 C CA . LYS B 1 74 ? 1.673 7.402 -2.768 1 96 74 LYS B CA 1
ATOM 2860 C C . LYS B 1 74 ? 0.397 7.797 -2.029 1 96 74 LYS B C 1
ATOM 2862 O O . LYS B 1 74 ? -0.295 6.945 -1.474 1 96 74 LYS B O 1
ATOM 2867 N N . THR B 1 75 ? 0.145 9.094 -2 1 97.75 75 THR B N 1
ATOM 2868 C CA . THR B 1 75 ? -1.124 9.539 -1.434 1 97.75 75 THR B CA 1
ATOM 2869 C C . THR B 1 75 ? -2.297 9.016 -2.256 1 97.75 75 THR B C 1
ATOM 2871 O O . THR B 1 75 ? -3.311 8.586 -1.697 1 97.75 75 THR B O 1
ATOM 2874 N N . LEU B 1 76 ? -2.127 9.055 -3.561 1 96.12 76 LEU B N 1
ATOM 2875 C CA . LEU B 1 76 ? -3.146 8.508 -4.449 1 96.12 76 LEU B CA 1
ATOM 2876 C C . LEU B 1 76 ? -3.33 7.016 -4.215 1 96.12 76 LEU B C 1
ATOM 2878 O O . LEU B 1 76 ? -4.461 6.527 -4.148 1 96.12 76 LEU B O 1
ATOM 2882 N N . LEU B 1 77 ? -2.262 6.309 -4.07 1 97.25 77 LEU B N 1
ATOM 2883 C CA . LEU B 1 77 ? -2.309 4.879 -3.773 1 97.25 77 LEU B CA 1
ATOM 2884 C C . LEU B 1 77 ? -3.061 4.617 -2.473 1 97.25 77 LEU B C 1
ATOM 2886 O O . LEU B 1 77 ? -3.91 3.729 -2.41 1 97.25 77 LEU B O 1
ATOM 2890 N N . ALA B 1 78 ? -2.758 5.379 -1.486 1 98.38 78 ALA B N 1
ATOM 2891 C CA . ALA B 1 78 ? -3.436 5.262 -0.197 1 98.38 78 ALA B CA 1
ATOM 2892 C C . ALA B 1 78 ? -4.93 5.543 -0.336 1 98.38 78 ALA B C 1
ATOM 2894 O O . ALA B 1 78 ? -5.758 4.828 0.236 1 98.38 78 ALA B O 1
ATOM 2895 N N . ALA B 1 79 ? -5.246 6.543 -1.08 1 98.25 79 ALA B N 1
ATOM 2896 C CA . ALA B 1 79 ? -6.645 6.898 -1.289 1 98.25 79 ALA B CA 1
ATOM 2897 C C . ALA B 1 79 ? -7.406 5.754 -1.957 1 98.25 79 ALA B C 1
ATOM 2899 O O . ALA B 1 79 ? -8.555 5.473 -1.601 1 98.25 79 ALA B O 1
ATOM 2900 N N . ARG B 1 80 ? -6.762 5.145 -2.859 1 96.69 80 ARG B N 1
ATOM 2901 C CA . ARG B 1 80 ? -7.391 4.02 -3.547 1 96.69 80 ARG B CA 1
ATOM 2902 C C . ARG B 1 80 ? -7.691 2.883 -2.576 1 96.69 80 ARG B C 1
ATOM 2904 O O . ARG B 1 80 ? -8.742 2.242 -2.666 1 96.69 80 ARG B O 1
ATOM 2911 N N . ALA B 1 81 ? -6.801 2.621 -1.69 1 96.94 81 ALA B N 1
ATOM 2912 C CA . ALA B 1 81 ? -7 1.576 -0.689 1 96.94 81 ALA B CA 1
ATOM 2913 C C . ALA B 1 81 ? -8.164 1.922 0.239 1 96.94 81 ALA B C 1
ATOM 2915 O O . ALA B 1 81 ? -8.898 1.036 0.674 1 96.94 81 ALA B O 1
ATOM 2916 N N . VAL B 1 82 ? -8.328 3.16 0.501 1 97.31 82 VAL B N 1
ATOM 2917 C CA . VAL B 1 82 ? -9.336 3.637 1.439 1 97.31 82 VAL B CA 1
ATOM 2918 C C . VAL B 1 82 ? -10.719 3.537 0.802 1 97.31 82 VAL B C 1
ATOM 2920 O O . VAL B 1 82 ? -11.672 3.09 1.442 1 97.31 82 VAL B O 1
ATOM 2923 N N . VAL B 1 83 ? -10.883 3.924 -0.434 1 96.06 83 VAL B N 1
ATOM 2924 C CA . VAL B 1 83 ? -12.172 4.039 -1.104 1 96.06 83 VAL B CA 1
ATOM 2925 C C . VAL B 1 83 ? -12.812 2.66 -1.247 1 96.06 83 VAL B C 1
ATOM 2927 O O . VAL B 1 83 ? -14.039 2.527 -1.225 1 96.06 83 VAL B O 1
ATOM 2930 N N . ALA B 1 84 ? -11.961 1.653 -1.315 1 93.75 84 ALA B N 1
ATOM 2931 C CA . ALA B 1 84 ? -12.461 0.307 -1.593 1 93.75 84 ALA B CA 1
ATOM 2932 C C . ALA B 1 84 ? -13.016 -0.345 -0.329 1 93.75 84 ALA B C 1
ATOM 2934 O O . ALA B 1 84 ? -13.57 -1.442 -0.383 1 93.75 84 ALA B O 1
ATOM 2935 N N . ILE B 1 85 ? -12.859 0.301 0.792 1 93 85 ILE B N 1
ATOM 2936 C CA . ILE B 1 85 ? -13.43 -0.216 2.033 1 93 85 ILE B CA 1
ATOM 2937 C C . ILE B 1 85 ? -14.922 0.102 2.092 1 93 85 ILE B C 1
ATOM 2939 O O . ILE B 1 85 ? -15.32 1.257 1.927 1 93 85 ILE B O 1
ATOM 2943 N N . ASP B 1 86 ? -15.695 -0.875 2.324 1 88.81 86 ASP B N 1
ATOM 2944 C CA . ASP B 1 86 ? -17.141 -0.769 2.246 1 88.81 86 ASP B CA 1
ATOM 2945 C C . ASP B 1 86 ? -17.688 0.199 3.299 1 88.81 86 ASP B C 1
ATOM 2947 O O . ASP B 1 86 ? -18.484 1.081 2.986 1 88.81 86 ASP B O 1
ATOM 2951 N N . ASP B 1 87 ? -17.328 0.015 4.523 1 91.44 87 ASP B N 1
ATOM 2952 C CA . ASP B 1 87 ? -17.75 0.885 5.613 1 91.44 87 ASP B CA 1
ATOM 2953 C C . ASP B 1 87 ? -16.609 1.767 6.098 1 91.44 87 ASP B C 1
ATOM 2955 O O . ASP B 1 87 ? -15.695 1.29 6.777 1 91.44 87 ASP B O 1
ATOM 2959 N N . PRO B 1 88 ? -16.656 3.029 5.758 1 94.19 88 PRO B N 1
ATOM 2960 C CA . PRO B 1 88 ? -15.562 3.924 6.148 1 94.19 88 PRO B CA 1
ATOM 2961 C C . PRO B 1 88 ? -15.359 3.982 7.66 1 94.19 88 PRO B C 1
ATOM 2963 O O . PRO B 1 88 ? -14.281 4.367 8.125 1 94.19 88 PRO B O 1
ATOM 2966 N N . LYS B 1 89 ? -16.328 3.607 8.461 1 92.75 89 LYS B N 1
ATOM 2967 C CA . LYS B 1 89 ? -16.203 3.613 9.914 1 92.75 89 LYS B CA 1
ATOM 2968 C C . LYS B 1 89 ? -15.164 2.59 10.375 1 92.75 89 LYS B C 1
ATOM 2970 O O . LYS B 1 89 ? -14.672 2.664 11.5 1 92.75 89 LYS B O 1
ATOM 2975 N N . ASP B 1 90 ? -14.93 1.634 9.523 1 91.81 90 ASP B N 1
ATOM 2976 C CA . ASP B 1 90 ? -13.969 0.587 9.844 1 91.81 90 ASP B CA 1
ATOM 2977 C C . ASP B 1 90 ? -12.531 1.077 9.648 1 91.81 90 ASP B C 1
ATOM 2979 O O . ASP B 1 90 ? -11.578 0.354 9.938 1 91.81 90 ASP B O 1
ATOM 2983 N N . ILE B 1 91 ? -12.375 2.318 9.18 1 95.81 91 ILE B N 1
ATOM 2984 C CA . ILE B 1 91 ? -11.07 2.959 9.055 1 95.81 91 ILE B CA 1
ATOM 2985 C C . ILE B 1 91 ? -10.789 3.803 10.297 1 95.81 91 ILE B C 1
ATOM 2987 O O . ILE B 1 91 ? -11.633 4.602 10.711 1 95.81 91 ILE B O 1
ATOM 2991 N N . VAL B 1 92 ? -9.656 3.568 10.883 1 95.62 92 VAL B N 1
ATOM 2992 C CA . VAL B 1 92 ? -9.289 4.332 12.07 1 95.62 92 VAL B CA 1
ATOM 2993 C C . VAL B 1 92 ? -8.125 5.27 11.742 1 95.62 92 VAL B C 1
ATOM 2995 O O . VAL B 1 92 ? -7.109 4.84 11.195 1 95.62 92 VAL B O 1
ATOM 2998 N N . VAL B 1 93 ? -8.328 6.488 12 1 97.19 93 VAL B N 1
ATOM 2999 C CA . VAL B 1 93 ? -7.285 7.496 11.836 1 97.19 93 VAL B CA 1
ATOM 3000 C C . VAL B 1 93 ? -6.809 7.98 13.203 1 97.19 93 VAL B C 1
ATOM 3002 O O . VAL B 1 93 ? -7.617 8.375 14.047 1 97.19 93 VAL B O 1
ATOM 3005 N N . LEU B 1 94 ? -5.477 7.93 13.375 1 94.88 94 LEU B N 1
ATOM 3006 C CA . LEU B 1 94 ? -4.941 8.164 14.711 1 94.88 94 LEU B CA 1
ATOM 3007 C C . LEU B 1 94 ? -3.729 9.086 14.664 1 94.88 94 LEU B C 1
ATOM 3009 O O . LEU B 1 94 ? -2.891 8.961 13.766 1 94.88 94 LEU B O 1
ATOM 3013 N N . SER B 1 95 ? -3.664 10.008 15.633 1 94.38 95 SER B N 1
ATOM 3014 C CA . SER B 1 95 ? -2.455 10.789 15.867 1 94.38 95 SER B CA 1
ATOM 3015 C C . SER B 1 95 ? -2.297 11.133 17.344 1 94.38 95 SER B C 1
ATOM 3017 O O . SER B 1 95 ? -3.266 11.523 18 1 94.38 95 SER B O 1
ATOM 3019 N N . ALA B 1 96 ? -1.11 10.93 17.812 1 90.81 96 ALA B N 1
ATOM 3020 C CA . ALA B 1 96 ? -0.795 11.344 19.188 1 90.81 96 ALA B CA 1
ATOM 3021 C C . ALA B 1 96 ? -0.195 12.742 19.203 1 90.81 96 ALA B C 1
ATOM 3023 O O . ALA B 1 96 ? -0.067 13.352 20.281 1 90.81 96 ALA B O 1
ATOM 3024 N N . ARG B 1 97 ? 0.134 13.25 18.078 1 88.69 97 ARG B N 1
ATOM 3025 C CA . ARG B 1 97 ? 0.713 14.586 17.984 1 88.69 97 ARG B CA 1
ATOM 3026 C C . ARG B 1 97 ? -0.371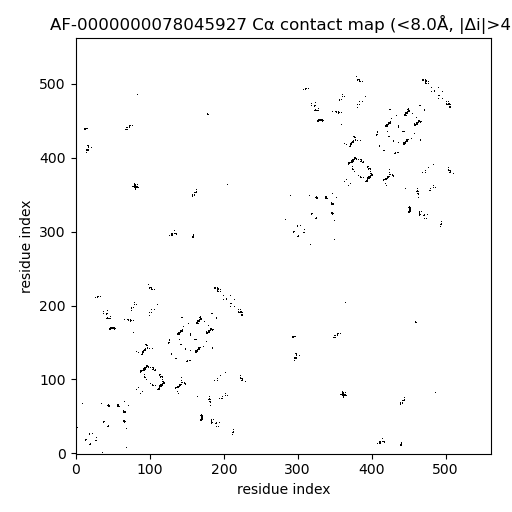 15.656 18.016 1 88.69 97 ARG B C 1
ATOM 3028 O O . ARG B 1 97 ? -1.254 15.688 17.156 1 88.69 97 ARG B O 1
ATOM 3035 N N . PRO B 1 98 ? -0.237 16.609 18.891 1 89.12 98 PRO B N 1
ATOM 3036 C CA . PRO B 1 98 ? -1.311 17.594 19.078 1 89.12 98 PRO B CA 1
ATOM 3037 C C . PRO B 1 98 ? -1.566 18.438 17.828 1 89.12 98 PRO B C 1
ATOM 3039 O O . PRO B 1 98 ? -2.721 18.672 17.469 1 89.12 98 PRO B O 1
ATOM 3042 N N . PHE B 1 99 ? -0.534 18.859 17.172 1 89.94 99 PHE B N 1
ATOM 3043 C CA . PHE B 1 99 ? -0.765 19.766 16.047 1 89.94 99 PHE B CA 1
ATOM 3044 C C . PHE B 1 99 ? -1.292 19 14.844 1 89.94 99 PHE B C 1
ATOM 3046 O O . PHE B 1 99 ? -1.631 19.594 13.82 1 89.94 99 PHE B O 1
ATOM 3053 N N . ALA B 1 100 ? -1.395 17.688 14.945 1 94.12 100 ALA B N 1
ATOM 3054 C CA . ALA B 1 100 ? -1.977 16.891 13.875 1 94.12 100 ALA B CA 1
ATOM 3055 C C . ALA B 1 100 ? -3.428 16.531 14.188 1 94.12 100 ALA B C 1
ATOM 3057 O O . ALA B 1 100 ? -4.129 15.969 13.344 1 94.12 100 ALA B O 1
ATOM 3058 N N . HIS B 1 101 ? -3.938 16.844 15.328 1 93.5 101 HIS B N 1
ATOM 3059 C CA . HIS B 1 101 ? -5.273 16.453 15.758 1 93.5 101 HIS B CA 1
ATOM 3060 C C . HIS B 1 101 ? -6.344 17.031 14.836 1 93.5 101 HIS B C 1
ATOM 3062 O O . HIS B 1 101 ? -7.27 16.312 14.43 1 93.5 101 HIS B O 1
ATOM 3068 N N . LYS B 1 102 ? -6.152 18.25 14.586 1 94.94 102 LYS B N 1
ATOM 3069 C CA . LYS B 1 102 ? -7.145 18.891 13.727 1 94.94 102 LYS B CA 1
ATOM 3070 C C . LYS B 1 102 ? -7.176 18.25 12.344 1 94.94 102 LYS B C 1
ATOM 3072 O O . LYS B 1 102 ? -8.25 18.016 11.789 1 94.94 102 LYS B O 1
ATOM 3077 N N . ALA B 1 103 ? -6.047 17.984 11.797 1 97.06 103 ALA B N 1
ATOM 3078 C CA . ALA B 1 103 ? -5.941 17.391 10.469 1 97.06 103 ALA B CA 1
ATOM 3079 C C . ALA B 1 103 ? -6.598 16.016 10.43 1 97.06 103 ALA B C 1
ATOM 3081 O O . ALA B 1 103 ? -7.418 15.734 9.555 1 97.06 103 ALA B O 1
ATOM 3082 N N . VAL B 1 104 ? -6.297 15.172 11.375 1 96.88 104 VAL B N 1
ATOM 3083 C CA . VAL B 1 104 ? -6.805 13.805 11.406 1 96.88 104 VAL B CA 1
ATOM 3084 C C . VAL B 1 104 ? -8.305 13.812 11.703 1 96.88 104 VAL B C 1
ATOM 3086 O O . VAL B 1 104 ? -9.062 13.023 11.141 1 96.88 104 VAL B O 1
ATOM 3089 N N . SER B 1 105 ? -8.742 14.695 12.547 1 96.31 105 SER B N 1
ATOM 3090 C CA . SER B 1 105 ? -10.164 14.789 12.875 1 96.31 105 SER B CA 1
ATOM 3091 C C . SER B 1 105 ? -10.984 15.25 11.68 1 96.31 105 SER B C 1
ATOM 3093 O O . SER B 1 105 ? -12.031 14.672 11.375 1 96.31 105 SER B O 1
ATOM 3095 N N . LYS B 1 106 ? -10.5 16.25 11.039 1 96.88 106 LYS B N 1
ATOM 3096 C CA . LYS B 1 106 ? -11.211 16.75 9.859 1 96.88 106 LYS B CA 1
ATOM 3097 C C . LYS B 1 106 ? -11.234 15.695 8.75 1 96.88 106 LYS B C 1
ATOM 3099 O O . LYS B 1 106 ? -12.25 15.531 8.07 1 96.88 106 LYS B O 1
ATOM 3104 N N . PHE B 1 107 ? -10.133 15.047 8.531 1 97.81 107 PHE B N 1
ATOM 3105 C CA . PHE B 1 107 ? -10.062 13.969 7.555 1 97.81 107 PHE B CA 1
ATOM 3106 C C . PHE B 1 107 ? -11.109 12.898 7.844 1 97.81 107 PHE B C 1
ATOM 3108 O O . PHE B 1 107 ? -11.859 12.5 6.949 1 97.81 107 PHE B O 1
ATOM 3115 N N . ALA B 1 108 ? -11.156 12.461 9.07 1 97.69 108 ALA B N 1
ATOM 3116 C CA . ALA B 1 108 ? -12.102 11.43 9.492 1 97.69 108 ALA B CA 1
ATOM 3117 C C . ALA B 1 108 ? -13.539 11.906 9.289 1 97.69 108 ALA B C 1
ATOM 3119 O O . ALA B 1 108 ? -14.398 11.133 8.844 1 97.69 108 ALA B O 1
ATOM 3120 N N . GLU B 1 109 ? -13.734 13.086 9.602 1 96.81 109 GLU B N 1
ATOM 3121 C CA . GLU B 1 109 ? -15.07 13.672 9.438 1 96.81 109 GLU B CA 1
ATOM 3122 C C . GLU B 1 109 ? -15.484 13.68 7.969 1 96.81 109 GLU B C 1
ATOM 3124 O O . GLU B 1 109 ? -16.609 13.305 7.641 1 96.81 109 GLU B O 1
ATOM 3129 N N . VAL B 1 110 ? -14.641 14.055 7.129 1 95.75 110 VAL B N 1
ATOM 3130 C CA . VAL B 1 110 ? -14.93 14.242 5.711 1 95.75 110 VAL B CA 1
ATOM 3131 C C . VAL B 1 110 ? -15.172 12.883 5.051 1 95.75 110 VAL B C 1
ATOM 3133 O O . VAL B 1 110 ? -16.094 12.734 4.242 1 95.75 110 VAL B O 1
ATOM 3136 N N . ILE B 1 111 ? -14.414 11.875 5.398 1 96.12 111 ILE B N 1
ATOM 3137 C CA . ILE B 1 111 ? -14.508 10.594 4.703 1 96.12 111 ILE B CA 1
ATOM 3138 C C . ILE B 1 111 ? -15.43 9.648 5.477 1 96.12 111 ILE B C 1
ATOM 3140 O O . ILE B 1 111 ? -15.828 8.602 4.965 1 96.12 111 ILE B O 1
ATOM 3144 N N . GLY B 1 112 ? -15.727 9.977 6.738 1 95.88 112 GLY B N 1
ATOM 3145 C CA . GLY B 1 112 ? -16.609 9.148 7.555 1 95.88 112 GLY B CA 1
ATOM 3146 C C . GLY B 1 112 ? -15.859 8.094 8.352 1 95.88 112 GLY B C 1
ATOM 3147 O O . GLY B 1 112 ? -16.422 7.051 8.688 1 95.88 112 GLY B O 1
ATOM 3148 N N . ALA B 1 113 ? -14.641 8.297 8.578 1 96.69 113 ALA B N 1
ATOM 3149 C CA . ALA B 1 113 ? -13.82 7.332 9.312 1 96.69 113 ALA B CA 1
ATOM 3150 C C . ALA B 1 113 ? -13.898 7.578 10.82 1 96.69 113 ALA B C 1
ATOM 3152 O O . ALA B 1 113 ? -14.508 8.555 11.266 1 96.69 113 ALA B O 1
ATOM 3153 N N . THR B 1 114 ? -13.383 6.648 11.586 1 94.44 114 THR B N 1
ATOM 3154 C CA . THR B 1 114 ? -13.266 6.781 13.039 1 94.44 114 THR B CA 1
ATOM 3155 C C . THR B 1 114 ? -11.945 7.441 13.422 1 94.44 114 THR B C 1
ATOM 3157 O O . THR B 1 114 ? -10.891 7.094 12.875 1 94.44 114 THR B O 1
ATOM 3160 N N . VAL B 1 115 ? -12.008 8.398 14.32 1 94.75 115 VAL B N 1
ATOM 3161 C CA . VAL B 1 115 ? -10.805 9.156 14.664 1 94.75 115 VAL B CA 1
ATOM 3162 C C . VAL B 1 115 ? -10.438 8.898 16.125 1 94.75 115 VAL B C 1
ATOM 3164 O O . VAL B 1 115 ? -11.312 8.766 16.984 1 94.75 115 VAL B O 1
ATOM 3167 N N . ILE B 1 116 ? -9.188 8.734 16.344 1 90.88 116 ILE B N 1
ATOM 3168 C CA . ILE B 1 116 ? -8.594 8.711 17.672 1 90.88 116 ILE B CA 1
ATOM 3169 C C . ILE B 1 116 ? -7.516 9.797 17.781 1 90.88 116 ILE B C 1
ATOM 3171 O O . ILE B 1 116 ? -6.371 9.578 17.375 1 90.88 116 ILE B O 1
ATOM 3175 N N . ALA B 1 117 ? -7.918 10.922 18.156 1 87.06 117 ALA B N 1
ATOM 3176 C CA . ALA B 1 117 ? -7.012 12.062 18.297 1 87.06 117 ALA B CA 1
ATOM 3177 C C . ALA B 1 117 ? -6.77 12.398 19.75 1 87.06 117 ALA B C 1
ATOM 3179 O O . ALA B 1 117 ? -7.332 13.367 20.281 1 87.06 117 ALA B O 1
ATOM 3180 N N . ASP B 1 118 ? -6.152 11.43 20.422 1 77.19 118 ASP B N 1
ATOM 3181 C CA . ASP B 1 118 ? -5.859 11.711 21.828 1 77.19 118 ASP B CA 1
ATOM 3182 C C . ASP B 1 118 ? -4.359 11.844 22.062 1 77.19 118 ASP B C 1
ATOM 3184 O O . ASP B 1 118 ? -3.555 11.281 21.312 1 77.19 118 ASP B O 1
ATOM 3188 N N . GLY B 1 119 ? -4.016 12.859 22.766 1 67.38 119 GLY B N 1
ATOM 3189 C CA . GLY B 1 119 ? -2.621 13.102 23.094 1 67.38 119 GLY B CA 1
ATOM 3190 C C . GLY B 1 119 ? -1.924 11.883 23.672 1 67.38 119 GLY B C 1
ATOM 3191 O O . GLY B 1 119 ? -2.539 10.828 23.828 1 67.38 119 GLY B O 1
ATOM 3192 N N . ARG B 1 120 ? -0.731 11.891 23.828 1 63.28 120 ARG B N 1
ATOM 3193 C CA . ARG B 1 120 ? 0.117 10.844 24.391 1 63.28 120 ARG B CA 1
ATOM 3194 C C . ARG B 1 120 ? -0.371 10.43 25.781 1 63.28 120 ARG B C 1
ATOM 3196 O O . ARG B 1 120 ? -0.12 9.305 26.219 1 63.28 120 ARG B O 1
ATOM 3203 N N . ARG B 1 121 ? -1.103 11.305 26.297 1 66.12 121 ARG B N 1
ATOM 3204 C CA . ARG B 1 121 ? -1.455 11.078 27.703 1 66.12 121 ARG B CA 1
ATOM 3205 C C . ARG B 1 121 ? -2.729 10.25 27.812 1 66.12 121 ARG B C 1
ATOM 3207 O O . ARG B 1 121 ? -3.238 10.039 28.922 1 66.12 121 ARG B O 1
ATOM 3214 N N . SER B 1 122 ? -3.062 9.812 26.672 1 66.69 122 SER B N 1
ATOM 3215 C CA . SER B 1 122 ? -4.289 9.023 26.75 1 66.69 122 SER B CA 1
ATOM 3216 C C . SER B 1 122 ? -4.055 7.719 27.5 1 66.69 122 SER B C 1
ATOM 3218 O O . SER B 1 122 ? -3.07 7.02 27.25 1 66.69 122 SER B O 1
ATOM 3220 N N . PRO B 1 123 ? -4.867 7.418 28.391 1 68.75 123 PRO B N 1
ATOM 3221 C CA . PRO B 1 123 ? -4.707 6.211 29.203 1 68.75 123 PRO B CA 1
ATOM 3222 C C . PRO B 1 123 ? -4.938 4.926 28.406 1 68.75 123 PRO B C 1
ATOM 3224 O O . PRO B 1 123 ? -4.445 3.863 28.797 1 68.75 123 PRO B O 1
ATOM 3227 N N . LYS B 1 124 ? -5.707 5.016 27.297 1 78.31 124 LYS B N 1
ATOM 3228 C CA . LYS B 1 124 ? -6 3.775 26.578 1 78.31 124 LYS B CA 1
ATOM 3229 C C . LYS B 1 124 ? -5.152 3.648 25.312 1 78.31 124 LYS B C 1
ATOM 3231 O O . LYS B 1 124 ? -4.977 4.621 24.578 1 78.31 124 LYS B O 1
ATOM 3236 N N . THR B 1 125 ? -4.703 2.443 25.125 1 80.5 125 THR B N 1
ATOM 3237 C CA . THR B 1 125 ? -3.934 2.125 23.922 1 80.5 125 THR B CA 1
ATOM 3238 C C . THR B 1 125 ? -4.859 1.859 22.75 1 80.5 125 THR B C 1
ATOM 3240 O O . THR B 1 125 ? -6.078 1.777 22.906 1 80.5 125 THR B O 1
ATOM 3243 N N . PHE B 1 126 ? -4.359 1.827 21.609 1 86.31 126 PHE B N 1
ATOM 3244 C CA . PHE B 1 126 ? -5.102 1.552 20.391 1 86.31 126 PHE B CA 1
ATOM 3245 C C . PHE B 1 126 ? -5.832 0.217 20.5 1 86.31 126 PHE B C 1
ATOM 3247 O O . PHE B 1 126 ? -7.031 0.138 20.219 1 86.31 126 PHE B O 1
ATOM 3254 N N . ALA B 1 127 ? -5.121 -0.753 20.906 1 83.56 127 ALA B N 1
ATOM 3255 C CA . ALA B 1 127 ? -5.707 -2.088 21.016 1 83.56 127 ALA B CA 1
ATOM 3256 C C . ALA B 1 127 ? -6.84 -2.113 22.031 1 83.56 127 ALA B C 1
ATOM 3258 O O . ALA B 1 127 ? -7.871 -2.754 21.812 1 83.56 127 ALA B O 1
ATOM 3259 N N . GLN B 1 128 ? -6.637 -1.39 23.109 1 82.56 128 GLN B N 1
ATOM 3260 C CA . GLN B 1 128 ? -7.66 -1.332 24.141 1 82.56 128 GLN B CA 1
ATOM 3261 C C . GLN B 1 128 ? -8.914 -0.629 23.641 1 82.56 128 GLN B C 1
ATOM 3263 O O . GLN B 1 128 ? -10.039 -1.046 23.953 1 82.56 128 GLN B O 1
ATOM 3268 N N . ARG B 1 129 ? -8.719 0.336 22.875 1 82.75 129 ARG B N 1
ATOM 3269 C CA . ARG B 1 129 ? -9.852 1.074 22.312 1 82.75 129 ARG B CA 1
ATOM 3270 C C . ARG B 1 129 ? -10.648 0.207 21.344 1 82.75 129 ARG B C 1
ATOM 3272 O O . ARG B 1 129 ? -11.875 0.287 21.297 1 82.75 129 ARG B O 1
ATOM 3279 N N . LEU B 1 130 ? -9.977 -0.58 20.578 1 82.06 130 LEU B N 1
ATOM 3280 C CA . LEU B 1 130 ? -10.641 -1.478 19.641 1 82.06 130 LEU B CA 1
ATOM 3281 C C . LEU B 1 130 ? -11.461 -2.527 20.391 1 82.06 130 LEU B C 1
ATOM 3283 O O . LEU B 1 130 ? -12.57 -2.869 19.969 1 82.06 130 LEU B O 1
ATOM 3287 N N . HIS B 1 131 ? -10.898 -2.961 21.422 1 77.44 131 HIS B N 1
ATOM 3288 C CA . HIS B 1 131 ? -11.57 -3.99 22.203 1 77.44 131 HIS B CA 1
ATOM 3289 C C . HIS B 1 131 ? -12.852 -3.455 22.828 1 77.44 131 HIS B C 1
ATOM 3291 O O . HIS B 1 131 ? -13.852 -4.176 22.922 1 77.44 131 HIS B O 1
ATOM 3297 N N . ASP B 1 132 ? -12.797 -2.193 23.203 1 76.88 132 ASP B N 1
ATOM 3298 C CA . ASP B 1 132 ? -13.938 -1.577 23.875 1 76.88 132 ASP B CA 1
ATOM 3299 C C . ASP B 1 132 ? -15.008 -1.151 22.875 1 76.88 132 ASP B C 1
ATOM 3301 O O . ASP B 1 132 ? -16.125 -0.82 23.266 1 76.88 132 ASP B O 1
ATOM 3305 N N . SER B 1 133 ? -14.547 -1.29 21.609 1 75.5 133 SER B N 1
ATOM 3306 C CA . SER B 1 133 ? -15.469 -0.809 20.578 1 75.5 133 SER B CA 1
ATOM 3307 C C . SER B 1 133 ? -15.938 -1.946 19.688 1 75.5 133 SER B C 1
ATOM 3309 O O . SER B 1 133 ? -15.414 -3.061 19.766 1 75.5 133 SER B O 1
ATOM 3311 N N . SER B 1 134 ? -17.062 -1.776 19.109 1 75.44 134 SER B N 1
ATOM 3312 C CA . SER B 1 134 ? -17.578 -2.719 18.125 1 75.44 134 SER B CA 1
ATOM 3313 C C . SER B 1 134 ? -17.016 -2.416 16.734 1 75.44 134 SER B C 1
ATOM 3315 O O . SER B 1 134 ? -17.594 -2.811 15.719 1 75.44 134 SER B O 1
ATOM 3317 N N . LEU B 1 135 ? -15.883 -1.751 16.844 1 76.75 135 LEU B N 1
ATOM 3318 C CA . LEU B 1 135 ? -15.281 -1.368 15.57 1 76.75 135 LEU B CA 1
ATOM 3319 C C . LEU B 1 135 ? -14.547 -2.547 14.938 1 76.75 135 LEU B C 1
ATOM 3321 O O . LEU B 1 135 ? -13.906 -3.332 15.641 1 76.75 135 LEU B O 1
ATOM 3325 N N . LYS B 1 136 ? -14.773 -2.764 13.641 1 79.75 136 LYS B N 1
ATOM 3326 C CA . LYS B 1 136 ? -14.055 -3.75 12.852 1 79.75 136 LYS B CA 1
ATOM 3327 C C . LYS B 1 136 ? -12.945 -3.09 12.031 1 79.75 136 LYS B C 1
ATOM 3329 O O . LYS B 1 136 ? -13.086 -2.885 10.828 1 79.75 136 LYS B O 1
ATOM 3334 N N . PRO B 1 137 ? -11.891 -2.799 12.742 1 86.25 137 PRO B N 1
ATOM 3335 C CA . PRO B 1 137 ? -10.883 -2.021 12.016 1 86.25 137 PRO B CA 1
ATOM 3336 C C . PRO B 1 137 ? -10.258 -2.795 10.859 1 86.25 137 PRO B C 1
ATOM 3338 O O . PRO B 1 137 ? -9.844 -3.943 11.031 1 86.25 137 PRO B O 1
ATOM 3341 N N . CYS B 1 138 ? -10.266 -2.191 9.742 1 89.25 138 CYS B N 1
ATOM 3342 C CA . CYS B 1 138 ? -9.688 -2.812 8.547 1 89.25 138 CYS B CA 1
ATOM 3343 C C . CYS B 1 138 ? -8.461 -2.051 8.078 1 89.25 138 CYS B C 1
ATOM 3345 O O . CYS B 1 138 ? -7.688 -2.555 7.258 1 89.25 138 CYS B O 1
ATOM 3347 N N . LEU B 1 139 ? -8.289 -0.863 8.625 1 96.12 139 LEU B N 1
ATOM 3348 C CA . LEU B 1 139 ? -7.184 -0.025 8.172 1 96.12 139 LEU B CA 1
ATOM 3349 C C . LEU B 1 139 ? -6.848 1.036 9.219 1 96.12 139 LEU B C 1
ATOM 3351 O O . LEU B 1 139 ? -7.746 1.648 9.797 1 96.12 139 LEU B O 1
ATOM 3355 N N . LEU B 1 140 ? -5.59 1.186 9.523 1 97.06 140 LEU B N 1
ATOM 3356 C CA . LEU B 1 140 ? -5.113 2.215 10.438 1 97.06 140 LEU B CA 1
ATOM 3357 C C . LEU B 1 140 ? -4.297 3.266 9.695 1 97.06 140 LEU B C 1
ATOM 3359 O O . LEU B 1 140 ? -3.383 2.93 8.938 1 97.06 140 LEU B O 1
ATOM 3363 N N . ILE B 1 141 ? -4.672 4.512 9.812 1 98.25 141 ILE B N 1
ATOM 3364 C CA . ILE B 1 141 ? -3.941 5.629 9.227 1 98.25 141 ILE B CA 1
ATOM 3365 C C . ILE B 1 141 ? -3.336 6.492 10.328 1 98.25 141 ILE B C 1
ATOM 3367 O O . ILE B 1 141 ? -4.043 6.941 11.234 1 98.25 141 ILE B O 1
ATOM 3371 N N . VAL B 1 142 ? -2.014 6.746 10.297 1 97 142 VAL B N 1
ATOM 3372 C CA . VAL B 1 142 ? -1.343 7.508 11.344 1 97 142 VAL B CA 1
ATOM 3373 C C . VAL B 1 142 ? -0.619 8.703 10.734 1 97 142 VAL B C 1
ATOM 3375 O O . VAL B 1 142 ? -0.139 8.633 9.602 1 97 142 VAL B O 1
ATOM 3378 N N . ALA B 1 143 ? -0.465 9.805 11.477 1 95.38 143 ALA B N 1
ATOM 3379 C CA . ALA B 1 143 ? 0.148 11.039 10.992 1 95.38 143 ALA B CA 1
ATOM 3380 C C . ALA B 1 143 ? 1.656 11.031 11.227 1 95.38 143 ALA B C 1
ATOM 3382 O O . ALA B 1 143 ? 2.4 11.734 10.539 1 95.38 143 ALA B O 1
ATOM 3383 N N . ASP B 1 144 ? 2.074 10.258 12.164 1 92.69 144 ASP B N 1
ATOM 3384 C CA . ASP B 1 144 ? 3.496 10.203 12.484 1 92.69 144 ASP B CA 1
ATOM 3385 C C . ASP B 1 144 ? 3.869 8.852 13.086 1 92.69 144 ASP B C 1
ATOM 3387 O O . ASP B 1 144 ? 3.535 8.57 14.242 1 92.69 144 ASP B O 1
ATOM 3391 N N . PRO B 1 145 ? 4.668 8.109 12.383 1 93.12 145 PRO B N 1
ATOM 3392 C CA . PRO B 1 145 ? 5.027 6.781 12.875 1 93.12 145 PRO B CA 1
ATOM 3393 C C . PRO B 1 145 ? 5.871 6.836 14.148 1 93.12 145 PRO B C 1
ATOM 3395 O O . PRO B 1 145 ? 5.859 5.887 14.938 1 93.12 145 PRO B O 1
ATOM 3398 N N . THR B 1 146 ? 6.57 7.898 14.328 1 90.44 146 THR B N 1
ATOM 3399 C CA . THR B 1 146 ? 7.438 7.98 15.5 1 90.44 146 THR B CA 1
ATOM 3400 C C . THR B 1 146 ? 6.613 8.203 16.766 1 90.44 146 THR B C 1
ATOM 3402 O O . THR B 1 146 ? 6.766 7.469 17.75 1 90.44 146 THR B O 1
ATOM 3405 N N . THR B 1 147 ? 5.758 9.148 16.766 1 90.44 147 THR B N 1
ATOM 3406 C CA . THR B 1 147 ? 4.934 9.461 17.922 1 90.44 147 THR B CA 1
ATOM 3407 C C . THR B 1 147 ? 3.863 8.391 18.125 1 90.44 147 THR B C 1
ATOM 3409 O O . THR B 1 147 ? 3.467 8.109 19.266 1 90.44 147 THR B O 1
ATOM 3412 N N . ASP B 1 148 ? 3.469 7.758 17.047 1 92.69 148 ASP B N 1
ATOM 3413 C CA . ASP B 1 148 ? 2.383 6.785 17.094 1 92.69 148 ASP B CA 1
ATOM 3414 C C . ASP B 1 148 ? 2.918 5.359 16.984 1 92.69 148 ASP B C 1
ATOM 3416 O O . ASP B 1 148 ? 2.223 4.461 16.516 1 92.69 148 ASP B O 1
ATOM 3420 N N . ARG B 1 149 ? 4.059 5.109 17.375 1 91.94 149 ARG B N 1
ATOM 3421 C CA . ARG B 1 149 ? 4.754 3.836 17.219 1 91.94 149 ARG B CA 1
ATOM 3422 C C . ARG B 1 149 ? 3.992 2.709 17.906 1 91.94 149 ARG B C 1
ATOM 3424 O O . ARG B 1 149 ? 3.904 1.599 17.375 1 91.94 149 ARG B O 1
ATOM 3431 N N . LEU B 1 150 ? 3.463 2.961 19.047 1 90.12 150 LEU B N 1
ATOM 3432 C CA . LEU B 1 150 ? 2.766 1.931 19.812 1 90.12 150 LEU B CA 1
ATOM 3433 C C . LEU B 1 150 ? 1.545 1.424 19.047 1 90.12 150 LEU B C 1
ATOM 3435 O O . LEU B 1 150 ? 1.309 0.216 18.984 1 90.12 150 LEU B O 1
ATOM 3439 N N . ALA B 1 151 ? 0.822 2.312 18.531 1 92.81 151 ALA B N 1
ATOM 3440 C CA . ALA B 1 151 ? -0.364 1.931 17.781 1 92.81 151 ALA B CA 1
ATOM 3441 C C . ALA B 1 151 ? 0.01 1.073 16.562 1 92.81 151 ALA B C 1
ATOM 3443 O O . ALA B 1 151 ? -0.676 0.097 16.25 1 92.81 151 ALA B O 1
ATOM 3444 N N . ILE B 1 152 ? 1.065 1.397 15.906 1 94.25 152 ILE B N 1
ATOM 3445 C CA . ILE B 1 152 ? 1.534 0.65 14.742 1 94.25 152 ILE B CA 1
ATOM 3446 C C . ILE B 1 152 ? 1.949 -0.757 15.164 1 94.25 152 ILE B C 1
ATOM 3448 O O . ILE B 1 152 ? 1.61 -1.738 14.5 1 94.25 152 ILE B O 1
ATOM 3452 N N . GLN B 1 153 ? 2.607 -0.824 16.266 1 92.38 153 GLN B N 1
ATOM 3453 C CA . GLN B 1 153 ? 3.047 -2.119 16.766 1 92.38 153 GLN B CA 1
ATOM 3454 C C . GLN B 1 153 ? 1.854 -2.996 17.141 1 92.38 153 GLN B C 1
ATOM 3456 O O . GLN B 1 153 ? 1.84 -4.191 16.844 1 92.38 153 GLN B O 1
ATOM 3461 N N . GLU B 1 154 ? 0.923 -2.389 17.734 1 90.38 154 GLU B N 1
ATOM 3462 C CA . GLU B 1 154 ? -0.281 -3.121 18.109 1 90.38 154 GLU B CA 1
ATOM 3463 C C . GLU B 1 154 ? -1.034 -3.619 16.875 1 90.38 154 GLU B C 1
ATOM 3465 O O . GLU B 1 154 ? -1.502 -4.758 16.844 1 90.38 154 GLU B O 1
ATOM 3470 N N . ALA B 1 155 ? -1.124 -2.811 15.883 1 92.12 155 ALA B N 1
ATOM 3471 C CA . ALA B 1 155 ? -1.818 -3.174 14.648 1 92.12 155 ALA B CA 1
ATOM 3472 C C . ALA B 1 155 ? -1.157 -4.375 13.977 1 92.12 155 ALA B C 1
ATOM 3474 O O . ALA B 1 155 ? -1.83 -5.184 13.336 1 92.12 155 ALA B O 1
ATOM 3475 N N . PHE B 1 156 ? 0.107 -4.449 14.195 1 88.5 156 PHE B N 1
ATOM 3476 C CA . PHE B 1 156 ? 0.889 -5.488 13.531 1 88.5 156 PHE B CA 1
ATOM 3477 C C . PHE B 1 156 ? 0.743 -6.82 14.266 1 88.5 156 PHE B C 1
ATOM 3479 O O . PHE B 1 156 ? 0.982 -7.879 13.68 1 88.5 156 PHE B O 1
ATOM 3486 N N . LEU B 1 157 ? 0.388 -6.797 15.422 1 83.75 157 LEU B N 1
ATOM 3487 C CA . LEU B 1 157 ? 0.308 -8.023 16.219 1 83.75 157 LEU B CA 1
ATOM 3488 C C . LEU B 1 157 ? -0.597 -9.047 15.531 1 83.75 157 LEU B C 1
ATOM 3490 O O . LEU B 1 157 ? -1.553 -8.68 14.844 1 83.75 157 LEU B O 1
ATOM 3494 N N . ALA B 1 158 ? -0.318 -10.289 15.781 1 75.5 158 ALA B N 1
ATOM 3495 C CA . ALA B 1 158 ? -0.972 -11.422 15.125 1 75.5 158 ALA B CA 1
ATOM 3496 C C . ALA B 1 158 ? -2.467 -11.445 15.438 1 75.5 158 ALA B C 1
ATOM 3498 O O . ALA B 1 158 ? -3.262 -11.953 14.641 1 75.5 158 ALA B O 1
ATOM 3499 N N . ASP B 1 159 ? -2.799 -10.875 16.484 1 81.06 159 ASP B N 1
ATOM 3500 C CA . ASP B 1 159 ? -4.203 -10.938 16.875 1 81.06 159 ASP B CA 1
ATOM 3501 C C . ASP B 1 159 ? -5.012 -9.828 16.219 1 81.06 159 ASP B C 1
ATOM 3503 O O . ASP B 1 159 ? -6.242 -9.891 16.156 1 81.06 159 ASP B O 1
ATOM 3507 N N . LEU B 1 160 ? -4.418 -8.797 15.688 1 85.44 160 LEU B N 1
ATOM 3508 C CA . LEU B 1 160 ? -5.141 -7.719 15.023 1 85.44 160 LEU B CA 1
ATOM 3509 C C . LEU B 1 160 ? -4.895 -7.738 13.523 1 85.44 160 LEU B C 1
ATOM 3511 O O . LEU B 1 160 ? -5.844 -7.766 12.734 1 85.44 160 LEU B O 1
ATOM 3515 N N . ASN B 1 161 ? -3.592 -7.828 13.109 1 87.94 161 ASN B N 1
ATOM 3516 C CA . ASN B 1 161 ? -3.205 -7.922 11.711 1 87.94 161 ASN B CA 1
ATOM 3517 C C . ASN B 1 161 ? -3.863 -6.828 10.867 1 87.94 161 ASN B C 1
ATOM 3519 O O . ASN B 1 161 ? -4.449 -7.113 9.828 1 87.94 161 ASN B O 1
ATOM 3523 N N . ILE B 1 162 ? -3.781 -5.602 11.266 1 92.56 162 ILE B N 1
ATOM 3524 C CA . ILE B 1 162 ? -4.391 -4.465 10.586 1 92.56 162 ILE B CA 1
ATOM 3525 C C . ILE B 1 162 ? -3.342 -3.756 9.727 1 92.56 162 ILE B C 1
ATOM 3527 O O . ILE B 1 162 ? -2.283 -3.365 10.227 1 92.56 162 ILE B O 1
ATOM 3531 N N . PRO B 1 163 ? -3.623 -3.623 8.469 1 95.5 163 PRO B N 1
ATOM 3532 C CA . PRO B 1 163 ? -2.691 -2.85 7.641 1 95.5 163 PRO B CA 1
ATOM 3533 C C . PRO B 1 163 ? -2.592 -1.39 8.078 1 95.5 163 PRO B C 1
ATOM 3535 O O . PRO B 1 163 ? -3.559 -0.829 8.594 1 95.5 163 PRO B O 1
ATOM 3538 N N . VAL B 1 164 ? -1.423 -0.784 7.781 1 97.12 164 VAL B N 1
ATOM 3539 C CA . VAL B 1 164 ? -1.165 0.555 8.305 1 97.12 164 VAL B CA 1
ATOM 3540 C C . VAL B 1 164 ? -0.709 1.471 7.168 1 97.12 164 VAL B C 1
ATOM 3542 O O . VAL B 1 164 ? 0.149 1.096 6.367 1 97.12 164 VAL B O 1
ATOM 3545 N N . ILE B 1 165 ? -1.316 2.615 7.012 1 98.12 165 ILE B N 1
ATOM 3546 C CA . ILE B 1 165 ? -0.858 3.725 6.184 1 98.12 165 ILE B CA 1
ATOM 3547 C C . ILE B 1 165 ? -0.299 4.836 7.07 1 98.12 165 ILE B C 1
ATOM 3549 O O . ILE B 1 165 ? -0.901 5.191 8.086 1 98.12 165 ILE B O 1
ATOM 3553 N N . ALA B 1 166 ? 0.863 5.355 6.738 1 97.25 166 ALA B N 1
ATOM 3554 C CA . ALA B 1 166 ? 1.459 6.363 7.613 1 97.25 166 ALA B CA 1
ATOM 3555 C C . ALA B 1 166 ? 2.115 7.477 6.797 1 97.25 166 ALA B C 1
ATOM 3557 O O . ALA B 1 166 ? 2.646 7.23 5.715 1 97.25 166 ALA B O 1
ATOM 3558 N N . LEU B 1 167 ? 1.978 8.695 7.316 1 96.19 167 LEU B N 1
ATOM 3559 C CA . LEU B 1 167 ? 2.797 9.805 6.832 1 96.19 167 LEU B CA 1
ATOM 3560 C C . LEU B 1 167 ? 4.215 9.711 7.391 1 96.19 167 LEU B C 1
ATOM 3562 O O . LEU B 1 167 ? 4.418 9.812 8.602 1 96.19 167 LEU B O 1
ATOM 3566 N N . CYS B 1 168 ? 5.172 9.531 6.504 1 93.19 168 CYS B N 1
ATOM 3567 C CA . CYS B 1 168 ? 6.531 9.234 6.945 1 93.19 168 CYS B CA 1
ATOM 3568 C C . CYS B 1 168 ? 7.484 10.367 6.582 1 93.19 168 CYS B C 1
ATOM 3570 O O . CYS B 1 168 ? 7.66 10.68 5.402 1 93.19 168 CYS B O 1
ATOM 3572 N N . GLY B 1 169 ? 8.062 10.961 7.617 1 90.12 169 GLY B N 1
ATOM 3573 C CA . GLY B 1 169 ? 9.133 11.922 7.398 1 90.12 169 GLY B CA 1
ATOM 3574 C C . GLY B 1 169 ? 10.484 11.266 7.184 1 90.12 169 GLY B C 1
ATOM 3575 O O . GLY B 1 169 ? 10.57 10.047 7.008 1 90.12 169 GLY B O 1
ATOM 3576 N N . SER B 1 170 ? 11.484 12.023 7.098 1 85.75 170 SER B N 1
ATOM 3577 C CA . SER B 1 170 ? 12.82 11.516 6.809 1 85.75 170 SER B CA 1
ATOM 3578 C C . SER B 1 170 ? 13.383 10.719 7.984 1 85.75 170 SER B C 1
ATOM 3580 O O . SER B 1 170 ? 14.297 9.906 7.816 1 85.75 170 SER B O 1
ATOM 3582 N N . ASP B 1 171 ? 12.844 10.914 9.164 1 83.56 171 ASP B N 1
ATOM 3583 C CA . ASP B 1 171 ? 13.336 10.219 10.344 1 83.56 171 ASP B CA 1
ATOM 3584 C C . ASP B 1 171 ? 12.375 9.117 10.781 1 83.56 171 ASP B C 1
ATOM 3586 O O . ASP B 1 171 ? 12.602 8.461 11.797 1 83.56 171 ASP B O 1
ATOM 3590 N N . SER B 1 172 ? 11.375 8.867 10.031 1 87.25 172 SER B N 1
ATOM 3591 C CA . SER B 1 172 ? 10.344 7.902 10.414 1 87.25 172 SER B CA 1
ATOM 3592 C C . SER B 1 172 ? 10.789 6.473 10.109 1 87.25 172 SER B C 1
ATOM 3594 O O . SER B 1 172 ? 11.523 6.238 9.148 1 87.25 172 SER B O 1
ATOM 3596 N N . SER B 1 173 ? 10.367 5.602 10.938 1 84.88 173 SER B N 1
ATOM 3597 C CA . SER B 1 173 ? 10.562 4.18 10.664 1 84.88 173 SER B CA 1
ATOM 3598 C C . SER B 1 173 ? 9.484 3.646 9.727 1 84.88 173 SER B C 1
ATOM 3600 O O . SER B 1 173 ? 8.312 4.02 9.844 1 84.88 173 SER B O 1
ATOM 3602 N N . PHE B 1 174 ? 9.891 2.732 8.867 1 84.56 174 PHE B N 1
ATOM 3603 C CA . PHE B 1 174 ? 8.961 2.092 7.945 1 84.56 174 PHE B CA 1
ATOM 3604 C C . PHE B 1 174 ? 8.523 0.734 8.477 1 84.56 174 PHE B C 1
ATOM 3606 O O . PHE B 1 174 ? 7.758 0.021 7.82 1 84.56 174 PHE B O 1
ATOM 3613 N N . ARG B 1 175 ? 8.93 0.514 9.68 1 85 175 ARG B N 1
ATOM 3614 C CA . ARG B 1 175 ? 8.625 -0.805 10.227 1 85 175 ARG B CA 1
ATOM 3615 C C . ARG B 1 175 ? 7.125 -0.982 10.43 1 85 175 ARG B C 1
ATOM 3617 O O . ARG B 1 175 ? 6.477 -0.144 11.062 1 85 175 ARG B O 1
ATOM 3624 N N . HIS B 1 176 ? 6.543 -1.985 9.828 1 89.75 176 HIS B N 1
ATOM 3625 C CA . HIS B 1 176 ? 5.148 -2.391 9.953 1 89.75 176 HIS B CA 1
ATOM 3626 C C . HIS B 1 176 ? 4.223 -1.404 9.258 1 89.75 176 HIS B C 1
ATOM 3628 O O . HIS B 1 176 ? 3.029 -1.339 9.562 1 89.75 176 HIS B O 1
ATOM 3634 N N . VAL B 1 177 ? 4.824 -0.539 8.406 1 92.81 177 VAL B N 1
ATOM 3635 C CA . VAL B 1 177 ? 4.016 0.351 7.578 1 92.81 177 VAL B CA 1
ATOM 3636 C C . VAL B 1 177 ? 3.791 -0.282 6.207 1 92.81 177 VAL B C 1
ATOM 3638 O O . VAL B 1 177 ? 4.742 -0.721 5.555 1 92.81 177 VAL B O 1
ATOM 3641 N N . ASP B 1 178 ? 2.594 -0.354 5.832 1 94.75 178 ASP B N 1
ATOM 3642 C CA . ASP B 1 178 ? 2.271 -1.018 4.57 1 94.75 178 ASP B CA 1
ATOM 3643 C C . ASP B 1 178 ? 2.27 -0.025 3.412 1 94.75 178 ASP B C 1
ATOM 3645 O O . ASP B 1 178 ? 2.699 -0.355 2.305 1 94.75 178 ASP B O 1
ATOM 3649 N N . ILE B 1 179 ? 1.742 1.124 3.57 1 96.62 179 ILE B N 1
ATOM 3650 C CA . ILE B 1 179 ? 1.818 2.213 2.602 1 96.62 179 ILE B CA 1
ATOM 3651 C C . ILE B 1 179 ? 2.395 3.459 3.271 1 96.62 179 ILE B C 1
ATOM 3653 O O . ILE B 1 179 ? 1.775 4.031 4.172 1 96.62 179 ILE B O 1
ATOM 3657 N N . ALA B 1 180 ? 3.5 3.809 2.865 1 95.19 180 ALA B N 1
ATOM 3658 C CA . ALA B 1 180 ? 4.152 5 3.4 1 95.19 180 ALA B CA 1
ATOM 3659 C C . ALA B 1 180 ? 3.967 6.195 2.469 1 95.19 180 ALA B C 1
ATOM 3661 O O . ALA B 1 180 ? 4.191 6.09 1.262 1 95.19 180 ALA B O 1
ATOM 3662 N N . ILE B 1 181 ? 3.492 7.242 3.012 1 96.44 181 ILE B N 1
ATOM 3663 C CA . ILE B 1 181 ? 3.418 8.508 2.293 1 96.44 181 ILE B CA 1
ATOM 3664 C C . ILE B 1 181 ? 4.566 9.414 2.73 1 96.44 181 ILE B C 1
ATOM 3666 O O . ILE B 1 181 ? 4.555 9.953 3.842 1 96.44 181 ILE B O 1
ATOM 3670 N N . PRO B 1 182 ? 5.496 9.602 1.894 1 93.62 182 PRO B N 1
ATOM 3671 C CA . PRO B 1 182 ? 6.648 10.422 2.273 1 93.62 182 PRO B CA 1
ATOM 3672 C C . PRO B 1 182 ? 6.348 11.922 2.24 1 93.62 182 PRO B C 1
ATOM 3674 O O . PRO B 1 182 ? 5.914 12.445 1.209 1 93.62 182 PRO B O 1
ATOM 3677 N N . ALA B 1 183 ? 6.555 12.633 3.318 1 93.75 183 ALA B N 1
ATOM 3678 C CA . ALA B 1 183 ? 6.359 14.078 3.42 1 93.75 183 ALA B CA 1
ATOM 3679 C C . ALA B 1 183 ? 6.891 14.617 4.746 1 93.75 183 ALA B C 1
ATOM 3681 O O . A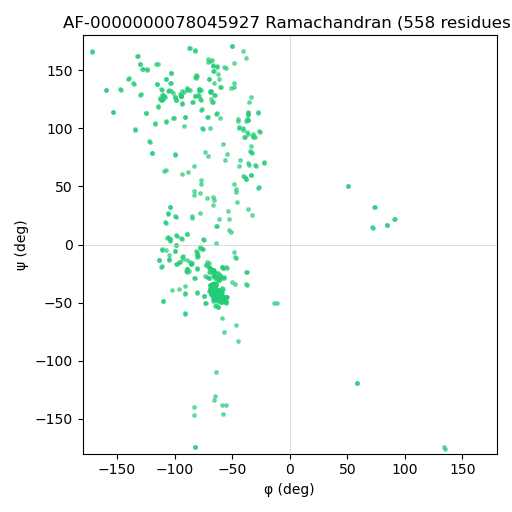LA B 1 183 ? 7.219 13.844 5.648 1 93.75 183 ALA B O 1
ATOM 3682 N N . ASN B 1 184 ? 7 15.898 4.746 1 92.38 184 ASN B N 1
ATOM 3683 C CA . ASN B 1 184 ? 7.344 16.578 5.996 1 92.38 184 ASN B CA 1
ATOM 3684 C C . ASN B 1 184 ? 6.262 16.375 7.055 1 92.38 184 ASN B C 1
ATOM 3686 O O . ASN B 1 184 ? 5.133 16.828 6.891 1 92.38 184 ASN B O 1
ATOM 3690 N N . ASN B 1 185 ? 6.594 15.648 8.125 1 91.75 185 ASN B N 1
ATOM 3691 C CA . ASN B 1 185 ? 5.602 15.391 9.164 1 91.75 185 ASN B CA 1
ATOM 3692 C C . ASN B 1 185 ? 5.898 16.172 10.438 1 91.75 185 ASN B C 1
ATOM 3694 O O . ASN B 1 185 ? 5.406 15.844 11.516 1 91.75 185 ASN B O 1
ATOM 3698 N N . LYS B 1 186 ? 6.699 17.203 10.328 1 90.12 186 LYS B N 1
ATOM 3699 C CA . LYS B 1 186 ? 7.039 18.031 11.484 1 90.12 186 LYS B CA 1
ATOM 3700 C C . LYS B 1 186 ? 6.406 19.422 11.375 1 90.12 186 LYS B C 1
ATOM 3702 O O . LYS B 1 186 ? 6.551 20.25 12.273 1 90.12 186 LYS B O 1
ATOM 3707 N N . SER B 1 187 ? 5.793 19.688 10.328 1 92.06 187 SER B N 1
ATOM 3708 C CA . SER B 1 187 ? 5.137 20.969 10.102 1 92.06 187 SER B CA 1
ATOM 3709 C C . SER B 1 187 ? 3.621 20.828 10.109 1 92.06 187 SER B C 1
ATOM 3711 O O . SER B 1 187 ? 3.068 19.969 9.422 1 92.06 187 SER B O 1
ATOM 3713 N N . LYS B 1 188 ? 2.965 21.656 10.898 1 93.75 188 LYS B N 1
ATOM 3714 C CA . LYS B 1 188 ? 1.507 21.625 10.961 1 93.75 188 LYS B CA 1
ATOM 3715 C C . LYS B 1 188 ? 0.898 21.891 9.586 1 93.75 188 LYS B C 1
ATOM 3717 O O . LYS B 1 188 ? -0.132 21.312 9.234 1 93.75 188 LYS B O 1
ATOM 3722 N N . GLN B 1 189 ? 1.545 22.812 8.828 1 94.81 189 GLN B N 1
ATOM 3723 C CA . GLN B 1 189 ? 1.054 23.141 7.492 1 94.81 189 GLN B CA 1
ATOM 3724 C C . GLN B 1 189 ? 1.16 21.922 6.566 1 94.81 189 GLN B C 1
ATOM 3726 O O . GLN B 1 189 ? 0.232 21.641 5.809 1 94.81 189 GLN B O 1
ATOM 3731 N N . SER B 1 190 ? 2.293 21.297 6.652 1 96 190 SER B N 1
ATOM 3732 C CA . SER B 1 190 ? 2.529 20.125 5.809 1 96 190 SER B CA 1
ATOM 3733 C C . SER B 1 190 ? 1.556 19 6.137 1 96 190 SER B C 1
ATOM 3735 O O . SER B 1 190 ? 0.919 18.453 5.242 1 96 190 SER B O 1
ATOM 3737 N N . ILE B 1 191 ? 1.388 18.703 7.375 1 96.75 191 ILE B N 1
ATOM 3738 C CA . ILE B 1 191 ? 0.488 17.641 7.805 1 96.75 191 ILE B CA 1
ATOM 3739 C C . ILE B 1 191 ? -0.942 17.969 7.387 1 96.75 191 ILE B C 1
ATOM 3741 O O . ILE B 1 191 ? -1.643 17.125 6.824 1 96.75 191 ILE B O 1
ATOM 3745 N N . GLY B 1 192 ? -1.297 19.172 7.656 1 97.19 192 GLY B N 1
ATOM 3746 C CA . GLY B 1 192 ? -2.627 19.594 7.266 1 97.19 192 GLY B CA 1
ATOM 3747 C C . GLY B 1 192 ? -2.885 19.469 5.777 1 97.19 192 GLY B C 1
ATOM 3748 O O . GLY B 1 192 ? -3.932 18.969 5.363 1 97.19 192 GLY B O 1
ATOM 3749 N N . TYR B 1 193 ? -1.937 19.891 4.98 1 96.94 193 TYR B N 1
ATOM 3750 C CA . TYR B 1 193 ? -2.131 19.828 3.535 1 96.94 193 TYR B CA 1
ATOM 3751 C C . TYR B 1 193 ? -2.186 18.391 3.045 1 96.94 193 TYR B C 1
ATOM 3753 O O . TYR B 1 193 ? -2.979 18.062 2.16 1 96.94 193 TYR B O 1
ATOM 3761 N N . VAL B 1 194 ? -1.351 17.531 3.537 1 97.81 194 VAL B N 1
ATOM 3762 C CA . VAL B 1 194 ? -1.334 16.141 3.084 1 97.81 194 VAL B CA 1
ATOM 3763 C C . VAL B 1 194 ? -2.686 15.484 3.363 1 97.81 194 VAL B C 1
ATOM 3765 O O . VAL B 1 194 ? -3.25 14.812 2.496 1 97.81 194 VAL B O 1
ATOM 3768 N N . PHE B 1 195 ? -3.203 15.664 4.547 1 98.12 195 PHE B N 1
ATOM 3769 C CA . PHE B 1 195 ? -4.48 15.055 4.891 1 98.12 195 PHE B CA 1
ATOM 3770 C C . PHE B 1 195 ? -5.613 15.688 4.09 1 98.12 195 PHE B C 1
ATOM 3772 O O . PHE B 1 195 ? -6.594 15.016 3.75 1 98.12 195 PHE B O 1
ATOM 3779 N N . TRP B 1 196 ? -5.473 16.969 3.82 1 97.69 196 TRP B N 1
ATOM 3780 C CA . TRP B 1 196 ? -6.438 17.625 2.938 1 97.69 196 TRP B CA 1
ATOM 3781 C C . TRP B 1 196 ? -6.398 17 1.543 1 97.69 196 TRP B C 1
ATOM 3783 O O . TRP B 1 196 ? -7.441 16.641 0.994 1 97.69 196 TRP B O 1
ATOM 3793 N N . LEU B 1 197 ? -5.234 16.938 0.951 1 97.31 197 LEU B N 1
ATOM 3794 C CA . LEU B 1 197 ? -5.043 16.312 -0.357 1 97.31 197 LEU B CA 1
ATOM 3795 C C . LEU B 1 197 ? -5.57 14.883 -0.363 1 97.31 197 LEU B C 1
ATOM 3797 O O . LEU B 1 197 ? -6.25 14.477 -1.307 1 97.31 197 LEU B O 1
ATOM 3801 N N . PHE B 1 198 ? -5.254 14.148 0.673 1 98.25 198 PHE B N 1
ATOM 3802 C CA . PHE B 1 198 ? -5.68 12.766 0.858 1 98.25 198 PHE B CA 1
ATOM 3803 C C . PHE B 1 198 ? -7.203 12.664 0.848 1 98.25 198 PHE B C 1
ATOM 3805 O O . PHE B 1 198 ? -7.77 11.867 0.099 1 98.25 198 PHE B O 1
ATOM 3812 N N . ALA B 1 199 ? -7.836 13.492 1.604 1 97.94 199 ALA B N 1
ATOM 3813 C CA . ALA B 1 199 ? -9.297 13.516 1.664 1 97.94 199 ALA B CA 1
ATOM 3814 C C . ALA B 1 199 ? -9.898 13.875 0.308 1 97.94 199 ALA B C 1
ATOM 3816 O O . ALA B 1 199 ? -10.867 13.25 -0.134 1 97.94 199 ALA B O 1
ATOM 3817 N N . ARG B 1 200 ? -9.359 14.844 -0.315 1 96.69 200 ARG B N 1
ATOM 3818 C CA . ARG B 1 200 ? -9.852 15.25 -1.628 1 96.69 200 ARG B CA 1
ATOM 3819 C C . ARG B 1 200 ? -9.773 14.102 -2.623 1 96.69 200 ARG B C 1
ATOM 3821 O O . ARG B 1 200 ? -10.727 13.852 -3.365 1 96.69 200 ARG B O 1
ATOM 3828 N N . MET B 1 201 ? -8.664 13.414 -2.639 1 96.38 201 MET B N 1
ATOM 3829 C CA . MET B 1 201 ? -8.477 12.297 -3.559 1 96.38 201 MET B CA 1
ATOM 3830 C C . MET B 1 201 ? -9.477 11.18 -3.273 1 96.38 201 MET B C 1
ATOM 3832 O O . MET B 1 201 ? -10.023 10.578 -4.199 1 96.38 201 MET B O 1
ATOM 3836 N N . VAL B 1 202 ? -9.703 10.914 -2.012 1 97.19 202 VAL B N 1
ATOM 3837 C CA . VAL B 1 202 ? -10.68 9.898 -1.635 1 97.19 202 VAL B CA 1
ATOM 3838 C C . VAL B 1 202 ? -12.055 10.281 -2.166 1 97.19 202 VAL B C 1
ATOM 3840 O O . VAL B 1 202 ? -12.727 9.469 -2.811 1 97.19 202 VAL B O 1
ATOM 3843 N N . LEU B 1 203 ? -12.477 11.516 -1.918 1 96.19 203 LEU B N 1
ATOM 3844 C CA . LEU B 1 203 ? -13.797 11.977 -2.34 1 96.19 203 LEU B CA 1
ATOM 3845 C C . LEU B 1 203 ? -13.898 12 -3.861 1 96.19 203 LEU B C 1
ATOM 3847 O O . LEU B 1 203 ? -14.969 11.727 -4.418 1 96.19 203 LEU B O 1
ATOM 3851 N N . GLN B 1 204 ? -12.82 12.328 -4.52 1 94.06 204 GLN B N 1
ATOM 3852 C CA . GLN B 1 204 ? -12.812 12.352 -5.98 1 94.06 204 GLN B CA 1
ATOM 3853 C C . GLN B 1 204 ? -12.969 10.945 -6.555 1 94.06 204 GLN B C 1
ATOM 3855 O O . GLN B 1 204 ? -13.727 10.742 -7.512 1 94.06 204 GLN B O 1
ATOM 3860 N N . ILE B 1 205 ? -12.266 9.984 -5.992 1 93.94 205 ILE B N 1
ATOM 3861 C CA . ILE B 1 205 ? -12.367 8.609 -6.473 1 93.94 205 ILE B CA 1
ATOM 3862 C C . ILE B 1 205 ? -13.766 8.07 -6.203 1 93.94 205 ILE B C 1
ATOM 3864 O O . ILE B 1 205 ? -14.312 7.316 -7.012 1 93.94 205 ILE B O 1
ATOM 3868 N N . ARG B 1 206 ? -14.383 8.523 -5.078 1 93.06 206 ARG B N 1
ATOM 3869 C CA . ARG B 1 206 ? -15.742 8.117 -4.746 1 93.06 206 ARG B CA 1
ATOM 3870 C C . ARG B 1 206 ? -16.75 8.797 -5.664 1 93.06 206 ARG B C 1
ATOM 3872 O O . ARG B 1 206 ? -17.922 8.406 -5.703 1 93.06 206 ARG B O 1
ATOM 3879 N N . GLY B 1 207 ? -16.375 9.828 -6.316 1 91.56 207 GLY B N 1
ATOM 3880 C CA . GLY B 1 207 ? -17.266 10.562 -7.203 1 91.56 207 GLY B CA 1
ATOM 3881 C C . GLY B 1 207 ? -18.125 11.586 -6.484 1 91.56 207 GLY B C 1
ATOM 3882 O O . GLY B 1 207 ? -19.141 12.031 -7.012 1 91.56 207 GLY B O 1
ATOM 3883 N N . GLU B 1 208 ? -17.703 11.891 -5.281 1 92.44 208 GLU B N 1
ATOM 3884 C CA . GLU B 1 208 ? -18.484 12.844 -4.492 1 92.44 208 GLU B CA 1
ATOM 3885 C C . GLU B 1 208 ? -18.141 14.289 -4.867 1 92.44 208 GLU B C 1
ATOM 3887 O O . GLU B 1 208 ? -18.938 15.195 -4.68 1 92.44 208 GLU B O 1
ATOM 3892 N N . ILE B 1 209 ? -16.875 14.531 -5.34 1 92.19 209 ILE B N 1
ATOM 3893 C CA . ILE B 1 209 ? -16.438 15.828 -5.832 1 92.19 209 ILE B CA 1
ATOM 3894 C C . ILE B 1 209 ? -15.805 15.672 -7.211 1 92.19 209 ILE B C 1
ATOM 3896 O O . ILE B 1 209 ? -15.297 14.594 -7.547 1 92.19 209 ILE B O 1
ATOM 3900 N N . PRO B 1 210 ? -15.883 16.672 -8 1 88.81 210 PRO B N 1
ATOM 3901 C CA . PRO B 1 210 ? -15.289 16.578 -9.336 1 88.81 210 PRO B CA 1
ATOM 3902 C C . PRO B 1 210 ? -13.766 16.469 -9.305 1 88.81 210 PRO B C 1
ATOM 3904 O O . PRO B 1 210 ? -13.133 16.906 -8.336 1 88.81 210 PRO B O 1
ATOM 3907 N N . GLN B 1 211 ? -13.328 15.867 -10.359 1 86.25 211 GLN B N 1
ATOM 3908 C CA . GLN B 1 211 ? -11.875 15.773 -10.492 1 86.25 211 GLN B CA 1
ATOM 3909 C C . GLN B 1 211 ? -11.258 17.156 -10.688 1 86.25 211 GLN B C 1
ATOM 3911 O O . GLN B 1 211 ? -11.914 18.078 -11.172 1 86.25 211 GLN B O 1
ATOM 3916 N N . GLY B 1 212 ? -9.977 17.297 -10.18 1 83.62 212 GLY B N 1
ATOM 3917 C CA . GLY B 1 212 ? -9.297 18.578 -10.32 1 83.62 212 GLY B CA 1
ATOM 3918 C C . GLY B 1 212 ? -8.625 19.047 -9.047 1 83.62 212 GLY B C 1
ATOM 3919 O O . GLY B 1 212 ? -8.648 18.344 -8.031 1 83.62 212 GLY B O 1
ATOM 3920 N N . HIS B 1 213 ? -8.102 20.25 -9.117 1 80.56 213 HIS B N 1
ATOM 3921 C CA . HIS B 1 213 ? -7.297 20.766 -8.023 1 80.56 213 HIS B CA 1
ATOM 3922 C C . HIS B 1 213 ? -8.164 21.484 -6.984 1 80.56 213 HIS B C 1
ATOM 3924 O O . HIS B 1 213 ? -7.84 21.484 -5.797 1 80.56 213 HIS B O 1
ATOM 3930 N N . MET B 1 214 ? -9.273 21.875 -7.41 1 76.62 214 MET B N 1
ATOM 3931 C CA . MET B 1 214 ? -10.078 22.719 -6.52 1 76.62 214 MET B CA 1
ATOM 3932 C C . MET B 1 214 ? -11.055 21.875 -5.719 1 76.62 214 MET B C 1
ATOM 3934 O O . MET B 1 214 ? -11.641 20.922 -6.246 1 76.62 214 MET B O 1
ATOM 3938 N N . TRP B 1 215 ? -11.062 22.141 -4.418 1 84.5 215 TRP B N 1
ATOM 3939 C CA . TRP B 1 215 ? -12.055 21.609 -3.488 1 84.5 215 TRP B CA 1
ATOM 3940 C C . TRP B 1 215 ? -12.836 22.734 -2.812 1 84.5 215 TRP B C 1
ATOM 3942 O O . TRP B 1 215 ? -12.516 23.125 -1.689 1 84.5 215 TRP B O 1
ATOM 3952 N N . PRO B 1 216 ? -13.781 23.281 -3.51 1 76.31 216 PRO B N 1
ATOM 3953 C CA . PRO B 1 216 ? -14.398 24.547 -3.098 1 76.31 216 PRO B CA 1
ATOM 3954 C C . PRO B 1 216 ? -15.047 24.453 -1.719 1 76.31 216 PRO B C 1
ATOM 3956 O O . PRO B 1 216 ? -15.031 25.438 -0.965 1 76.31 216 PRO B O 1
ATOM 3959 N N . ASP B 1 217 ? -15.477 23.438 -1.275 1 80.88 217 ASP B N 1
ATOM 3960 C CA . ASP B 1 217 ? -16.312 23.375 -0.079 1 80.88 217 ASP B CA 1
ATOM 3961 C C . ASP B 1 217 ? -15.453 23.234 1.179 1 80.88 217 ASP B C 1
ATOM 3963 O O . ASP B 1 217 ? -15.898 23.562 2.279 1 80.88 217 ASP B O 1
ATOM 3967 N N . VAL B 1 218 ? -14.219 22.766 0.991 1 89.38 218 VAL B N 1
ATOM 3968 C CA . VAL B 1 218 ? -13.414 22.516 2.184 1 89.38 218 VAL B CA 1
ATOM 3969 C C . VAL B 1 218 ? -12.008 23.078 1.981 1 89.38 218 VAL B C 1
ATOM 3971 O O . VAL B 1 218 ? -11.148 22.406 1.392 1 89.38 218 VAL B O 1
ATOM 3974 N N . PRO B 1 219 ? -11.75 24.234 2.494 1 92.31 219 PRO B N 1
ATOM 3975 C CA . PRO B 1 219 ? -10.414 24.812 2.355 1 92.31 219 PRO B CA 1
ATOM 3976 C C . PRO B 1 219 ? -9.367 24.094 3.199 1 92.31 219 PRO B C 1
ATOM 3978 O O . PRO B 1 219 ? -9.711 23.438 4.18 1 92.31 219 PRO B O 1
ATOM 3981 N N . VAL B 1 220 ? -8.117 24.219 2.877 1 93.69 220 VAL B N 1
ATOM 3982 C CA . VAL B 1 220 ? -7.004 23.547 3.533 1 93.69 220 VAL B CA 1
ATOM 3983 C C . VAL B 1 220 ? -6.891 24.016 4.977 1 93.69 220 VAL B C 1
ATOM 3985 O O . VAL B 1 220 ? -6.465 23.266 5.855 1 93.69 220 VAL B O 1
ATOM 3988 N N . GLU B 1 221 ? -7.273 25.219 5.305 1 92.88 221 GLU B N 1
ATOM 3989 C CA . GLU B 1 221 ? -7.16 25.828 6.625 1 92.88 221 GLU B CA 1
ATOM 3990 C C . GLU B 1 221 ? -7.945 25.047 7.668 1 92.88 221 GLU B C 1
ATOM 3992 O O . GLU B 1 221 ? -7.633 25.094 8.859 1 92.88 221 GLU B O 1
ATOM 3997 N N . GLN B 1 222 ? -8.953 24.359 7.246 1 94.94 222 GLN B N 1
ATOM 3998 C CA . GLN B 1 222 ? -9.766 23.578 8.164 1 94.94 222 GLN B CA 1
ATOM 3999 C C . GLN B 1 222 ? -8.992 22.344 8.656 1 94.94 222 GLN B C 1
ATOM 4001 O O . GLN B 1 222 ? -9.391 21.719 9.633 1 94.94 222 GLN B O 1
ATOM 4006 N N . PHE B 1 223 ? -7.918 22.047 7.953 1 96.56 223 PHE B N 1
ATOM 4007 C CA . PHE B 1 223 ? -7.098 20.891 8.328 1 96.56 223 PHE B CA 1
ATOM 4008 C C . PHE B 1 223 ? -5.891 21.328 9.141 1 96.56 223 PHE B C 1
ATOM 4010 O O . PHE B 1 223 ? -5.234 20.516 9.789 1 96.56 223 PHE B O 1
ATOM 4017 N N . VAL B 1 224 ? -5.543 22.562 9.125 1 94.88 224 VAL B N 1
ATOM 4018 C CA . VAL B 1 224 ? -4.305 23.047 9.727 1 94.88 224 VAL B CA 1
ATOM 4019 C C . VAL B 1 224 ? -4.574 23.531 11.141 1 94.88 224 VAL B C 1
ATOM 4021 O O . VAL B 1 224 ? -5.508 24.312 11.375 1 94.88 224 VAL B O 1
ATOM 4024 N N . CYS B 1 225 ? -3.781 23.031 12.055 1 88.38 225 CYS B N 1
ATOM 4025 C CA . CYS B 1 225 ? -3.896 23.391 13.461 1 88.38 225 CYS B CA 1
ATOM 4026 C C . CYS B 1 225 ? -3.691 24.891 13.656 1 88.38 225 CYS B C 1
ATOM 4028 O O . CYS B 1 225 ? -2.846 25.5 12.992 1 88.38 225 CYS B O 1
ATOM 4030 N N . ASP B 1 226 ? -4.648 25.438 14.531 1 79.56 226 ASP B N 1
ATOM 4031 C CA . ASP B 1 226 ? -4.555 26.875 14.828 1 79.56 226 ASP B CA 1
ATOM 4032 C C . ASP B 1 226 ? -3.32 27.172 15.672 1 79.56 226 ASP B C 1
ATOM 4034 O O . ASP B 1 226 ? -2.834 26.312 16.406 1 79.56 226 ASP B O 1
ATOM 4038 N N . ASP B 1 227 ? -2.521 28.125 15.344 1 62.97 227 ASP B N 1
ATOM 4039 C CA . ASP B 1 227 ? -1.267 28.594 15.922 1 62.97 227 ASP B CA 1
ATOM 4040 C C . ASP B 1 227 ? -1.301 28.5 17.453 1 62.97 227 ASP B C 1
ATOM 4042 O O . ASP B 1 227 ? -0.261 28.344 18.094 1 62.97 227 ASP B O 1
ATOM 4046 N N . ARG B 1 228 ? -2.406 28.703 18.25 1 56.16 228 ARG B N 1
ATOM 4047 C CA . ARG B 1 228 ? -2.369 28.797 19.703 1 56.16 228 ARG B CA 1
ATOM 4048 C C . ARG B 1 228 ? -1.914 27.469 20.328 1 56.16 228 ARG B C 1
ATOM 4050 O O . ARG B 1 228 ? -1.638 27.406 21.531 1 56.16 228 ARG B O 1
ATOM 4057 N N . LEU B 1 229 ? -2.215 26.422 19.828 1 53.28 229 LEU B N 1
ATOM 4058 C CA . LEU B 1 229 ? -1.819 25.141 20.406 1 53.28 229 LEU B CA 1
ATOM 4059 C C . LEU B 1 229 ? -0.357 24.844 20.094 1 53.28 229 LEU B C 1
ATOM 4061 O O . LEU B 1 229 ? -0.027 24.422 18.984 1 53.28 229 LEU B O 1
ATOM 4065 N N . GLU B 1 230 ? 0.477 25.812 20.5 1 46.16 230 GLU B N 1
ATOM 4066 C CA . GLU B 1 230 ? 1.913 25.922 20.281 1 46.16 230 GLU B CA 1
ATOM 4067 C C . GLU B 1 230 ? 2.6 24.562 20.375 1 46.16 230 GLU B C 1
ATOM 4069 O O . GLU B 1 230 ? 2.066 23.641 21 1 46.16 230 GLU B O 1
ATOM 4074 N N . GLU B 1 231 ? 3.871 24.484 19.781 1 46.72 231 GLU B N 1
ATOM 4075 C CA . GLU B 1 231 ? 5.031 23.594 19.656 1 46.72 231 GLU B CA 1
ATOM 4076 C C . GLU B 1 231 ? 5.43 23.031 21.016 1 46.72 231 GLU B C 1
ATOM 4078 O O . GLU B 1 231 ? 6 23.734 21.859 1 46.72 231 GLU B O 1
ATOM 4083 N N . GLN B 1 232 ? 4.672 22.516 21.859 1 43.78 232 GLN B N 1
ATOM 4084 C CA . GLN B 1 232 ? 5.535 21.953 22.906 1 43.78 232 GLN B CA 1
ATOM 4085 C C . GLN B 1 232 ? 6.707 21.188 22.297 1 43.78 232 GLN B C 1
ATOM 4087 O O . GLN B 1 232 ? 6.52 20.359 21.406 1 43.78 232 GLN B O 1
ATOM 4092 N N . PRO B 1 233 ? 7.914 21.719 22.344 1 42.88 233 PRO B N 1
ATOM 4093 C CA . PRO B 1 233 ? 9.094 20.969 21.891 1 42.88 233 PRO B CA 1
ATOM 4094 C C . PRO B 1 233 ? 9.016 19.484 22.219 1 42.88 233 PRO B C 1
ATOM 4096 O O . PRO B 1 233 ? 8.547 19.109 23.297 1 42.88 233 PRO B O 1
ATOM 4099 N N . GLU B 1 234 ? 8.891 18.625 21.234 1 44.81 234 GLU B N 1
ATOM 4100 C CA . GLU B 1 234 ? 9 17.172 21.375 1 44.81 234 GLU B CA 1
ATOM 4101 C C . GLU B 1 234 ? 10.055 16.781 22.406 1 44.81 234 GLU B C 1
ATOM 4103 O O . GLU B 1 234 ? 11.25 17.016 22.203 1 44.81 234 GLU B O 1
ATOM 4108 N N . GLU B 1 235 ? 9.953 16.953 23.688 1 38.34 235 GLU B N 1
ATOM 4109 C CA . GLU B 1 235 ? 10.914 16.172 24.453 1 38.34 235 GLU B CA 1
ATOM 4110 C C . GLU B 1 235 ? 11.094 14.781 23.859 1 38.34 235 GLU B C 1
ATOM 4112 O O . GLU B 1 235 ? 10.117 14.062 23.641 1 38.34 235 GLU B O 1
ATOM 4117 N N . GLU B 1 236 ? 12.062 14.578 22.969 1 39.44 236 GLU B N 1
ATOM 4118 C CA . GLU B 1 236 ? 12.508 13.234 22.594 1 39.44 236 GLU B CA 1
ATOM 4119 C C . GLU B 1 236 ? 12.273 12.242 23.719 1 39.44 236 GLU B C 1
ATOM 4121 O O . GLU B 1 236 ? 13.055 12.18 24.672 1 39.44 236 GLU B O 1
ATOM 4126 N N . GLU B 1 237 ? 11.18 12.148 24.297 1 37.75 237 GLU B N 1
ATOM 4127 C CA . GLU B 1 237 ? 11.18 11.062 25.266 1 37.75 237 GLU B CA 1
ATOM 4128 C C . GLU B 1 237 ? 11.82 9.805 24.703 1 37.75 237 GLU B C 1
ATOM 4130 O O . GLU B 1 237 ? 11.445 9.352 23.609 1 37.75 237 GLU B O 1
ATOM 4135 N N . LYS B 1 238 ? 13.039 9.539 25.031 1 36.72 238 LYS B N 1
ATOM 4136 C CA . LYS B 1 238 ? 13.688 8.242 24.859 1 36.72 238 LYS B CA 1
ATOM 4137 C C . LYS B 1 238 ? 12.688 7.102 25.031 1 36.72 238 LYS B C 1
ATOM 4139 O O . LYS B 1 238 ? 12.141 6.91 26.125 1 36.72 238 LYS B O 1
ATOM 4144 N N . VAL B 1 239 ? 11.938 6.812 24.156 1 35.75 239 VAL B N 1
ATOM 4145 C CA . VAL B 1 239 ? 11.125 5.602 24.188 1 35.75 239 VAL B CA 1
ATOM 4146 C C . VAL B 1 239 ? 11.93 4.469 24.828 1 35.75 239 VAL B C 1
ATOM 4148 O O . VAL B 1 239 ? 13.039 4.16 24.391 1 35.75 239 VAL B O 1
ATOM 4151 N N . PRO B 1 240 ? 11.773 4.191 26.094 1 34.16 240 PRO B N 1
ATOM 4152 C CA . PRO B 1 240 ? 12.461 2.996 26.594 1 34.16 240 PRO B CA 1
ATOM 4153 C C . PRO B 1 240 ? 12.438 1.85 25.578 1 34.16 240 PRO B C 1
ATOM 4155 O O . PRO B 1 240 ? 11.438 1.642 24.891 1 34.16 240 PRO B O 1
ATOM 4158 N N . GLU B 1 241 ? 13.539 1.577 24.953 1 32.09 241 GLU B N 1
ATOM 4159 C CA . GLU B 1 241 ? 13.633 0.306 24.234 1 32.09 241 GLU B CA 1
ATOM 4160 C C . GLU B 1 241 ? 12.758 -0.757 24.891 1 32.09 241 GLU B C 1
ATOM 4162 O O . GLU B 1 241 ? 12.984 -1.138 26.031 1 32.09 241 GLU B O 1
ATOM 4167 N N . LEU B 1 242 ? 11.539 -0.624 24.859 1 32.25 242 LEU B N 1
ATOM 4168 C CA . LEU B 1 242 ? 10.891 -1.829 25.359 1 32.25 242 LEU B CA 1
ATOM 4169 C C . LEU B 1 242 ? 11.734 -3.064 25.062 1 32.25 242 LEU B C 1
ATOM 4171 O O . LEU B 1 242 ? 12.055 -3.336 23.906 1 32.25 242 LEU B O 1
ATOM 4175 N N . GLU B 1 243 ? 12.555 -3.455 25.938 1 30.27 243 GLU B N 1
ATOM 4176 C CA . GLU B 1 243 ? 13.117 -4.805 25.906 1 30.27 243 GLU B CA 1
ATOM 4177 C C . GLU B 1 243 ? 12.125 -5.801 25.312 1 30.27 243 GLU B C 1
ATOM 4179 O O . GLU B 1 243 ? 10.961 -5.84 25.719 1 30.27 243 GLU B O 1
ATOM 4184 N N . LEU B 1 244 ? 12.211 -6 24.094 1 29.38 244 LEU B N 1
ATOM 4185 C CA . LEU B 1 244 ? 11.492 -7.176 23.625 1 29.38 244 LEU B CA 1
ATOM 4186 C C . LEU B 1 244 ? 11.266 -8.172 24.766 1 29.38 244 LEU B C 1
ATOM 4188 O O . LEU B 1 244 ? 12.219 -8.773 25.266 1 29.38 244 LEU B O 1
ATOM 4192 N N . LEU B 1 245 ? 10.43 -7.91 25.703 1 29.38 245 LEU B N 1
ATOM 4193 C CA . LEU B 1 245 ? 10.211 -9.055 26.578 1 29.38 245 LEU B CA 1
ATOM 4194 C C . LEU B 1 245 ? 10.227 -10.359 25.781 1 29.38 245 LEU B C 1
ATOM 4196 O O . LEU B 1 245 ? 9.688 -10.422 24.672 1 29.38 245 LEU B O 1
ATOM 4200 N N . PRO B 1 246 ? 11.203 -11.203 26.016 1 29.02 246 PRO B N 1
ATOM 4201 C CA . PRO B 1 246 ? 11.188 -12.508 25.359 1 29.02 246 PRO B CA 1
ATOM 4202 C C . PRO B 1 246 ? 9.773 -13.086 25.219 1 29.02 246 PRO B C 1
ATOM 4204 O O . PRO B 1 246 ? 8.922 -12.844 26.078 1 29.02 246 PRO B O 1
ATOM 4207 N N . VAL B 1 247 ? 9.242 -13.094 24.078 1 29.45 247 VAL B N 1
ATOM 4208 C CA . VAL B 1 247 ? 8.031 -13.898 23.969 1 29.45 247 VAL B CA 1
ATOM 4209 C C . VAL B 1 247 ? 8.047 -15.008 25.016 1 29.45 247 VAL B C 1
ATOM 4211 O O . VAL B 1 247 ? 9.062 -15.688 25.203 1 29.45 247 VAL B O 1
ATOM 4214 N N . PRO B 1 248 ? 7.441 -14.859 26.094 1 29.92 248 PRO B N 1
ATOM 4215 C CA . PRO B 1 248 ? 7.477 -16.016 26.969 1 29.92 248 PRO B CA 1
ATOM 4216 C C . PRO B 1 248 ? 7.629 -17.344 26.219 1 29.92 248 PRO B C 1
ATOM 4218 O O . PRO B 1 248 ? 7.086 -17.484 25.109 1 29.92 248 PRO B O 1
ATOM 4221 N N . ASP B 1 249 ? 8.742 -18.031 26.391 1 27.16 249 ASP B N 1
ATOM 4222 C CA . ASP B 1 249 ? 8.93 -19.438 26.078 1 27.16 249 ASP B CA 1
ATOM 4223 C C . ASP B 1 249 ? 7.68 -20.25 26.406 1 27.16 249 ASP B C 1
ATOM 4225 O O . ASP B 1 249 ? 7.363 -20.469 27.578 1 27.16 249 ASP B O 1
ATOM 4229 N N . LEU B 1 250 ? 6.516 -19.969 25.906 1 28.05 250 LEU B N 1
ATOM 4230 C CA . LEU B 1 250 ? 5.555 -21.031 26.188 1 28.05 250 LEU B CA 1
ATOM 4231 C C . LEU B 1 250 ? 6.23 -22.391 26.203 1 28.05 250 LEU B C 1
ATOM 4233 O O . LEU B 1 250 ? 6.508 -22.953 25.141 1 28.05 250 LEU B O 1
ATOM 4237 N N . GLN B 1 251 ? 7.16 -22.516 27.078 1 26.75 251 GLN B N 1
ATOM 4238 C CA . GLN B 1 251 ? 7.59 -23.812 27.578 1 26.75 251 GLN B CA 1
ATOM 4239 C C . GLN B 1 251 ? 6.398 -24.75 27.766 1 26.75 251 GLN B C 1
ATOM 4241 O O . GLN B 1 251 ? 5.652 -24.625 28.734 1 26.75 251 GLN B O 1
ATOM 4246 N N . LEU B 1 252 ? 5.629 -25.016 26.688 1 27.75 252 LEU B N 1
ATOM 4247 C CA . LEU B 1 252 ? 4.848 -26.219 26.984 1 27.75 252 LEU B CA 1
ATOM 4248 C C . LEU B 1 252 ? 5.703 -27.25 27.719 1 27.75 252 LEU B C 1
ATOM 4250 O O . LEU B 1 252 ? 6.859 -27.469 27.344 1 27.75 252 LEU B O 1
ATOM 4254 N N . PRO B 1 253 ? 5.57 -27.344 29 1 29.67 253 PRO B N 1
ATOM 4255 C CA . PRO B 1 253 ? 6.254 -28.422 29.719 1 29.67 253 PRO B CA 1
ATOM 4256 C C . PRO B 1 253 ? 6.336 -29.703 28.891 1 29.67 253 PRO B C 1
ATOM 4258 O O . PRO B 1 253 ? 5.309 -30.25 28.469 1 29.67 253 PRO B O 1
ATOM 4261 N N . TRP B 1 254 ? 7.273 -29.734 28.016 1 26.73 254 TRP B N 1
ATOM 4262 C CA . TRP B 1 254 ? 7.535 -31.062 27.484 1 26.73 254 TRP B CA 1
ATOM 4263 C C . TRP B 1 254 ? 7.824 -32.062 28.594 1 26.73 254 TRP B C 1
ATOM 4265 O O . TRP B 1 254 ? 8.797 -31.906 29.344 1 26.73 254 TRP B O 1
ATOM 4275 N N . PRO B 1 255 ? 6.707 -32.594 29.359 1 29.72 255 PRO B N 1
ATOM 4276 C CA . PRO B 1 255 ? 7.09 -33.688 30.234 1 29.72 255 PRO B CA 1
ATOM 4277 C C . PRO B 1 255 ? 8.023 -34.688 29.547 1 29.72 255 PRO B C 1
ATOM 4279 O O . PRO B 1 255 ? 7.652 -35.312 28.547 1 29.72 255 PRO B O 1
ATOM 4282 N N . CYS B 1 256 ? 9.141 -34.25 29.281 1 27.41 256 CYS B N 1
ATOM 4283 C CA . CYS B 1 256 ? 10.086 -35.281 28.844 1 27.41 256 CYS B CA 1
ATOM 4284 C C . CYS B 1 256 ? 10.164 -36.406 29.859 1 27.41 256 CYS B C 1
ATOM 4286 O O . CYS B 1 256 ? 11.031 -36.406 30.734 1 27.41 256 CYS B O 1
ATOM 4288 N N . GLY B 1 257 ? 8.953 -36.594 30.609 1 26.94 257 GLY B N 1
ATOM 4289 C CA . GLY B 1 257 ? 9.219 -37.75 31.453 1 26.94 257 GLY B CA 1
ATOM 4290 C C . GLY B 1 257 ? 9.828 -38.938 30.688 1 26.94 257 GLY B C 1
ATOM 4291 O O . GLY B 1 257 ? 9.758 -38.969 29.469 1 26.94 257 GLY B O 1
ATOM 4292 N N . PRO B 1 258 ? 10.797 -39.5 31.281 1 29.33 258 PRO B N 1
ATOM 4293 C CA . PRO B 1 258 ? 11.289 -40.781 30.766 1 29.33 258 PRO B CA 1
ATOM 4294 C C . PRO B 1 258 ? 10.172 -41.656 30.172 1 29.33 258 PRO B C 1
ATOM 4296 O O . PRO B 1 258 ? 9.008 -41.5 30.547 1 29.33 258 PRO B O 1
ATOM 4299 N N . ARG B 1 259 ? 10.289 -42.125 28.984 1 28.03 259 ARG B N 1
ATOM 4300 C CA . ARG B 1 259 ? 9.492 -43.156 28.312 1 28.03 259 ARG B CA 1
ATOM 4301 C C . ARG B 1 259 ? 9 -44.219 29.297 1 28.03 259 ARG B C 1
ATOM 4303 O O . ARG B 1 259 ? 9.461 -45.344 29.266 1 28.03 259 ARG B O 1
ATOM 4310 N N . ASP B 1 260 ? 8.883 -43.781 30.641 1 24.69 260 ASP B N 1
ATOM 4311 C CA . ASP B 1 260 ? 8.312 -44.969 31.234 1 24.69 260 ASP B CA 1
ATOM 4312 C C . ASP B 1 260 ? 6.953 -45.312 30.625 1 24.69 260 ASP B C 1
ATOM 4314 O O . ASP B 1 260 ? 6.266 -44.406 30.109 1 24.69 260 ASP B O 1
ATOM 4318 N N . ASN B 1 261 ? 6.504 -46.531 30.375 1 24.73 261 ASN B N 1
ATOM 4319 C CA . ASN B 1 261 ? 5.449 -47.312 29.75 1 24.73 261 ASN B CA 1
ATOM 4320 C C . ASN B 1 261 ? 4.062 -46.812 30.109 1 24.73 261 ASN B C 1
ATOM 4322 O O . ASN B 1 261 ? 3.076 -47.125 29.453 1 24.73 261 ASN B O 1
ATOM 4326 N N . GLY B 1 262 ? 3.76 -46.25 31.422 1 22.03 262 GLY B N 1
ATOM 4327 C CA . GLY B 1 262 ? 2.438 -46.562 31.953 1 22.03 262 GLY B CA 1
ATOM 4328 C C . GLY B 1 262 ? 1.363 -45.625 31.422 1 22.03 262 GLY B C 1
ATOM 4329 O O . GLY B 1 262 ? 1.662 -44.656 30.703 1 22.03 262 GLY B O 1
ATOM 4330 N N . GLY B 1 263 ? 0.155 -45.219 32.312 1 20.41 263 GLY B N 1
ATOM 4331 C CA . GLY B 1 263 ? -1.285 -45.031 32.281 1 20.41 263 GLY B CA 1
ATOM 4332 C C . GLY B 1 263 ? -1.686 -43.594 32 1 20.41 263 GLY B C 1
ATOM 4333 O O . GLY B 1 263 ? -1.464 -42.719 32.844 1 20.41 263 GLY B O 1
ATOM 4334 N N . ILE B 1 264 ? -1.433 -42.906 30.984 1 23.3 264 ILE B N 1
ATOM 4335 C CA . ILE B 1 264 ? -1.69 -41.5 30.719 1 23.3 264 ILE B CA 1
ATOM 4336 C C . ILE B 1 264 ? -3.184 -41.219 30.859 1 23.3 264 ILE B C 1
ATOM 4338 O O . ILE B 1 264 ? -3.998 -41.719 30.094 1 23.3 264 ILE B O 1
ATOM 4342 N N . PHE B 1 265 ? -3.711 -40.906 32.188 1 19.33 265 PHE B N 1
ATOM 4343 C CA . PHE B 1 265 ? -5.094 -40.719 32.594 1 19.33 265 PHE B CA 1
ATOM 4344 C C . PHE B 1 265 ? -5.676 -39.469 31.922 1 19.33 265 PHE B C 1
ATOM 4346 O O . PHE B 1 265 ? -4.953 -38.5 31.641 1 19.33 265 PHE B O 1
ATOM 4353 N N . PHE B 1 266 ? -7.035 -39.5 31.406 1 20.53 266 PHE B N 1
ATOM 4354 C CA . PHE B 1 266 ? -8.102 -38.906 30.609 1 20.53 266 PHE B CA 1
ATOM 4355 C C . PHE B 1 266 ? -8.656 -37.656 31.281 1 20.53 266 PHE B C 1
ATOM 4357 O O . PHE B 1 266 ? -9.68 -37.719 31.969 1 20.53 266 PHE B O 1
ATOM 4364 N N . PHE B 1 267 ? -7.887 -36.656 31.969 1 18.62 267 PHE B N 1
ATOM 4365 C CA . PHE B 1 267 ? -8.773 -35.781 32.688 1 18.62 267 PHE B CA 1
ATOM 4366 C C . PHE B 1 267 ? -9.562 -34.875 31.734 1 18.62 267 PHE B C 1
ATOM 4368 O O . PHE B 1 267 ? -9 -33.969 31.141 1 18.62 267 PHE B O 1
ATOM 4375 N N . VAL B 1 268 ? -10.625 -35.344 31 1 21.22 268 VAL B N 1
ATOM 4376 C CA . VAL B 1 268 ? -11.656 -34.719 30.156 1 21.22 268 VAL B CA 1
ATOM 4377 C C . VAL B 1 268 ? -12.523 -33.812 31 1 21.22 268 VAL B C 1
ATOM 4379 O O . VAL B 1 268 ? -13.531 -33.281 30.531 1 21.22 268 VAL B O 1
ATOM 4382 N N . MET B 1 269 ? -12.188 -33.375 32.25 1 18.73 269 MET B N 1
ATOM 4383 C CA . MET B 1 269 ? -13.406 -33.125 33.031 1 18.73 269 MET B CA 1
ATOM 4384 C C . MET B 1 269 ? -14.281 -32.094 32.344 1 18.73 269 MET B C 1
ATOM 4386 O O . MET B 1 269 ? -13.852 -31.469 31.359 1 18.73 269 MET B O 1
ATOM 4390 N N . ALA B 1 270 ? -14.953 -31.016 33.219 1 19.11 270 ALA B N 1
ATOM 4391 C CA . ALA B 1 270 ? -16.266 -30.594 33.719 1 19.11 270 ALA B CA 1
ATOM 4392 C C . ALA B 1 270 ? -16.719 -29.328 33 1 19.11 270 ALA B C 1
ATOM 4394 O O . ALA B 1 270 ? -17.828 -28.828 33.219 1 19.11 270 ALA B O 1
ATOM 4395 N N . CYS B 1 271 ? -16.094 -28.594 32.125 1 19.84 271 CYS B N 1
ATOM 4396 C CA . CYS B 1 271 ? -16.656 -27.25 32.062 1 19.84 271 CYS B CA 1
ATOM 4397 C C . CYS B 1 271 ? -18.078 -27.297 31.516 1 19.84 271 CYS B C 1
ATOM 4399 O O . CYS B 1 271 ? -18.297 -27.188 30.312 1 19.84 271 CYS B O 1
ATOM 4401 N N . VAL B 1 272 ? -18.969 -28.406 31.797 1 21.03 272 VAL B N 1
ATOM 4402 C CA . VAL B 1 272 ? -20.328 -28.609 31.281 1 21.03 272 VAL B CA 1
ATOM 4403 C C . VAL B 1 272 ? -21.219 -27.422 31.688 1 21.03 272 VAL B C 1
ATOM 4405 O O . VAL B 1 272 ? -21.969 -26.906 30.859 1 21.03 272 VAL B O 1
ATOM 4408 N N . ASP B 1 273 ? -21.516 -27.094 32.969 1 20.09 273 ASP B N 1
ATOM 4409 C CA . ASP B 1 273 ? -22.891 -27.156 33.469 1 20.09 273 ASP B CA 1
ATOM 4410 C C . ASP B 1 273 ? -23.609 -25.828 33.281 1 20.09 273 ASP B C 1
ATOM 4412 O O . ASP B 1 273 ? -24.828 -25.766 33.375 1 20.09 273 ASP B O 1
ATOM 4416 N N . TYR B 1 274 ? -23.125 -24.547 33.375 1 19.89 274 TYR B N 1
ATOM 4417 C CA . TYR B 1 274 ? -24 -23.609 34.094 1 19.89 274 TYR B CA 1
ATOM 4418 C C . TYR B 1 274 ? -25.156 -23.156 33.219 1 19.89 274 TYR B C 1
ATOM 4420 O O . TYR B 1 274 ? -25.109 -22.062 32.656 1 19.89 274 TYR B O 1
ATOM 4428 N N . PHE B 1 275 ? -25.688 -23.906 32.188 1 21.66 275 PHE B N 1
ATOM 4429 C CA . PHE B 1 275 ? -26.906 -23.469 31.516 1 21.66 275 PHE B CA 1
ATOM 4430 C C . PHE B 1 275 ? -28.078 -23.438 32.469 1 21.66 275 PHE B C 1
ATOM 4432 O O . PHE B 1 275 ? -29.109 -24.062 32.219 1 21.66 275 PHE B O 1
ATOM 4439 N N . GLN B 1 276 ? -27.906 -23.469 33.844 1 18.8 276 GLN B N 1
ATOM 4440 C CA . GLN B 1 276 ? -29.156 -23.781 34.531 1 18.8 276 GLN B CA 1
ATOM 4441 C C . GLN B 1 276 ? -30.25 -22.812 34.125 1 18.8 276 GLN B C 1
ATOM 4443 O O . GLN B 1 276 ? -30.125 -22.094 33.125 1 18.8 276 GLN B O 1
ATOM 4448 N N . SER B 1 277 ? -31.109 -22.328 35.156 1 19.64 277 SER B N 1
ATOM 4449 C CA . SER B 1 277 ? -32.469 -22.359 35.688 1 19.64 277 SER B CA 1
ATOM 4450 C C . SER B 1 277 ? -33.219 -21.062 35.375 1 19.64 277 SER B C 1
ATOM 4452 O O . SER B 1 277 ? -34.375 -20.891 35.781 1 19.64 277 SER B O 1
ATOM 4454 N N . PHE B 1 278 ? -32.688 -19.938 34.844 1 22.06 278 PHE B N 1
ATOM 4455 C CA . PHE B 1 278 ? -33.656 -18.891 35.156 1 22.06 278 PHE B CA 1
ATOM 4456 C C . PHE B 1 278 ? -35.031 -19.188 34.531 1 22.06 278 PHE B C 1
ATOM 4458 O O . PHE B 1 278 ? -35.125 -19.484 33.344 1 22.06 278 PHE B O 1
ATOM 4465 N N . SER B 1 279 ? -36.094 -19.578 35.469 1 19.22 279 SER B N 1
ATOM 4466 C CA . SER B 1 279 ? -37.5 -19.922 35.562 1 19.22 279 SER B CA 1
ATOM 4467 C C . SER B 1 279 ? -38.375 -18.875 34.875 1 19.22 279 SER B C 1
ATOM 4469 O O . SER B 1 279 ? -38.031 -17.688 34.844 1 19.22 279 SER B O 1
ATOM 4471 N N . CYS B 1 280 ? -39.406 -19.328 34.031 1 23.03 280 CYS B N 1
ATOM 4472 C CA . CYS B 1 280 ? -40.688 -18.922 33.5 1 23.03 280 CYS B CA 1
ATOM 4473 C C . CYS B 1 280 ? -41.562 -18.344 34.625 1 23.03 280 CYS B C 1
ATOM 4475 O O . CYS B 1 280 ? -42.719 -18 34.406 1 23.03 280 CYS B O 1
ATOM 4477 N N . ASN B 1 281 ? -41.219 -17.578 35.719 1 20.31 281 ASN B N 1
ATOM 4478 C CA . ASN B 1 281 ? -42.469 -16.953 36.125 1 20.31 281 ASN B CA 1
ATOM 4479 C C . ASN B 1 281 ? -42.844 -15.836 35.156 1 20.31 281 ASN B C 1
ATOM 4481 O O . ASN B 1 281 ? -42 -15.102 34.656 1 20.31 281 ASN B O 1
#

InterPro domains:
  IPR001865 Small ribosomal subunit protein uS2 [PF00318] (124-201)
  IPR001865 Small ribosomal subunit protein uS2 [PR00395] (137-154)
  IPR001865 Small ribosomal subunit protein uS2 [PR00395] (177-191)
  IPR001865 Small ribosomal subunit protein uS2 [cd01425] (65-204)
  IPR005707 Small ribosomal subunit protein uS2, eukaryota/archaea [PTHR11489] (24-239)
  IPR023591 Small ribosomal subunit protein uS2, flavodoxin-like domain superfamily [SSF52313] (60-216)

Sequence (562 aa):
MADTMILRILGSLTRNPKYTVMANTRILQTLRADLRRMYLNKLHLVNNEDDRNLRYAFYFGDDVVFNLVRTWEKTLLAARAVVAIDDPKDIVVLSARPFAHKAVSKFAEVIGATVIADGRRSPKTFAQRLHDSSLKPCLLIVADPTTDRLAIQEAFLADLNIPVIALCGSDSSFRHVDIAIPANNKSKQSIGYVFWLFARMVLQIRGEIPQGHMWPDVPVEQFVCDDRLEEQPEEEEKVPELELLPVPDLQLPWPCGPRDNGGIFFFVMACVDYFQSFSCNMADTMILRILGSLTRNPKYTVMANTRILQTLRADLRRMYLNKLHLVNNEDDRNLRYAFYFGDDVVFNLVRTWEKTLLAARAVVAIDDPKDIVVLSARPFAHKAVSKFAEVIGATVIADGRRSPKTFAQRLHDSSLKPCLLIVADPTTDRLAIQEAFLADLNIPVIALCGSDSSFRHVDIAIPANNKSKQSIGYVFWLFARMVLQIRGEIPQGHMWPDVPVEQFVCDDRLEEQPEEEEKVPELELLPVPDLQLPWPCGPRDNGGIFFFVMACVDYFQSFSCN

Foldseek 3Di:
DQVVVLVVLLVVCCPDCVNHVPVVDLVNQQVSVLSSLLVVLPFFDFDDPPCPVLVQWDDDPPDITGNVVQLLVLLLVVLVVQLPDPQQQLEEEEEQDQQQLQQSVVLCVLLVYHYHYHHPPDPDALVRVCVVDPHNHQEYEYLACVRNVRNLVVCVDPVNVHAYEYAYHSPGDCPSHDRYRYTDSPGLSNSLSSSVSSSVSNCCVVVNDDDHNDDPPDDSVSNGGDCPVDCPDPPPPPPPPPPPPPPPPPPPVPCPPDPPDDDPDDCPDDPDDDPDDDDPD/DLVVVLVVLLVVCCPDCVNHVPVPDLVNQQVSVLSSLLVVLPFFDFDDPPCPVLVQWDDDPPDITGNVVQLLVLLLVVLVVQLPDPQQQLEEEEEQDQQQLLQSVVLCVLLVYHYHYHHPPDPDALVRVCVVDPHNHQEYEYLACVRNVRNLVVCVDPVNVHAYEYAYHSPGDCPSHDRYRYTDSPGLSNSLSSSVSSSVSNCCVVVVDDDHNDDPPDDSVSNGGDCPVDCPPPPPPPPPPPPPPPPPPPPPVPCPPPPPPDDPDDCPDDPPDDPDDPDDD

Secondary structure (DSSP, 8-state):
-HHHHHHHHHHHTTS-HHHHT-TT-HHHHHHHHHHHHHHHTTTTB--SS-GGGGGGEEEETTEEEE-HHHHHHHHHHHHHHHHT-S-GGGEEEE---HHHHHHHHHHHHHHT-EEE---TT-SS-HHHHHHHS-----EEEES-TTTTHHHHHHHHSTTT---EEEEE-TT---TT-SEEEES--S-HHHHHHHHHHHHHHHHHHHTSS-SSS--TTS-GGGTSPPTTS-----------------------------------------TT---------/-HHHHHHHHHHHTTS-HHHHT-TT-HHHHHHHHHHHHHHHTTTTB--SS-GGGGGGEEEETTEEEE-HHHHHHHHHHHHHHHHT-S-GGGEEEE---HHHHHHHHHHHHHHT-EEE---TT-SS-HHHHHHHS-----EEEES-TTTTHHHHHHHHSTTT---EEEEE-TT---TT-SEEEES--S-HHHHHHHHHHHHHHHHHHHTSS-SSS--TTS-GGGTSPPTTS-----------------------------------------TT---------

Nearest PDB structures (foldseek):
  8b2l-assembly1_Z1  TM=8.984E-01  e=1.977E-21  Nicotiana tabacum
  7qiz-assembly1_u  TM=8.902E-01  e=2.094E-21  Solanum lycopersicum
  8c3a-assembly2_CN  TM=8.947E-01  e=1.858E-17  Candida albicans
  7r81-assembly1_B2  TM=8.822E-01  e=1.070E-15  Neurospora crassa
  6p5j-assembly1_B  TM=8.652E-01  e=5.040E-16  Oryctolagus cuniculus

Radius of gyration: 26.57 Å; Cα contacts (8 Å, |Δi|>4): 915; chains: 2; bounding box: 78×90×91 Å